Protein AF-A0A482XHZ5-F1 (afdb_monomer_lite)

Structure (mmCIF, N/CA/C/O backbone):
data_AF-A0A482XHZ5-F1
#
_entry.id   AF-A0A482XHZ5-F1
#
loop_
_atom_site.group_PDB
_atom_site.id
_atom_site.type_symbol
_atom_site.label_atom_id
_atom_site.label_alt_id
_atom_site.label_comp_id
_atom_site.label_asym_id
_atom_site.label_entity_id
_atom_site.label_seq_id
_atom_site.pdbx_PDB_ins_code
_atom_site.Cartn_x
_atom_site.Cartn_y
_atom_site.Cartn_z
_atom_site.occupancy
_atom_site.B_iso_or_equiv
_atom_site.auth_seq_id
_atom_site.auth_comp_id
_atom_site.auth_asym_id
_atom_site.auth_atom_id
_atom_site.pdbx_PDB_model_num
ATOM 1 N N . MET A 1 1 ? -17.026 -21.982 -21.590 1.00 35.25 1 MET A N 1
ATOM 2 C CA . MET A 1 1 ? -16.259 -20.941 -22.312 1.00 35.25 1 MET A CA 1
ATOM 3 C C . MET A 1 1 ? -15.531 -20.103 -21.277 1.00 35.25 1 MET A C 1
ATOM 5 O O . MET A 1 1 ? -16.192 -19.563 -20.399 1.00 35.25 1 MET A O 1
ATOM 9 N N . THR A 1 2 ? -14.203 -20.059 -21.317 1.00 45.09 2 THR A N 1
ATOM 10 C CA . THR A 1 2 ? -13.371 -19.321 -20.352 1.00 45.09 2 THR A CA 1
ATOM 11 C C . THR A 1 2 ? -13.431 -17.809 -20.597 1.00 45.09 2 THR A C 1
ATOM 13 O O . THR A 1 2 ? -13.562 -17.350 -21.732 1.00 45.09 2 THR A O 1
ATOM 16 N N . CYS A 1 3 ? -13.357 -17.006 -19.533 1.00 49.00 3 CYS A N 1
ATOM 17 C CA . CYS A 1 3 ? -13.529 -15.550 -19.618 1.00 49.00 3 CYS A CA 1
ATOM 18 C C . CYS A 1 3 ? -12.345 -14.821 -20.288 1.00 49.00 3 CYS A C 1
ATOM 20 O O . CYS A 1 3 ? -12.513 -13.706 -20.790 1.00 49.00 3 CYS A O 1
ATOM 22 N N . HIS A 1 4 ? -11.172 -15.458 -20.343 1.00 55.62 4 HIS A N 1
ATOM 23 C CA . HIS A 1 4 ? -9.916 -14.868 -20.820 1.00 55.62 4 HIS A CA 1
ATOM 24 C C . HIS A 1 4 ? -9.933 -14.486 -22.310 1.00 55.62 4 HIS A C 1
ATOM 26 O O . HIS A 1 4 ? -9.299 -13.501 -22.677 1.00 55.62 4 HIS A O 1
ATOM 32 N N . TYR A 1 5 ? -10.727 -15.159 -23.160 1.00 51.78 5 TYR A N 1
ATOM 33 C CA . TYR A 1 5 ? -10.821 -14.858 -24.603 1.00 51.78 5 TYR A CA 1
ATOM 34 C C . TYR A 1 5 ? -11.209 -13.403 -24.931 1.00 51.78 5 TYR A C 1
ATOM 36 O O . TYR A 1 5 ? -10.929 -12.921 -26.029 1.00 51.78 5 TYR A O 1
ATOM 44 N N . ARG A 1 6 ? -11.842 -12.679 -23.996 1.00 56.91 6 ARG A N 1
ATOM 45 C CA . ARG A 1 6 ? -12.177 -11.251 -24.156 1.00 56.91 6 ARG A CA 1
ATOM 46 C C . ARG A 1 6 ? -11.029 -10.293 -23.812 1.00 56.91 6 ARG A C 1
ATOM 48 O O . ARG A 1 6 ? -11.167 -9.098 -24.055 1.00 56.91 6 ARG A O 1
ATOM 55 N N . GLN A 1 7 ? -9.914 -10.773 -23.260 1.00 62.41 7 GLN A N 1
ATOM 56 C CA . GLN A 1 7 ? -8.795 -9.942 -22.813 1.00 62.41 7 GLN A CA 1
ATOM 57 C C . GLN A 1 7 ? -7.493 -10.330 -23.523 1.00 62.41 7 GLN A C 1
ATOM 59 O O . GLN A 1 7 ? -6.732 -11.178 -23.069 1.00 62.41 7 GLN A O 1
ATOM 64 N N . ARG A 1 8 ? -7.216 -9.658 -24.646 1.00 72.88 8 ARG A N 1
ATOM 65 C CA . ARG A 1 8 ? -5.903 -9.711 -25.305 1.00 72.88 8 ARG A CA 1
ATOM 66 C C . ARG A 1 8 ? -4.876 -8.920 -24.488 1.00 72.88 8 ARG A C 1
ATOM 68 O O . ARG A 1 8 ? -5.171 -7.814 -24.039 1.00 72.88 8 ARG A O 1
ATOM 75 N N . GLY A 1 9 ? -3.665 -9.455 -24.371 1.00 81.19 9 GLY A N 1
ATOM 76 C CA . GLY A 1 9 ? -2.550 -8.840 -23.646 1.00 81.19 9 GLY A CA 1
ATOM 77 C C . GLY A 1 9 ? -1.728 -9.901 -22.908 1.00 81.19 9 GLY A C 1
ATOM 78 O O . GLY A 1 9 ? -2.207 -11.024 -22.785 1.00 81.19 9 GLY A O 1
ATOM 79 N N . PRO A 1 10 ? -0.509 -9.571 -22.454 1.00 90.44 10 PRO A N 1
ATOM 80 C CA . PRO A 1 10 ? 0.285 -10.456 -21.604 1.00 90.44 10 PRO A CA 1
ATOM 81 C C . PRO A 1 10 ? -0.365 -10.706 -20.229 1.00 90.44 10 PRO A C 1
ATOM 83 O O . PRO A 1 10 ? -1.150 -9.894 -19.726 1.00 90.44 10 PRO A O 1
ATOM 86 N N . TRP A 1 11 ? 0.015 -11.815 -19.597 1.00 92.38 11 TRP A N 1
ATOM 87 C CA . TRP A 1 11 ? -0.462 -12.247 -18.279 1.00 92.38 11 TRP A CA 1
ATOM 88 C C . TRP A 1 11 ? 0.725 -12.528 -17.361 1.00 92.38 11 TRP A C 1
ATOM 90 O O . TRP A 1 11 ? 1.742 -13.050 -17.805 1.00 92.38 11 TRP A O 1
ATOM 100 N N . ILE A 1 12 ? 0.604 -12.165 -16.086 1.00 93.31 12 ILE A N 1
ATOM 101 C CA . ILE A 1 12 ? 1.629 -12.388 -15.064 1.00 93.31 12 ILE A CA 1
ATOM 102 C C . ILE A 1 12 ? 1.220 -13.565 -14.180 1.00 93.31 12 ILE A C 1
ATOM 104 O O . ILE A 1 12 ? 0.125 -13.581 -13.615 1.00 93.31 12 ILE A O 1
ATOM 108 N N . VAL A 1 13 ? 2.114 -14.543 -14.075 1.00 92.81 13 VAL A N 1
ATOM 109 C CA . VAL A 1 13 ? 1.927 -15.763 -13.287 1.00 92.81 13 VAL A CA 1
ATOM 110 C C . VAL A 1 13 ? 2.689 -15.611 -11.976 1.00 92.81 13 VAL A C 1
ATOM 112 O O . VAL A 1 13 ? 3.866 -15.247 -11.975 1.00 92.81 13 VAL A O 1
ATOM 115 N N . LYS A 1 14 ? 2.020 -15.862 -10.848 1.00 91.62 14 LYS A N 1
ATOM 116 C CA . LYS A 1 14 ? 2.608 -15.831 -9.502 1.00 91.62 14 LYS A CA 1
ATOM 117 C C . LYS A 1 14 ? 2.416 -17.189 -8.812 1.00 91.62 14 LYS A C 1
ATOM 119 O O . LYS A 1 14 ? 1.269 -17.618 -8.701 1.00 91.62 14 LYS A O 1
ATOM 124 N N . PRO A 1 15 ? 3.459 -17.840 -8.268 1.00 87.19 15 PRO A N 1
ATOM 125 C CA . PRO A 1 15 ? 3.271 -19.043 -7.458 1.00 87.19 15 PRO A CA 1
ATOM 126 C C . PRO A 1 15 ? 2.561 -18.718 -6.139 1.00 87.19 15 PRO A C 1
ATOM 128 O O . PRO A 1 15 ? 2.874 -17.710 -5.490 1.00 87.19 15 PRO A O 1
ATOM 131 N N . VAL A 1 16 ? 1.624 -19.576 -5.726 1.00 81.94 16 VAL A N 1
ATOM 132 C CA . VAL A 1 16 ? 0.896 -19.426 -4.455 1.00 81.94 16 VAL A CA 1
ATOM 133 C C . VAL A 1 16 ? 1.877 -19.439 -3.274 1.00 81.94 16 VAL A C 1
ATOM 135 O O . VAL A 1 16 ? 2.850 -20.190 -3.261 1.00 81.94 16 VAL A O 1
ATOM 138 N N . ALA A 1 17 ? 1.642 -18.565 -2.289 1.00 72.31 17 ALA A N 1
ATOM 139 C CA . ALA A 1 17 ? 2.481 -18.371 -1.096 1.00 72.31 17 ALA A CA 1
ATOM 140 C C . ALA A 1 17 ? 3.979 -18.051 -1.350 1.00 72.31 17 ALA A C 1
ATOM 142 O O . ALA A 1 17 ? 4.783 -18.056 -0.414 1.00 72.31 17 ALA A O 1
ATOM 143 N N . SER A 1 18 ? 4.375 -17.714 -2.586 1.00 73.50 18 SER A N 1
ATOM 144 C CA . SER A 1 18 ? 5.718 -17.195 -2.872 1.00 73.50 18 SER A CA 1
ATOM 145 C C . SER A 1 18 ? 5.877 -15.739 -2.414 1.00 73.50 18 SER A C 1
ATOM 147 O O . SER A 1 18 ? 4.918 -15.012 -2.161 1.00 73.50 18 SER A O 1
ATOM 149 N N . SER A 1 19 ? 7.128 -15.297 -2.312 1.00 72.62 19 SER A N 1
ATOM 150 C CA . SER A 1 19 ? 7.504 -13.936 -1.929 1.00 72.62 19 SER A CA 1
ATOM 151 C C . SER A 1 19 ? 8.843 -13.541 -2.556 1.00 72.62 19 SER A C 1
ATOM 153 O O . SER A 1 19 ? 9.596 -14.380 -3.071 1.00 72.62 19 SER A O 1
ATOM 155 N N . ARG A 1 20 ? 9.161 -12.238 -2.495 1.00 73.38 20 ARG A N 1
ATOM 156 C CA . ARG A 1 20 ? 10.397 -11.634 -3.041 1.00 73.38 20 ARG A CA 1
ATOM 157 C C . ARG A 1 20 ? 10.519 -11.725 -4.575 1.00 73.38 20 ARG A C 1
ATOM 159 O O . ARG A 1 20 ? 11.626 -11.610 -5.097 1.00 73.38 20 ARG A O 1
ATOM 166 N N . GLY A 1 21 ? 9.401 -11.927 -5.276 1.00 71.62 21 GLY A N 1
ATOM 167 C CA . GLY A 1 21 ? 9.331 -12.039 -6.738 1.00 71.62 21 GLY A CA 1
ATOM 168 C C . GLY A 1 21 ? 9.809 -13.378 -7.321 1.00 71.62 21 GLY A C 1
ATOM 169 O O . GLY A 1 21 ? 9.944 -13.504 -8.533 1.00 71.62 21 GLY A O 1
ATOM 170 N N . ARG A 1 22 ? 10.083 -14.388 -6.482 1.00 76.88 22 ARG A N 1
ATOM 171 C CA . ARG A 1 22 ? 10.612 -15.685 -6.934 1.00 76.88 22 ARG A CA 1
ATOM 172 C C . ARG A 1 22 ? 9.546 -16.502 -7.665 1.00 76.88 22 ARG A C 1
ATOM 174 O O . ARG A 1 22 ? 8.442 -16.668 -7.146 1.00 76.88 22 ARG A O 1
ATOM 181 N N . GLY A 1 23 ? 9.913 -17.039 -8.828 1.00 83.25 23 GLY A N 1
ATOM 182 C CA . GLY A 1 23 ? 9.028 -17.838 -9.682 1.00 83.25 23 GLY A CA 1
ATOM 183 C C . GLY A 1 23 ? 7.953 -17.028 -10.412 1.00 83.25 23 GLY A C 1
ATOM 184 O O . GLY A 1 23 ? 7.042 -17.626 -10.966 1.00 83.25 23 GLY A O 1
ATOM 185 N N . ILE A 1 24 ? 8.029 -15.691 -10.412 1.00 90.06 24 ILE A N 1
ATOM 186 C CA . ILE A 1 24 ? 7.119 -14.853 -11.203 1.00 90.06 24 ILE A CA 1
ATOM 187 C C . ILE A 1 24 ? 7.631 -14.769 -12.644 1.00 90.06 24 ILE A C 1
ATOM 189 O O . ILE A 1 24 ? 8.785 -14.402 -12.867 1.00 90.06 24 ILE A O 1
ATOM 193 N N . TYR A 1 25 ? 6.757 -15.055 -13.607 1.00 91.00 25 TYR A N 1
ATOM 194 C CA . TYR A 1 25 ? 7.024 -14.937 -15.043 1.00 91.00 25 TYR A CA 1
ATOM 195 C C . TYR A 1 25 ? 5.828 -14.320 -15.784 1.00 91.00 25 TYR A C 1
ATOM 197 O O . TYR A 1 25 ? 4.758 -14.116 -15.205 1.00 91.00 25 TYR A O 1
ATOM 205 N N . ILE A 1 26 ? 6.029 -13.950 -17.053 1.00 92.62 26 ILE A N 1
ATOM 206 C CA . ILE A 1 26 ? 5.017 -13.293 -17.890 1.00 92.62 26 ILE A CA 1
ATOM 207 C C . ILE A 1 26 ? 4.872 -14.065 -19.204 1.00 92.62 26 ILE A C 1
ATOM 209 O O . ILE A 1 26 ? 5.860 -14.305 -19.895 1.00 92.62 26 ILE A O 1
ATOM 213 N N . VAL A 1 27 ? 3.632 -14.422 -19.537 1.00 90.81 27 VAL A N 1
ATOM 214 C CA . VAL A 1 27 ? 3.227 -15.190 -20.728 1.00 90.81 27 VAL A CA 1
ATOM 215 C C . VAL A 1 27 ? 2.399 -14.328 -21.687 1.00 90.81 27 VAL A C 1
ATOM 217 O O . VAL A 1 27 ? 1.875 -13.281 -21.290 1.00 90.81 27 VAL A O 1
ATOM 220 N N . ASN A 1 28 ? 2.258 -14.737 -22.953 1.00 88.31 28 ASN A N 1
ATOM 221 C CA . ASN A 1 28 ? 1.434 -14.009 -23.931 1.00 88.31 28 ASN A CA 1
ATOM 222 C C . ASN A 1 28 ? -0.046 -14.427 -23.906 1.00 88.31 28 ASN A C 1
ATOM 224 O O . ASN A 1 28 ? -0.907 -13.580 -24.153 1.00 88.31 28 ASN A O 1
ATOM 228 N N . SER A 1 29 ? -0.338 -15.685 -23.574 1.00 86.56 29 SER A N 1
ATOM 229 C CA . SER A 1 29 ? -1.674 -16.243 -23.348 1.00 86.56 29 SER A CA 1
ATOM 230 C C . SER A 1 29 ? -1.711 -17.076 -22.057 1.00 86.56 29 SER A C 1
ATOM 232 O O . SER A 1 29 ? -0.702 -17.688 -21.712 1.00 86.56 29 SER A O 1
ATOM 234 N N . PRO A 1 30 ? -2.854 -17.180 -21.348 1.00 85.00 30 PRO A N 1
ATOM 235 C CA . PRO A 1 30 ? -2.990 -18.079 -20.197 1.00 85.00 30 PRO A CA 1
ATOM 236 C C . PRO A 1 30 ? -2.816 -19.561 -20.557 1.00 85.00 30 PRO A C 1
ATOM 238 O O . PRO A 1 30 ? -2.529 -20.365 -19.682 1.00 85.00 30 PRO A O 1
ATOM 241 N N . ASP A 1 31 ? -2.960 -19.916 -21.837 1.00 86.31 31 ASP A N 1
ATOM 242 C CA . ASP A 1 31 ? -2.762 -21.278 -22.349 1.00 86.31 31 ASP A CA 1
ATOM 243 C C . ASP A 1 31 ? -1.276 -21.717 -22.339 1.00 86.31 31 ASP A C 1
ATOM 245 O O . ASP A 1 31 ? -0.977 -22.884 -22.566 1.00 86.31 31 ASP A O 1
ATOM 249 N N . GLU A 1 32 ? -0.342 -20.791 -22.075 1.00 86.50 32 GLU A N 1
ATOM 250 C CA . GLU A 1 32 ? 1.093 -21.064 -21.861 1.00 86.50 32 GLU A CA 1
ATOM 251 C C . GLU A 1 32 ? 1.414 -21.483 -20.409 1.00 86.50 32 GLU A C 1
ATOM 253 O O . GLU A 1 32 ? 2.567 -21.780 -20.099 1.00 86.50 32 GLU A O 1
ATOM 258 N N . VAL A 1 33 ? 0.430 -21.468 -19.500 1.00 87.19 33 VAL A N 1
ATOM 259 C CA . VAL A 1 33 ? 0.627 -21.755 -18.069 1.00 87.19 33 VAL A CA 1
ATOM 260 C C . VAL A 1 33 ? 0.454 -23.259 -17.790 1.00 87.19 33 VAL A C 1
ATOM 262 O O . VAL A 1 33 ? -0.579 -23.814 -18.173 1.00 87.19 33 VAL A O 1
ATOM 265 N N . PRO A 1 34 ? 1.403 -23.932 -17.103 1.00 83.94 34 PRO A N 1
ATOM 266 C CA . PRO A 1 34 ? 1.258 -25.331 -16.697 1.00 83.94 34 PRO A CA 1
ATOM 267 C C . PRO A 1 34 ? 0.016 -25.555 -15.827 1.00 83.94 34 PRO A C 1
ATOM 269 O O . PRO A 1 34 ? -0.251 -24.793 -14.897 1.00 83.94 34 PRO A O 1
ATOM 272 N N . VAL A 1 35 ? -0.740 -26.618 -16.107 1.00 83.12 35 VAL A N 1
ATOM 273 C CA . VAL A 1 35 ? -2.023 -26.905 -15.435 1.00 83.12 35 VAL A CA 1
ATOM 274 C C . VAL A 1 35 ? -1.804 -27.603 -14.084 1.00 83.12 35 VAL A C 1
ATOM 276 O O . VAL A 1 35 ? -2.663 -27.578 -13.206 1.00 83.12 35 VAL A O 1
ATOM 279 N N . GLU A 1 36 ? -0.630 -28.203 -13.906 1.00 82.44 36 GLU A N 1
ATOM 280 C CA . GLU A 1 36 ? -0.190 -28.916 -12.711 1.00 82.44 36 GLU A CA 1
ATOM 281 C C . GLU A 1 36 ? 0.298 -27.979 -11.586 1.00 82.44 36 GLU A C 1
ATOM 283 O O . GLU A 1 36 ? 0.447 -28.418 -10.444 1.00 82.44 36 GLU A O 1
ATOM 288 N N . GLU A 1 37 ? 0.557 -26.697 -11.878 1.00 79.81 37 GLU A N 1
ATOM 289 C CA . GLU A 1 37 ? 1.090 -25.734 -10.907 1.00 79.81 37 GLU A CA 1
ATOM 290 C C . GLU A 1 37 ? -0.014 -24.957 -10.166 1.00 79.81 37 GLU A C 1
ATOM 292 O O . GLU A 1 37 ? -0.933 -24.393 -10.758 1.00 79.81 37 GLU A O 1
ATOM 297 N N . SER A 1 38 ? 0.117 -24.840 -8.840 1.00 87.38 38 SER A N 1
ATOM 298 C CA . SER A 1 38 ? -0.749 -23.974 -8.028 1.00 87.38 38 SER A CA 1
ATOM 299 C C . SER A 1 38 ? -0.284 -22.514 -8.126 1.00 87.38 38 SER A C 1
ATOM 301 O O . SER A 1 38 ? 0.584 -22.054 -7.372 1.00 87.38 38 SER A O 1
ATOM 303 N N . VAL A 1 39 ? -0.842 -21.790 -9.099 1.00 90.69 39 VAL A N 1
ATOM 304 C CA . VAL A 1 39 ? -0.473 -20.408 -9.450 1.00 90.69 39 VAL A CA 1
ATOM 305 C C . VAL A 1 39 ? -1.679 -19.469 -9.502 1.00 90.69 39 VAL A C 1
ATOM 307 O O . VAL A 1 39 ? -2.796 -19.857 -9.835 1.00 90.69 39 VAL A O 1
ATOM 310 N N . VAL A 1 40 ? -1.430 -18.188 -9.232 1.00 90.69 40 VAL A N 1
ATOM 311 C CA . VAL A 1 40 ? -2.350 -17.087 -9.530 1.00 90.69 40 VAL A CA 1
ATOM 312 C C . VAL A 1 40 ? -1.949 -16.470 -10.867 1.00 90.69 40 VAL A C 1
ATOM 314 O O . VAL A 1 40 ? -0.868 -15.890 -10.991 1.00 90.69 40 VAL A O 1
ATOM 317 N N . VAL A 1 41 ? -2.831 -16.572 -11.863 1.00 91.56 41 VAL A N 1
ATOM 318 C CA . VAL A 1 41 ? -2.676 -15.926 -13.175 1.00 91.56 41 VAL A CA 1
ATOM 319 C C . VAL A 1 41 ? -3.489 -14.634 -13.191 1.00 91.56 41 VAL A C 1
ATOM 321 O O . VAL A 1 41 ? -4.716 -14.660 -13.099 1.00 91.56 41 VAL A O 1
ATOM 324 N N . ALA A 1 42 ? -2.816 -13.492 -13.323 1.00 91.88 42 ALA A N 1
ATOM 325 C CA . ALA A 1 42 ? -3.446 -12.175 -13.391 1.00 91.88 42 ALA A CA 1
ATOM 326 C C . ALA A 1 42 ? -3.136 -11.484 -14.725 1.00 91.88 42 ALA A C 1
ATOM 328 O O . ALA A 1 42 ? -2.101 -11.736 -15.345 1.00 91.88 42 ALA A O 1
ATOM 329 N N . LYS A 1 43 ? -4.008 -10.573 -15.179 1.00 91.94 43 LYS A N 1
ATOM 330 C CA . LYS A 1 43 ? -3.698 -9.752 -16.358 1.00 91.94 43 LYS A CA 1
ATOM 331 C C . LYS A 1 43 ? -2.485 -8.870 -16.041 1.00 91.94 43 LYS A C 1
ATOM 333 O O . LYS A 1 43 ? -2.475 -8.188 -15.016 1.00 91.94 43 LYS A O 1
ATOM 338 N N . TYR A 1 44 ? -1.481 -8.849 -16.915 1.00 94.25 44 TYR A N 1
ATOM 339 C CA . TYR A 1 44 ? -0.364 -7.924 -16.753 1.00 94.25 44 TYR A CA 1
ATOM 340 C C . TYR A 1 44 ? -0.801 -6.491 -17.086 1.00 94.25 44 TYR A C 1
ATOM 342 O O . TYR A 1 44 ? -1.578 -6.253 -18.014 1.00 94.25 44 TYR A O 1
ATOM 350 N N . ILE A 1 45 ? -0.288 -5.531 -16.317 1.00 94.50 45 ILE A N 1
ATOM 351 C CA . ILE A 1 45 ? -0.438 -4.102 -16.595 1.00 94.50 45 ILE A CA 1
ATOM 352 C C . ILE A 1 45 ? 0.708 -3.729 -17.540 1.00 94.50 45 ILE A C 1
ATOM 354 O O . ILE A 1 45 ? 1.845 -3.504 -17.119 1.00 94.50 45 ILE A O 1
ATOM 358 N N . ASP A 1 46 ? 0.388 -3.744 -18.833 1.00 92.75 46 ASP A N 1
ATOM 359 C CA . ASP A 1 46 ? 1.282 -3.516 -19.975 1.00 92.75 46 ASP A CA 1
ATOM 360 C C . ASP A 1 46 ? 1.542 -2.027 -20.269 1.00 92.75 46 ASP A C 1
ATOM 362 O O . ASP A 1 46 ? 2.323 -1.687 -21.155 1.00 92.75 46 ASP A O 1
ATOM 366 N N . LYS A 1 47 ? 0.917 -1.139 -19.488 1.00 94.62 47 LYS A N 1
ATOM 367 C CA . LYS A 1 47 ? 1.082 0.317 -19.554 1.00 94.62 47 LYS A CA 1
ATOM 368 C C . LYS A 1 47 ? 1.281 0.966 -18.172 1.00 94.62 47 LYS A C 1
ATOM 370 O O . LYS A 1 47 ? 0.430 1.734 -17.717 1.00 94.62 47 LYS A O 1
ATOM 375 N N . PRO A 1 48 ? 2.359 0.626 -17.446 1.00 96.31 48 PRO A N 1
ATOM 376 C CA . PRO A 1 48 ? 2.666 1.250 -16.163 1.00 96.31 48 PRO A CA 1
ATOM 377 C C . PRO A 1 48 ? 3.035 2.732 -16.326 1.00 96.31 48 PRO A C 1
ATOM 379 O O . PRO A 1 48 ? 3.523 3.157 -17.373 1.00 96.31 48 PRO A O 1
ATOM 382 N N . LEU A 1 49 ? 2.892 3.508 -15.252 1.00 95.38 49 LEU A N 1
ATOM 383 C CA . LEU A 1 49 ? 3.521 4.818 -15.128 1.00 95.38 49 LEU A CA 1
ATOM 384 C C . LEU A 1 49 ? 5.046 4.657 -15.233 1.00 95.38 49 LEU A C 1
ATOM 386 O O . LEU A 1 49 ? 5.658 3.944 -14.435 1.00 95.38 49 LEU A O 1
ATOM 390 N N . LEU A 1 50 ? 5.658 5.339 -16.205 1.00 95.31 50 LEU A N 1
ATOM 391 C CA . LEU A 1 50 ? 7.108 5.344 -16.402 1.00 95.31 50 LEU A CA 1
ATOM 392 C C . LEU A 1 50 ? 7.741 6.658 -15.935 1.00 95.31 50 LEU A C 1
ATOM 394 O O . LEU A 1 50 ? 7.296 7.756 -16.292 1.00 95.31 50 LEU A O 1
ATOM 398 N N . ILE A 1 51 ? 8.839 6.517 -15.195 1.00 93.12 51 ILE A N 1
ATOM 399 C CA . ILE A 1 51 ? 9.682 7.598 -14.675 1.00 93.12 51 ILE A CA 1
ATOM 400 C C . ILE A 1 51 ? 11.087 7.392 -15.255 1.00 93.12 51 ILE A C 1
ATOM 402 O O . ILE A 1 51 ? 11.670 6.325 -15.089 1.00 93.12 51 ILE A O 1
ATOM 406 N N . ALA A 1 52 ? 11.601 8.360 -16.023 1.00 91.12 52 ALA A N 1
ATOM 407 C CA . ALA A 1 52 ? 12.844 8.233 -16.811 1.00 91.12 52 ALA A CA 1
ATOM 408 C C . ALA A 1 52 ? 12.918 6.996 -17.755 1.00 91.12 52 ALA A C 1
ATOM 410 O O . ALA A 1 52 ? 13.998 6.603 -18.201 1.00 91.12 52 ALA A O 1
ATOM 411 N N . GLY A 1 53 ? 11.769 6.383 -18.074 1.00 93.50 53 GLY A N 1
ATOM 412 C CA . GLY A 1 53 ? 11.662 5.134 -18.842 1.00 93.50 53 GLY A CA 1
ATOM 413 C C . GLY A 1 53 ? 11.696 3.851 -18.000 1.00 93.50 53 GLY A C 1
ATOM 414 O O . GLY A 1 53 ? 11.605 2.765 -18.560 1.00 93.50 53 GLY A O 1
ATOM 415 N N . HIS A 1 54 ? 11.800 3.944 -16.675 1.00 95.44 54 HIS A N 1
ATOM 416 C CA . HIS A 1 54 ? 11.775 2.802 -15.761 1.00 95.44 54 HIS A CA 1
ATOM 417 C C . HIS A 1 54 ? 10.366 2.588 -15.198 1.00 95.44 54 HIS A C 1
ATOM 419 O O . HIS A 1 54 ? 9.658 3.549 -14.880 1.00 95.44 54 HIS A O 1
ATOM 425 N N . LYS A 1 55 ? 9.972 1.319 -15.056 1.00 97.06 55 LYS A N 1
ATOM 426 C CA . LYS A 1 55 ? 8.763 0.912 -14.332 1.00 97.06 55 LYS A CA 1
ATOM 427 C C . LYS A 1 55 ? 9.023 1.017 -12.830 1.00 97.06 55 LYS A C 1
ATOM 429 O O . LYS A 1 55 ? 10.075 0.576 -12.369 1.00 97.06 55 LYS A O 1
ATOM 434 N N . CYS A 1 56 ? 8.066 1.536 -12.068 1.00 97.25 56 CYS A N 1
ATOM 435 C CA . CYS A 1 56 ? 8.129 1.539 -10.610 1.00 97.25 56 CYS A CA 1
ATOM 436 C C . CYS A 1 56 ? 6.840 1.018 -9.963 1.00 97.25 56 CYS A C 1
ATOM 438 O O . CYS A 1 56 ? 5.777 1.018 -10.581 1.00 97.25 56 CYS A O 1
ATOM 440 N N . ASP A 1 57 ? 6.944 0.550 -8.721 1.00 97.50 57 ASP A N 1
ATOM 441 C CA . ASP A 1 57 ? 5.799 0.298 -7.843 1.00 97.50 57 ASP A CA 1
ATOM 442 C C . ASP A 1 57 ? 5.985 0.978 -6.478 1.00 97.50 57 ASP A C 1
ATOM 444 O O . ASP A 1 57 ? 7.073 1.447 -6.131 1.00 97.50 57 ASP A O 1
ATOM 448 N N . LEU A 1 58 ? 4.892 1.082 -5.724 1.00 98.25 58 LEU A N 1
ATOM 449 C CA . LEU A 1 58 ? 4.847 1.670 -4.391 1.00 98.25 58 LEU A CA 1
ATOM 450 C C . LEU A 1 58 ? 4.767 0.560 -3.346 1.00 98.25 58 LEU A C 1
ATOM 452 O O . LEU A 1 58 ? 3.861 -0.268 -3.403 1.00 98.25 58 LEU A O 1
ATOM 456 N N . ARG A 1 59 ? 5.643 0.600 -2.341 1.00 98.00 59 ARG A N 1
ATOM 457 C CA . ARG A 1 59 ? 5.447 -0.060 -1.047 1.00 98.00 59 ARG A CA 1
ATOM 458 C C . ARG A 1 59 ? 4.939 0.978 -0.050 1.00 98.00 59 ARG A C 1
ATOM 460 O O . ARG A 1 59 ? 5.708 1.823 0.403 1.00 98.00 59 ARG A O 1
ATOM 467 N N . LEU A 1 60 ? 3.663 0.877 0.302 1.00 98.56 60 LEU A N 1
ATOM 468 C CA . LEU A 1 60 ? 3.020 1.686 1.336 1.00 98.56 60 LEU A CA 1
ATOM 469 C C . LEU A 1 60 ? 2.890 0.883 2.633 1.00 98.56 60 LEU A C 1
ATOM 471 O O . LEU A 1 60 ? 2.809 -0.349 2.604 1.00 98.56 60 LEU A O 1
ATOM 475 N N . TYR A 1 61 ? 2.856 1.583 3.763 1.00 98.62 61 TYR A N 1
ATOM 476 C CA . TYR A 1 61 ? 2.747 0.990 5.093 1.00 98.62 61 TYR A CA 1
ATOM 477 C C . TYR A 1 61 ? 1.401 1.359 5.712 1.00 98.62 61 TYR A C 1
ATOM 479 O O . TYR A 1 61 ? 1.052 2.536 5.793 1.00 98.62 61 TYR A O 1
ATOM 487 N N . VAL A 1 62 ? 0.623 0.354 6.116 1.00 98.75 62 VAL A N 1
ATOM 488 C CA . VAL A 1 62 ? -0.763 0.531 6.569 1.00 98.75 62 VAL A CA 1
ATOM 489 C C . VAL A 1 62 ? -0.951 -0.174 7.904 1.00 98.75 62 VAL A C 1
ATOM 491 O O . VAL A 1 62 ? -0.780 -1.387 7.991 1.00 98.75 62 VAL A O 1
ATOM 494 N N . ALA A 1 63 ? -1.307 0.583 8.937 1.00 98.38 63 ALA A N 1
ATOM 495 C CA . ALA A 1 63 ? -1.568 0.074 10.274 1.00 98.38 63 ALA A CA 1
ATOM 496 C C . ALA A 1 63 ? -3.079 -0.025 10.522 1.00 98.38 63 ALA A C 1
ATOM 498 O O . ALA A 1 63 ? -3.797 0.974 10.424 1.00 98.38 63 ALA A O 1
ATOM 499 N N . VAL A 1 64 ? -3.564 -1.212 10.884 1.00 98.06 64 VAL A N 1
ATOM 500 C CA . VAL A 1 64 ? -4.934 -1.396 11.390 1.00 98.06 64 VAL A CA 1
ATOM 501 C C . VAL A 1 64 ? -4.850 -1.553 12.902 1.00 98.06 64 VAL A C 1
ATOM 503 O O . VAL A 1 64 ? -4.215 -2.485 13.388 1.00 98.06 64 VAL A O 1
ATOM 506 N N . THR A 1 65 ? -5.452 -0.623 13.648 1.00 96.56 65 THR A N 1
ATOM 507 C CA . THR A 1 65 ? -5.402 -0.596 15.126 1.00 96.56 65 THR A CA 1
ATOM 508 C C . THR A 1 65 ? -6.659 -1.165 15.783 1.00 96.56 65 THR A C 1
ATOM 510 O O . THR A 1 65 ? -6.714 -1.272 17.006 1.00 96.56 65 THR A O 1
ATOM 513 N N . SER A 1 66 ? -7.680 -1.484 14.983 1.00 95.38 66 SER A N 1
ATOM 514 C CA . SER A 1 66 ? -8.896 -2.190 15.382 1.00 95.38 66 SER A CA 1
ATOM 515 C C . SER A 1 66 ? -9.668 -2.620 14.129 1.00 95.38 66 SER A C 1
ATOM 517 O O . SER A 1 66 ? -9.688 -1.887 13.138 1.00 95.38 66 SER A O 1
ATOM 519 N N . TYR A 1 67 ? -10.311 -3.789 14.176 1.00 94.19 67 TYR A N 1
ATOM 520 C CA . TYR A 1 67 ? -11.209 -4.281 13.121 1.00 94.19 67 TYR A CA 1
ATOM 521 C C . TYR A 1 67 ? -12.698 -4.062 13.444 1.00 94.19 67 TYR A C 1
ATOM 523 O O . TYR A 1 67 ? -13.488 -3.875 12.521 1.00 94.19 67 TYR A O 1
ATOM 531 N N . ASP A 1 68 ? -13.068 -4.022 14.728 1.00 91.44 68 ASP A N 1
ATOM 532 C CA . ASP A 1 68 ? -14.404 -3.637 15.198 1.00 91.44 68 ASP A CA 1
ATOM 533 C C . ASP A 1 68 ? -14.301 -2.743 16.461 1.00 91.44 68 ASP A C 1
ATOM 535 O O . ASP A 1 68 ? -13.882 -3.227 17.519 1.00 91.44 68 ASP A O 1
ATOM 539 N N . PRO A 1 69 ? -14.590 -1.427 16.364 1.00 93.88 69 PRO A N 1
ATOM 540 C CA . PRO A 1 69 ? -14.814 -0.682 15.123 1.00 93.88 69 PRO A CA 1
ATOM 541 C C . PRO A 1 69 ? -13.561 -0.712 14.239 1.00 93.88 69 PRO A C 1
ATOM 543 O O . PRO A 1 69 ? -12.443 -0.860 14.734 1.00 93.88 69 PRO A O 1
ATOM 546 N N . LEU A 1 70 ? -13.731 -0.545 12.933 1.00 96.19 70 LEU A N 1
ATOM 547 C CA . LEU A 1 70 ? -12.635 -0.555 11.973 1.00 96.19 70 LEU A CA 1
ATOM 548 C C . LEU A 1 70 ? -11.869 0.773 12.046 1.00 96.19 70 LEU A C 1
ATOM 550 O O . LEU A 1 70 ? -12.459 1.844 11.904 1.00 96.19 70 LEU A O 1
ATOM 554 N N . ILE A 1 71 ? -10.552 0.717 12.257 1.00 97.50 71 ILE A N 1
ATOM 555 C CA . ILE A 1 71 ? -9.675 1.894 12.288 1.00 97.50 71 ILE A CA 1
ATOM 556 C C . ILE A 1 71 ? -8.410 1.602 11.474 1.00 97.50 71 ILE A C 1
ATOM 558 O O . ILE A 1 71 ? -7.613 0.733 11.827 1.00 97.50 71 ILE A O 1
ATOM 562 N N . ILE A 1 72 ? -8.233 2.351 10.383 1.00 98.62 72 ILE A N 1
ATOM 563 C CA . ILE A 1 72 ? -7.161 2.181 9.397 1.00 98.62 72 ILE A CA 1
ATOM 564 C C . ILE A 1 72 ? -6.350 3.473 9.298 1.00 98.62 72 ILE A C 1
ATOM 566 O O . ILE A 1 72 ? -6.890 4.552 9.021 1.00 98.62 72 ILE A O 1
ATOM 570 N N . TYR A 1 73 ? -5.037 3.337 9.443 1.00 98.75 73 TYR A N 1
ATOM 571 C CA . TYR A 1 73 ? -4.057 4.380 9.199 1.00 98.75 73 TYR A CA 1
ATOM 572 C C . TYR A 1 73 ? -3.110 3.984 8.061 1.00 98.75 73 TYR A C 1
ATOM 574 O O . TYR A 1 73 ? -2.691 2.835 7.974 1.00 98.75 73 TYR A O 1
ATOM 582 N N . MET A 1 74 ? -2.712 4.941 7.230 1.00 98.69 74 MET A N 1
ATOM 583 C CA . MET A 1 74 ? -1.627 4.798 6.253 1.00 98.69 74 MET A CA 1
ATOM 584 C C . MET A 1 74 ? -0.481 5.718 6.668 1.00 98.69 74 MET A C 1
ATOM 586 O O . MET A 1 74 ? -0.740 6.845 7.083 1.00 98.69 74 MET A O 1
ATOM 590 N N . TYR A 1 75 ? 0.766 5.257 6.602 1.00 98.62 75 TYR A N 1
ATOM 591 C CA . TYR A 1 75 ? 1.914 6.128 6.859 1.00 98.62 75 TYR A CA 1
ATOM 592 C C . TYR A 1 75 ? 2.033 7.177 5.748 1.00 98.62 75 TYR A C 1
ATOM 594 O O . TYR A 1 75 ? 1.772 6.871 4.584 1.00 98.62 75 TYR A O 1
ATOM 602 N N . GLU A 1 76 ? 2.401 8.411 6.095 1.00 97.00 76 GLU A N 1
ATOM 603 C CA . GLU A 1 76 ? 2.539 9.503 5.120 1.00 97.00 76 GLU A CA 1
ATOM 604 C C . GLU A 1 76 ? 3.673 9.265 4.111 1.00 97.00 76 GLU A C 1
ATOM 606 O O . GLU A 1 76 ? 3.652 9.826 3.016 1.00 97.00 76 GLU A O 1
ATOM 611 N N . GLU A 1 77 ? 4.609 8.371 4.447 1.00 96.56 77 GLU A N 1
ATOM 612 C CA . GLU A 1 77 ? 5.705 7.953 3.582 1.00 96.56 77 GLU A CA 1
ATOM 613 C C . GLU A 1 77 ? 5.684 6.476 3.167 1.00 96.56 77 GLU A C 1
ATOM 615 O O . GLU A 1 77 ? 5.132 5.592 3.827 1.00 96.56 77 GLU A O 1
ATOM 620 N N . GLY A 1 78 ? 6.350 6.208 2.044 1.00 96.88 78 GLY A N 1
ATOM 621 C CA . GLY A 1 78 ? 6.479 4.886 1.442 1.00 96.88 78 GLY A CA 1
ATOM 622 C C . GLY A 1 78 ? 7.738 4.766 0.589 1.00 96.88 78 GLY A C 1
ATOM 623 O O . GLY A 1 78 ? 8.448 5.739 0.351 1.00 96.88 78 GLY A O 1
ATOM 624 N N . LEU A 1 79 ? 8.025 3.554 0.115 1.00 96.38 79 LEU A N 1
ATOM 625 C CA . LEU A 1 79 ? 9.172 3.291 -0.755 1.00 96.38 79 LEU A CA 1
ATOM 626 C C . LEU A 1 79 ? 8.712 3.065 -2.192 1.00 96.38 79 LEU A C 1
ATOM 628 O O . LEU A 1 79 ? 8.002 2.102 -2.475 1.00 96.38 79 LEU A O 1
ATOM 632 N N . VAL A 1 80 ? 9.173 3.912 -3.105 1.00 97.12 80 VAL A N 1
ATOM 633 C CA . VAL A 1 80 ? 9.006 3.730 -4.549 1.00 97.12 80 VAL A CA 1
ATOM 634 C C . VAL A 1 80 ? 10.180 2.901 -5.048 1.00 97.12 80 VAL A C 1
ATOM 636 O O . VAL A 1 80 ? 11.333 3.286 -4.857 1.00 97.12 80 VAL A O 1
ATOM 639 N N . ARG A 1 81 ? 9.910 1.745 -5.654 1.00 96.06 81 ARG A N 1
ATOM 640 C CA . ARG A 1 81 ? 10.937 0.783 -6.083 1.00 96.06 81 ARG A CA 1
ATOM 641 C C . ARG A 1 81 ? 10.948 0.717 -7.600 1.00 96.06 81 ARG A C 1
ATOM 643 O O . ARG A 1 81 ? 9.882 0.631 -8.206 1.00 96.06 81 ARG A O 1
ATOM 650 N N . PHE A 1 82 ? 12.126 0.746 -8.210 1.00 96.56 82 PHE A N 1
ATOM 651 C CA . PHE A 1 82 ? 12.270 0.818 -9.663 1.00 96.56 82 PHE A CA 1
ATOM 652 C C . PHE A 1 82 ? 12.833 -0.489 -10.231 1.00 96.56 82 PHE A C 1
ATOM 654 O O . PHE A 1 82 ? 13.727 -1.102 -9.646 1.00 96.56 82 PHE A O 1
ATOM 661 N N . ALA A 1 83 ? 12.324 -0.890 -11.393 1.00 96.56 83 ALA A N 1
ATOM 662 C CA . ALA A 1 83 ? 12.956 -1.881 -12.255 1.00 96.56 83 ALA A CA 1
ATOM 663 C C . ALA A 1 83 ? 14.242 -1.283 -12.860 1.00 96.56 83 ALA A C 1
ATOM 665 O O . ALA A 1 83 ? 14.238 -0.140 -13.327 1.00 96.56 83 ALA A O 1
ATOM 666 N N . THR A 1 84 ? 15.351 -2.024 -12.838 1.00 95.44 84 THR A N 1
ATOM 667 C CA . THR A 1 84 ? 16.656 -1.502 -13.284 1.00 95.44 84 THR A CA 1
ATOM 668 C C . THR A 1 84 ? 16.775 -1.382 -14.798 1.00 95.44 84 THR A C 1
ATOM 670 O O . THR A 1 84 ? 17.421 -0.464 -15.294 1.00 95.44 84 THR A O 1
ATOM 673 N N . VAL A 1 85 ? 16.121 -2.261 -15.552 1.00 95.94 85 VAL A N 1
ATOM 674 C CA . VAL A 1 85 ? 16.100 -2.188 -17.015 1.00 95.94 85 VAL A CA 1
ATOM 675 C C . VAL A 1 85 ? 14.932 -1.304 -17.453 1.00 95.94 85 VAL A C 1
ATOM 677 O O . VAL A 1 85 ? 13.810 -1.450 -16.963 1.00 95.94 85 VAL A O 1
ATOM 680 N N . LYS A 1 86 ? 15.189 -0.383 -18.390 1.00 95.38 86 LYS A N 1
ATOM 681 C CA . LYS A 1 86 ? 14.150 0.477 -18.978 1.00 95.38 86 LYS A CA 1
ATOM 682 C C . LYS A 1 86 ? 13.050 -0.359 -19.624 1.00 95.38 86 LYS A C 1
ATOM 684 O O . LYS A 1 86 ? 13.324 -1.360 -20.278 1.00 95.38 86 LYS A O 1
ATOM 689 N N . TYR A 1 87 ? 11.812 0.074 -19.433 1.00 95.25 87 TYR A N 1
ATOM 690 C CA . TYR A 1 87 ? 10.624 -0.651 -19.850 1.00 95.25 87 TYR A CA 1
ATOM 691 C C . TYR A 1 87 ? 10.422 -0.570 -21.366 1.00 95.25 87 TYR A C 1
ATOM 693 O O . TYR A 1 87 ? 10.185 0.512 -21.903 1.00 95.25 87 TYR A O 1
ATOM 701 N N . ASP A 1 88 ? 10.460 -1.720 -22.037 1.00 92.62 88 ASP A N 1
ATOM 702 C CA . ASP A 1 88 ? 9.931 -1.877 -23.390 1.00 92.62 88 ASP A CA 1
ATOM 703 C C . ASP A 1 88 ? 8.469 -2.354 -23.322 1.00 92.62 88 ASP A C 1
ATOM 705 O O . ASP A 1 88 ? 8.133 -3.269 -22.567 1.00 92.62 88 ASP A O 1
ATOM 709 N N . ALA A 1 89 ? 7.599 -1.740 -24.127 1.00 84.81 89 ALA A N 1
ATOM 710 C CA . ALA A 1 89 ? 6.229 -2.209 -24.355 1.00 84.81 89 ALA A CA 1
ATOM 711 C C . ALA A 1 89 ? 6.174 -3.349 -25.400 1.00 84.81 89 ALA A C 1
ATOM 713 O O . ALA A 1 89 ? 5.149 -4.017 -25.569 1.00 84.81 89 ALA A O 1
ATOM 714 N N . GLY A 1 90 ? 7.276 -3.582 -26.116 1.00 85.50 90 GLY A N 1
ATOM 715 C CA . GLY A 1 90 ? 7.483 -4.701 -27.017 1.00 85.50 90 GLY A CA 1
ATOM 716 C C . GLY A 1 90 ? 7.511 -6.048 -26.290 1.00 85.50 90 GLY A C 1
ATOM 717 O O . GLY A 1 90 ? 8.280 -6.294 -25.365 1.00 85.50 90 GLY A O 1
ATOM 718 N N . ARG A 1 91 ? 6.719 -7.002 -26.789 1.00 82.81 91 ARG A N 1
ATOM 719 C CA . ARG A 1 91 ? 6.573 -8.354 -26.211 1.00 82.81 91 ARG A CA 1
ATOM 720 C C . ARG A 1 91 ? 7.816 -9.255 -26.342 1.00 82.81 91 ARG A C 1
ATOM 722 O O . ARG A 1 91 ? 7.756 -10.432 -26.008 1.00 82.81 91 ARG A O 1
ATOM 729 N N . LYS A 1 92 ? 8.943 -8.725 -26.833 1.00 86.19 92 LYS A N 1
ATOM 730 C CA . LYS A 1 92 ? 10.204 -9.462 -27.036 1.00 86.19 92 LYS A CA 1
ATOM 731 C C . LYS A 1 92 ? 10.976 -9.710 -25.737 1.00 86.19 92 LYS A C 1
ATOM 733 O O . LYS A 1 92 ? 11.791 -10.628 -25.685 1.00 86.19 92 LYS A O 1
ATOM 738 N N . HIS A 1 93 ? 10.727 -8.903 -24.704 1.00 89.50 93 HIS A N 1
ATOM 739 C CA . HIS A 1 93 ? 11.523 -8.885 -23.472 1.00 89.50 93 HIS A CA 1
ATOM 740 C C . HIS A 1 93 ? 10.747 -9.300 -22.212 1.00 89.50 93 HIS A C 1
ATOM 742 O O . HIS A 1 93 ? 11.262 -9.145 -21.109 1.00 89.50 93 HIS A O 1
ATOM 748 N N . LEU A 1 94 ? 9.569 -9.926 -22.372 1.00 89.25 94 LEU A N 1
ATOM 749 C CA . LEU A 1 94 ? 8.722 -10.415 -21.267 1.00 89.25 94 LEU A CA 1
ATOM 750 C C . LEU A 1 94 ? 9.439 -11.394 -20.314 1.00 89.25 94 LEU A C 1
ATOM 752 O O . LEU A 1 94 ? 9.058 -11.517 -19.152 1.00 89.25 94 LEU A O 1
ATOM 756 N N . TRP A 1 95 ? 10.505 -12.045 -20.790 1.00 89.88 95 TRP A N 1
ATOM 757 C CA . TRP A 1 95 ? 11.379 -12.927 -20.014 1.00 89.88 95 TRP A CA 1
ATOM 758 C C . TRP A 1 95 ? 12.318 -12.194 -19.038 1.00 89.88 95 TRP A C 1
ATOM 760 O O . TRP A 1 95 ? 12.912 -12.848 -18.186 1.00 89.88 95 TRP A O 1
ATOM 770 N N . ASN A 1 96 ? 12.500 -10.872 -19.153 1.00 92.81 96 ASN A N 1
ATOM 771 C CA . ASN A 1 96 ? 13.461 -10.116 -18.345 1.00 92.81 96 ASN A CA 1
ATOM 772 C C . ASN A 1 96 ? 12.819 -9.614 -17.030 1.00 92.81 96 ASN A C 1
ATOM 774 O O . ASN A 1 96 ? 12.078 -8.622 -17.043 1.00 92.81 96 ASN A O 1
ATOM 778 N N . PRO A 1 97 ? 13.126 -10.222 -15.865 1.00 91.62 97 PRO A N 1
ATOM 779 C CA . PRO A 1 97 ? 12.508 -9.827 -14.602 1.00 91.62 97 PRO A CA 1
ATOM 780 C C . PRO A 1 97 ? 12.938 -8.421 -14.161 1.00 91.62 97 PRO A C 1
ATOM 782 O O . PRO A 1 97 ? 12.129 -7.696 -13.588 1.00 91.62 97 PRO A O 1
ATOM 785 N N . CYS A 1 98 ? 14.161 -7.990 -14.486 1.00 93.44 98 CYS A N 1
ATOM 786 C CA . CYS A 1 98 ? 14.701 -6.676 -14.119 1.00 93.44 98 CYS A CA 1
ATOM 787 C C . CYS A 1 98 ? 14.102 -5.516 -14.936 1.00 93.44 98 CYS A C 1
ATOM 789 O O . CYS A 1 98 ? 14.377 -4.360 -14.628 1.00 93.44 98 CYS A O 1
ATOM 791 N N . MET A 1 99 ? 13.282 -5.804 -15.956 1.00 94.56 9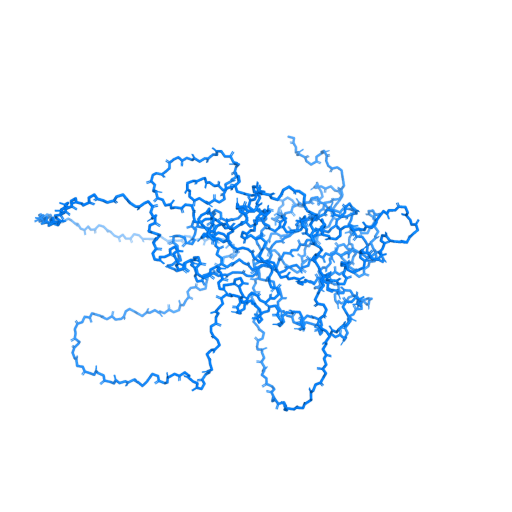9 MET A N 1
ATOM 792 C CA . MET A 1 99 ? 12.474 -4.819 -16.695 1.00 94.56 99 MET A CA 1
ATOM 793 C C . MET A 1 99 ? 11.036 -4.715 -16.156 1.00 94.56 99 MET A C 1
ATOM 795 O O . MET A 1 99 ? 10.363 -3.691 -16.297 1.00 94.56 99 MET A O 1
ATOM 799 N N . HIS A 1 100 ? 10.520 -5.800 -15.577 1.00 94.25 100 HIS A N 1
ATOM 800 C CA . HIS A 1 100 ? 9.084 -5.978 -15.355 1.00 94.25 100 HIS A CA 1
ATOM 801 C C . HIS A 1 100 ? 8.679 -6.150 -13.887 1.00 94.25 100 HIS A C 1
ATOM 803 O O . HIS A 1 100 ? 7.511 -5.918 -13.556 1.00 94.25 100 HIS A O 1
ATOM 809 N N . LEU A 1 101 ? 9.616 -6.499 -13.004 1.00 93.81 101 LEU A N 1
ATOM 810 C CA . LEU A 1 101 ? 9.397 -6.713 -11.577 1.00 93.81 101 LEU A CA 1
ATOM 811 C C . LEU A 1 101 ? 10.243 -5.713 -10.783 1.00 93.81 101 LEU A C 1
ATOM 813 O O . LEU A 1 101 ? 11.464 -5.708 -10.881 1.00 93.81 101 LEU A O 1
ATOM 817 N N . CYS A 1 102 ? 9.605 -4.881 -9.961 1.00 94.12 102 CYS A N 1
ATOM 818 C CA . CYS A 1 102 ? 10.270 -3.807 -9.212 1.00 94.12 102 CYS A CA 1
ATOM 819 C C . CYS A 1 102 ? 10.822 -4.267 -7.847 1.00 94.12 102 CYS A C 1
ATOM 821 O O . CYS A 1 102 ? 11.265 -3.459 -7.030 1.00 94.12 102 CYS A O 1
ATOM 823 N N . ASN A 1 103 ? 10.776 -5.571 -7.543 1.00 90.31 103 ASN A N 1
ATOM 824 C CA . ASN A 1 103 ? 11.202 -6.086 -6.244 1.00 90.31 103 ASN A CA 1
ATOM 825 C C . ASN A 1 103 ? 12.716 -5.884 -6.048 1.00 90.31 103 ASN A C 1
ATOM 827 O O . ASN A 1 103 ? 13.528 -6.340 -6.857 1.00 90.31 103 ASN A O 1
ATOM 831 N N . TYR A 1 104 ? 13.106 -5.273 -4.924 1.00 86.81 104 TYR A N 1
ATOM 832 C CA . TYR A 1 104 ? 14.515 -5.047 -4.567 1.00 86.81 104 TYR A CA 1
ATOM 833 C C . TYR A 1 104 ? 15.350 -6.339 -4.587 1.00 86.81 104 TYR A C 1
ATOM 835 O O . TYR A 1 104 ? 16.485 -6.339 -5.042 1.00 86.81 104 TYR A O 1
ATOM 843 N N . SER A 1 105 ? 14.771 -7.467 -4.167 1.00 85.75 105 SER A N 1
ATOM 844 C CA . SER A 1 105 ? 15.399 -8.796 -4.185 1.00 85.75 105 SER A CA 1
ATOM 845 C C . SER A 1 105 ? 15.869 -9.273 -5.563 1.00 85.75 105 SER A C 1
ATOM 847 O O . SER A 1 105 ? 16.811 -10.057 -5.615 1.00 85.75 105 SER A O 1
ATOM 849 N N . ILE A 1 106 ? 15.223 -8.819 -6.639 1.00 87.31 106 ILE A N 1
ATOM 850 C CA . ILE A 1 106 ? 15.585 -9.127 -8.029 1.00 87.31 106 ILE A CA 1
ATOM 851 C C . ILE A 1 106 ? 16.626 -8.116 -8.517 1.00 87.31 106 ILE A C 1
ATOM 853 O O . ILE A 1 106 ? 17.695 -8.483 -8.992 1.00 87.31 106 ILE A O 1
ATOM 857 N N . ASN A 1 107 ? 16.323 -6.829 -8.349 1.00 92.06 107 ASN A N 1
ATOM 858 C CA . ASN A 1 107 ? 17.062 -5.751 -8.997 1.00 92.06 107 ASN A CA 1
ATOM 859 C C . ASN A 1 107 ? 18.416 -5.443 -8.321 1.00 92.06 107 ASN A C 1
ATOM 861 O O . ASN A 1 107 ? 19.360 -5.075 -9.009 1.00 92.06 107 ASN A O 1
ATOM 865 N N . LYS A 1 108 ? 18.567 -5.654 -7.001 1.00 87.94 108 LYS A N 1
ATOM 866 C CA . LYS A 1 108 ? 19.742 -5.218 -6.203 1.00 87.94 108 LYS A CA 1
ATOM 867 C C . LYS A 1 108 ? 21.110 -5.812 -6.579 1.00 87.94 108 LYS A C 1
ATOM 869 O O . LYS A 1 108 ? 22.110 -5.428 -5.974 1.00 87.94 108 LYS A O 1
ATOM 874 N N . HIS A 1 109 ? 21.132 -6.796 -7.477 1.00 87.44 109 HIS A N 1
ATOM 875 C CA . HIS A 1 109 ? 22.335 -7.471 -7.975 1.00 87.44 109 HIS A CA 1
ATOM 876 C C . HIS A 1 109 ? 22.598 -7.203 -9.468 1.00 87.44 109 HIS A C 1
ATOM 878 O O . HIS A 1 109 ? 23.580 -7.706 -10.005 1.00 87.44 109 HIS A O 1
ATOM 884 N N . HIS A 1 110 ? 21.743 -6.425 -10.141 1.00 92.00 110 HIS A N 1
ATOM 885 C CA . HIS A 1 110 ? 21.989 -5.962 -11.505 1.00 92.00 110 HIS A CA 1
ATOM 886 C C . HIS A 1 110 ? 23.126 -4.927 -11.504 1.00 92.00 110 HIS A C 1
ATOM 888 O O . HIS A 1 110 ? 23.191 -4.104 -10.589 1.00 92.00 110 HIS A O 1
ATOM 894 N N . SER A 1 111 ? 23.994 -4.939 -12.523 1.00 91.75 111 SER A N 1
ATOM 895 C CA . SER A 1 111 ? 25.139 -4.012 -12.646 1.00 91.75 111 SER A CA 1
ATOM 896 C C . SER A 1 111 ? 24.719 -2.552 -12.493 1.00 91.75 111 SER A C 1
ATOM 898 O O . SER A 1 111 ? 25.330 -1.786 -11.756 1.00 91.75 111 SER A O 1
ATOM 900 N N . ASP A 1 112 ? 23.618 -2.205 -13.152 1.00 91.44 112 ASP A N 1
ATOM 901 C CA . ASP A 1 112 ? 23.145 -0.828 -13.273 1.00 91.44 112 ASP A CA 1
ATOM 902 C C . ASP A 1 112 ? 22.270 -0.403 -12.071 1.00 91.44 112 ASP A C 1
ATOM 904 O O . ASP A 1 112 ? 21.654 0.665 -12.092 1.00 91.44 112 ASP A O 1
ATOM 908 N N . TYR A 1 113 ? 22.175 -1.224 -11.010 1.00 89.94 113 TYR A N 1
ATOM 909 C CA . TYR A 1 113 ? 21.398 -0.887 -9.813 1.00 89.94 113 TYR A CA 1
ATOM 910 C C . TYR A 1 113 ? 22.102 0.203 -8.994 1.00 89.94 113 TYR A C 1
ATOM 912 O O . TYR A 1 113 ? 22.867 -0.058 -8.064 1.00 89.94 113 TYR A O 1
ATOM 920 N N . ILE A 1 114 ? 21.787 1.457 -9.309 1.00 88.00 114 ILE A N 1
ATOM 921 C CA . ILE A 1 114 ? 22.172 2.614 -8.493 1.00 88.00 114 ILE A CA 1
ATOM 922 C C . ILE A 1 114 ? 21.434 2.559 -7.143 1.00 88.00 114 ILE A C 1
ATOM 924 O O . ILE A 1 114 ? 20.203 2.677 -7.094 1.00 88.00 114 ILE A O 1
ATOM 928 N N . LYS A 1 115 ? 22.195 2.412 -6.052 1.00 84.75 115 LYS A N 1
ATOM 929 C CA . LYS A 1 115 ? 21.773 2.708 -4.671 1.00 84.75 115 LYS A CA 1
ATOM 930 C C . LYS A 1 115 ? 22.023 4.188 -4.368 1.00 84.75 115 LYS A C 1
ATOM 932 O O . LYS A 1 115 ? 22.912 4.783 -4.967 1.00 84.75 115 LYS A O 1
ATOM 937 N N . SER A 1 116 ? 21.268 4.750 -3.426 1.00 81.38 116 SER A N 1
ATOM 938 C CA . SER A 1 116 ? 21.688 5.967 -2.726 1.00 81.38 116 SER A CA 1
ATOM 939 C C . SER A 1 116 ? 22.352 5.577 -1.408 1.00 81.38 116 SER A C 1
ATOM 941 O O . SER A 1 116 ? 21.769 4.809 -0.635 1.00 81.38 116 SER A O 1
ATOM 943 N N . ASP A 1 117 ? 23.535 6.135 -1.165 1.00 81.62 117 ASP A N 1
ATOM 944 C CA . ASP A 1 117 ? 24.265 6.043 0.104 1.00 81.62 117 ASP A CA 1
ATOM 945 C C . ASP A 1 117 ? 24.045 7.291 0.991 1.00 81.62 117 ASP A C 1
ATOM 947 O O . ASP A 1 117 ? 24.521 7.345 2.123 1.00 81.62 117 ASP A O 1
ATOM 951 N N . ASP A 1 118 ? 23.274 8.273 0.509 1.00 80.19 118 ASP A N 1
ATOM 952 C CA . ASP A 1 118 ? 22.808 9.438 1.268 1.00 80.19 118 ASP A CA 1
ATOM 953 C C . ASP A 1 118 ? 21.355 9.197 1.752 1.00 80.19 118 ASP A C 1
ATOM 955 O O . ASP A 1 118 ? 20.483 8.901 0.922 1.00 80.19 118 ASP A O 1
ATOM 959 N N . PRO A 1 119 ? 21.065 9.283 3.071 1.00 73.12 119 PRO A N 1
ATOM 960 C CA . PRO A 1 119 ? 19.716 9.119 3.619 1.00 73.12 119 PRO A CA 1
ATOM 961 C C . PRO A 1 119 ? 18.741 10.256 3.266 1.00 73.12 119 PRO A C 1
ATOM 963 O O . PRO A 1 119 ? 17.533 10.018 3.282 1.00 73.12 119 PRO A O 1
ATOM 966 N N . GLU A 1 120 ? 19.229 11.458 2.945 1.00 78.69 120 GLU A N 1
ATOM 967 C CA . GLU A 1 120 ? 18.410 12.629 2.593 1.00 78.69 120 GLU A CA 1
ATOM 968 C C . GLU A 1 120 ? 18.192 12.764 1.071 1.00 78.69 120 GLU A C 1
ATOM 970 O O . GLU A 1 120 ? 17.343 13.537 0.621 1.00 78.69 120 GLU A O 1
ATOM 975 N N . ALA A 1 121 ? 18.900 11.971 0.260 1.00 79.75 121 ALA A N 1
ATOM 976 C CA . ALA A 1 121 ? 18.757 11.916 -1.196 1.00 79.75 121 ALA A CA 1
ATOM 977 C C . ALA A 1 121 ? 17.514 11.107 -1.630 1.00 79.75 121 ALA A C 1
ATOM 979 O O . ALA A 1 121 ? 17.592 9.997 -2.161 1.00 79.75 121 ALA A O 1
ATOM 980 N N . GLU A 1 122 ? 16.338 11.685 -1.390 1.00 77.75 122 GLU A N 1
ATOM 981 C CA . GLU A 1 122 ? 15.031 11.037 -1.554 1.00 77.75 122 GLU A CA 1
ATOM 982 C C . GLU A 1 122 ? 14.638 10.662 -2.999 1.00 77.75 122 GLU A C 1
ATOM 984 O O . GLU A 1 122 ? 13.754 9.823 -3.170 1.00 77.75 122 GLU A O 1
ATOM 989 N N . ASP A 1 123 ? 15.235 11.284 -4.024 1.00 79.12 123 ASP A N 1
ATOM 990 C CA . ASP A 1 123 ? 14.964 11.077 -5.461 1.00 79.12 123 ASP A CA 1
ATOM 991 C C . ASP A 1 123 ? 16.174 10.528 -6.258 1.00 79.12 123 ASP A C 1
ATOM 993 O O . ASP A 1 123 ? 16.274 10.713 -7.474 1.00 79.12 123 ASP A O 1
ATOM 997 N N . VAL A 1 124 ? 17.092 9.808 -5.596 1.00 80.06 124 VAL A N 1
ATOM 998 C CA . VAL A 1 124 ? 18.317 9.262 -6.216 1.00 80.06 124 VAL A CA 1
ATOM 999 C C . VAL A 1 124 ? 18.277 7.736 -6.389 1.00 80.06 124 VAL A C 1
ATOM 1001 O O . VAL A 1 124 ? 17.908 6.978 -5.495 1.00 80.06 124 VAL A O 1
ATOM 1004 N N . GLY A 1 125 ? 18.717 7.265 -7.561 1.00 86.12 125 GLY A N 1
ATOM 1005 C CA . GLY A 1 125 ? 18.858 5.839 -7.870 1.00 86.12 125 GLY A CA 1
ATOM 1006 C C . GLY A 1 125 ? 17.527 5.092 -8.023 1.00 86.12 125 GLY A C 1
ATOM 1007 O O . GLY A 1 125 ? 16.506 5.677 -8.372 1.00 86.12 125 GLY A O 1
ATOM 1008 N N . HIS A 1 126 ? 17.546 3.778 -7.777 1.00 90.94 126 HIS A N 1
ATOM 1009 C CA . HIS A 1 126 ? 16.414 2.867 -8.021 1.00 90.94 126 HIS A CA 1
ATOM 1010 C C . HIS A 1 126 ? 15.471 2.675 -6.812 1.00 90.94 126 HIS A C 1
ATOM 1012 O O . HIS A 1 126 ? 14.700 1.709 -6.760 1.00 90.94 126 HIS A O 1
ATOM 1018 N N . LYS A 1 127 ? 15.515 3.582 -5.826 1.00 92.69 127 LYS A N 1
ATOM 1019 C CA . LYS A 1 127 ? 14.611 3.598 -4.665 1.00 92.69 127 LYS A CA 1
ATOM 1020 C C . LYS A 1 127 ? 14.383 5.037 -4.192 1.00 92.69 127 LYS A C 1
ATOM 1022 O O . LYS A 1 127 ? 15.337 5.664 -3.756 1.00 92.69 127 LYS A O 1
ATOM 1027 N N . TRP A 1 128 ? 13.146 5.530 -4.248 1.00 94.75 128 TRP A N 1
ATOM 1028 C CA . TRP A 1 128 ? 12.776 6.892 -3.817 1.00 94.75 128 TRP A CA 1
ATOM 1029 C C . TRP A 1 128 ? 11.772 6.870 -2.651 1.00 94.75 128 TRP A C 1
ATOM 1031 O O . TRP A 1 128 ? 11.166 5.831 -2.371 1.00 94.75 128 TRP A O 1
ATOM 1041 N N . THR A 1 129 ? 11.544 8.022 -2.011 1.00 96.00 129 THR A N 1
ATOM 1042 C CA . THR A 1 129 ? 10.384 8.236 -1.119 1.00 96.00 129 THR A CA 1
ATOM 1043 C C . THR A 1 129 ? 9.082 8.415 -1.908 1.00 96.00 129 THR A C 1
ATOM 1045 O O . THR A 1 129 ? 9.090 8.696 -3.114 1.00 96.00 129 THR A O 1
ATOM 1048 N N . LEU A 1 130 ? 7.936 8.295 -1.234 1.00 97.06 130 LEU A N 1
ATOM 1049 C CA . LEU A 1 130 ? 6.645 8.635 -1.823 1.00 97.06 130 LEU A CA 1
ATOM 1050 C C . LEU A 1 130 ? 6.577 10.140 -2.113 1.00 97.06 130 LEU A C 1
ATOM 1052 O O . LEU A 1 130 ? 6.206 10.525 -3.225 1.00 97.06 130 LEU A O 1
ATOM 1056 N N . SER A 1 131 ? 7.012 11.001 -1.183 1.00 95.62 131 SER A N 1
ATOM 1057 C CA . SER A 1 131 ? 7.056 12.449 -1.423 1.00 95.62 131 SER A CA 1
ATOM 1058 C C . SER A 1 131 ? 7.943 12.826 -2.602 1.00 95.62 131 SER A C 1
ATOM 1060 O O . SER A 1 131 ? 7.571 13.732 -3.343 1.00 95.62 131 SER A O 1
ATOM 1062 N N . ALA A 1 132 ? 9.064 12.140 -2.839 1.00 95.06 132 ALA A N 1
ATOM 1063 C CA . ALA A 1 132 ? 9.904 12.350 -4.017 1.00 95.06 132 ALA A CA 1
ATOM 1064 C C . ALA A 1 132 ? 9.146 12.100 -5.329 1.00 95.06 132 ALA A C 1
ATOM 1066 O O . ALA A 1 132 ? 9.134 12.965 -6.208 1.00 95.06 132 ALA A O 1
ATOM 1067 N N . LEU A 1 133 ? 8.431 10.975 -5.446 1.00 95.25 133 LEU A N 1
ATOM 1068 C CA . LEU A 1 133 ? 7.594 10.699 -6.618 1.00 95.25 133 LEU A CA 1
ATOM 1069 C C . LEU A 1 133 ? 6.464 11.728 -6.771 1.00 95.25 133 LEU A C 1
ATOM 1071 O O . LEU A 1 133 ? 6.230 12.219 -7.875 1.00 95.25 133 LEU A O 1
ATOM 1075 N N . LEU A 1 134 ? 5.790 12.113 -5.684 1.00 94.69 134 LEU A N 1
ATOM 1076 C CA . LEU A 1 134 ? 4.730 13.125 -5.744 1.00 94.69 134 LEU A CA 1
ATOM 1077 C C . LEU A 1 134 ? 5.289 14.525 -6.088 1.00 94.69 134 LEU A C 1
ATOM 1079 O O . LEU A 1 134 ? 4.664 15.264 -6.851 1.00 94.69 134 LEU A O 1
ATOM 1083 N N . ARG A 1 135 ? 6.490 14.885 -5.606 1.00 93.31 135 ARG A N 1
ATOM 1084 C CA . ARG A 1 135 ? 7.240 16.088 -6.022 1.00 93.31 135 ARG A CA 1
ATOM 1085 C C . ARG A 1 135 ? 7.572 16.036 -7.518 1.00 93.31 135 ARG A C 1
ATOM 1087 O O . ARG A 1 135 ? 7.375 17.033 -8.211 1.00 93.31 135 ARG A O 1
ATOM 1094 N N . HIS A 1 136 ? 8.030 14.891 -8.024 1.00 91.62 136 HIS A N 1
ATOM 1095 C CA . HIS A 1 136 ? 8.354 14.686 -9.438 1.00 91.62 136 HIS A CA 1
ATOM 1096 C C . HIS A 1 136 ? 7.113 14.809 -10.340 1.00 91.62 136 HIS A C 1
ATOM 1098 O O . HIS A 1 136 ? 7.140 15.543 -11.327 1.00 91.62 136 HIS A O 1
ATOM 1104 N N . LEU A 1 137 ? 6.004 14.151 -9.986 1.00 91.12 137 LEU A N 1
ATOM 1105 C CA . LEU A 1 137 ? 4.761 14.193 -10.763 1.00 91.12 137 LEU A CA 1
ATOM 1106 C C . LEU A 1 137 ? 4.174 15.609 -10.851 1.00 91.12 137 LEU A C 1
ATOM 1108 O O . LEU A 1 137 ? 3.805 16.038 -11.945 1.00 91.12 137 LEU A O 1
ATOM 1112 N N . ARG A 1 138 ? 4.173 16.370 -9.745 1.00 89.56 138 ARG A N 1
ATOM 1113 C CA . ARG A 1 138 ? 3.753 17.785 -9.755 1.00 89.56 138 ARG A CA 1
ATOM 1114 C C . ARG A 1 138 ? 4.621 18.653 -10.672 1.00 89.56 138 ARG A C 1
ATOM 1116 O O . ARG A 1 138 ? 4.080 19.501 -11.370 1.00 89.56 138 ARG A O 1
ATOM 1123 N N . LYS A 1 139 ? 5.943 18.428 -10.712 1.00 86.06 139 LYS A N 1
ATOM 1124 C CA . LYS A 1 139 ? 6.863 19.147 -11.618 1.00 86.06 139 LYS A CA 1
ATOM 1125 C C . LYS A 1 139 ? 6.635 18.798 -13.097 1.00 86.06 139 LYS A C 1
ATOM 1127 O O . LYS A 1 139 ? 6.736 19.678 -13.945 1.00 86.06 139 LYS A O 1
ATOM 1132 N N . ARG A 1 140 ? 6.339 17.530 -13.416 1.00 76.31 140 ARG A N 1
ATOM 1133 C CA . ARG A 1 140 ? 6.227 17.036 -14.804 1.00 76.31 140 ARG A CA 1
ATOM 1134 C C . ARG A 1 140 ? 5.111 17.723 -15.600 1.00 76.31 140 ARG A C 1
ATOM 1136 O O . ARG A 1 140 ? 5.325 18.064 -16.757 1.00 76.31 140 ARG A O 1
ATOM 1143 N N . GLY A 1 141 ? 3.956 17.975 -14.983 1.00 58.50 141 GLY A N 1
ATOM 1144 C CA . GLY A 1 141 ? 2.793 18.603 -15.633 1.00 58.50 141 GLY A CA 1
ATOM 1145 C C . GLY A 1 141 ? 2.879 20.127 -15.833 1.00 58.50 141 GLY A C 1
ATOM 1146 O O . GLY A 1 141 ? 1.846 20.785 -15.889 1.00 58.50 141 GLY A O 1
ATOM 1147 N N . GLY A 1 142 ? 4.090 20.694 -15.882 1.00 45.62 142 GLY A N 1
ATOM 1148 C CA . GLY A 1 142 ? 4.344 22.100 -16.230 1.00 45.62 142 GLY A CA 1
ATOM 1149 C C . GLY A 1 142 ? 5.241 22.292 -17.462 1.00 45.62 142 GLY A C 1
ATOM 1150 O O . GLY A 1 142 ? 5.596 23.425 -17.773 1.00 45.62 142 GLY A O 1
ATOM 1151 N N . GLY A 1 143 ? 5.648 21.211 -18.141 1.00 39.62 143 GLY A N 1
ATOM 1152 C CA . GLY A 1 143 ? 6.677 21.239 -19.187 1.00 39.62 143 GLY A CA 1
ATOM 1153 C C . GLY A 1 143 ? 6.203 20.800 -20.574 1.00 39.62 143 GLY A C 1
ATOM 1154 O O . GLY A 1 143 ? 6.422 19.654 -20.952 1.00 39.62 143 GLY A O 1
ATOM 1155 N N . GLY A 1 144 ? 5.635 21.728 -21.350 1.00 42.53 144 GLY A N 1
ATOM 1156 C CA . GLY A 1 144 ? 5.541 21.680 -22.822 1.00 42.53 144 GLY A CA 1
ATOM 1157 C C . GLY A 1 144 ? 4.554 20.691 -23.469 1.00 42.53 144 GLY A C 1
ATOM 1158 O O . GLY A 1 144 ? 3.844 21.077 -24.392 1.00 42.53 144 GLY A O 1
ATOM 1159 N N . ASP A 1 145 ? 4.487 19.443 -23.009 1.00 47.03 145 ASP A N 1
ATOM 1160 C CA . ASP A 1 145 ? 3.848 18.326 -23.730 1.00 47.03 145 ASP A CA 1
ATOM 1161 C C . ASP A 1 145 ? 2.345 18.151 -23.426 1.00 47.03 145 ASP A C 1
ATOM 1163 O O . ASP A 1 145 ? 1.901 17.089 -22.997 1.00 47.03 145 ASP A O 1
ATOM 1167 N N . GLY A 1 146 ? 1.560 19.224 -23.595 1.00 45.91 146 GLY A N 1
ATOM 1168 C CA . GLY A 1 146 ? 0.083 19.236 -23.685 1.00 45.91 146 GLY A CA 1
ATOM 1169 C C . GLY A 1 146 ? -0.753 18.797 -22.463 1.00 45.91 146 GLY A C 1
ATOM 1170 O O . GLY A 1 146 ? -1.897 19.228 -22.322 1.00 45.91 146 GLY A O 1
ATOM 1171 N N . GLY A 1 147 ? -0.222 17.956 -21.577 1.00 56.31 147 GLY A N 1
ATOM 1172 C CA . GLY A 1 147 ? -0.889 17.438 -20.388 1.00 56.31 147 GLY A CA 1
ATOM 1173 C C . GLY A 1 147 ? -0.823 18.414 -19.216 1.00 56.31 147 GLY A C 1
ATOM 1174 O O . GLY A 1 147 ? 0.248 18.905 -18.861 1.00 56.31 147 GLY A O 1
ATOM 1175 N N . GLY A 1 148 ? -1.974 18.672 -18.592 1.00 63.62 148 GLY A N 1
ATOM 1176 C CA . GLY A 1 148 ? -2.072 19.544 -17.421 1.00 63.62 148 GLY A CA 1
ATOM 1177 C C . GLY A 1 148 ? -1.360 19.002 -16.173 1.00 63.62 148 GLY A C 1
ATOM 1178 O O . GLY A 1 148 ? -0.945 17.842 -16.107 1.00 63.62 148 GLY A O 1
ATOM 1179 N N . ALA A 1 149 ? -1.259 19.856 -15.152 1.00 71.50 149 ALA A N 1
ATOM 1180 C CA . ALA A 1 149 ? -0.637 19.530 -13.872 1.00 71.50 149 ALA A CA 1
ATOM 1181 C C . ALA A 1 149 ? -1.223 18.248 -13.251 1.00 71.50 149 ALA A C 1
ATOM 1183 O O . ALA A 1 149 ? -2.438 18.111 -13.100 1.00 71.50 149 ALA A O 1
ATOM 1184 N N . VAL A 1 150 ? -0.352 17.313 -12.855 1.00 84.31 150 VAL A N 1
ATOM 1185 C CA . VAL A 1 150 ? -0.775 16.048 -12.241 1.00 84.31 150 VAL A CA 1
ATOM 1186 C C . VAL A 1 150 ? -1.340 16.306 -10.845 1.00 84.31 150 VAL A C 1
ATOM 1188 O O . VAL A 1 150 ? -0.597 16.643 -9.919 1.00 84.31 150 VAL A O 1
ATOM 1191 N N . ASP A 1 151 ? -2.644 16.077 -10.674 1.00 89.50 151 ASP A N 1
ATOM 1192 C CA . ASP A 1 151 ? -3.294 16.108 -9.364 1.00 89.50 151 ASP A CA 1
ATOM 1193 C C . ASP A 1 151 ? -2.854 14.908 -8.506 1.00 89.50 151 ASP A C 1
ATOM 1195 O O . ASP A 1 151 ? -3.460 13.831 -8.477 1.00 89.50 151 ASP A O 1
ATOM 1199 N N . THR A 1 152 ? -1.768 15.121 -7.764 1.00 93.19 152 THR A N 1
ATOM 1200 C CA . THR A 1 152 ? -1.273 14.164 -6.771 1.00 93.19 152 THR A CA 1
ATOM 1201 C C . THR A 1 152 ? -2.232 13.950 -5.596 1.00 93.19 152 THR A C 1
ATOM 1203 O O . THR A 1 152 ? -2.136 12.918 -4.941 1.00 93.19 152 THR A O 1
ATOM 1206 N N . GLY A 1 153 ? -3.161 14.875 -5.329 1.00 94.06 153 GLY A N 1
ATOM 1207 C CA . GLY A 1 153 ? -4.188 14.714 -4.300 1.00 94.06 153 GLY A CA 1
ATOM 1208 C C . GLY A 1 153 ? -5.235 13.683 -4.717 1.00 94.06 153 GLY A C 1
ATOM 1209 O O . GLY A 1 153 ? -5.506 12.743 -3.973 1.00 94.06 153 GLY A O 1
ATOM 1210 N N . GLN A 1 154 ? -5.750 13.779 -5.945 1.00 94.56 154 GLN A N 1
ATOM 1211 C CA . GLN A 1 154 ? -6.657 12.773 -6.512 1.00 94.56 154 GLN A CA 1
ATOM 1212 C C . GLN A 1 154 ? -5.966 11.414 -6.737 1.00 94.56 154 GLN A C 1
ATOM 1214 O O . GLN A 1 154 ? -6.608 10.368 -6.614 1.00 94.56 154 GLN A O 1
ATOM 1219 N N . LEU A 1 155 ? -4.663 11.389 -7.043 1.00 95.81 155 LEU A N 1
ATOM 1220 C CA . LEU A 1 155 ? -3.881 10.145 -7.053 1.00 95.81 155 LEU A CA 1
ATOM 1221 C C . LEU A 1 155 ? -3.840 9.496 -5.660 1.00 95.81 155 LEU A C 1
ATOM 1223 O O . LEU A 1 155 ? -4.204 8.328 -5.529 1.00 95.81 155 LEU A O 1
ATOM 1227 N N . MET A 1 156 ? -3.459 10.250 -4.622 1.00 97.38 156 MET A N 1
ATOM 1228 C CA . MET A 1 156 ? -3.407 9.732 -3.250 1.00 97.38 156 MET A CA 1
ATOM 1229 C C . MET A 1 156 ? -4.786 9.308 -2.741 1.00 97.38 156 MET A C 1
ATOM 1231 O O . MET A 1 156 ? -4.909 8.231 -2.171 1.00 97.38 156 MET A O 1
ATOM 1235 N N . GLN A 1 157 ? -5.849 10.055 -3.047 1.00 96.38 157 GLN A N 1
ATOM 1236 C CA . GLN A 1 157 ? -7.211 9.647 -2.704 1.00 96.38 157 GLN A CA 1
ATOM 1237 C C . GLN A 1 157 ? -7.592 8.299 -3.344 1.00 96.38 157 GLN A C 1
ATOM 1239 O O . GLN A 1 157 ? -8.132 7.430 -2.662 1.00 96.38 157 GLN A O 1
ATOM 1244 N N . ARG A 1 158 ? -7.264 8.070 -4.627 1.00 97.50 158 ARG A N 1
ATOM 1245 C CA . ARG A 1 158 ? -7.497 6.770 -5.289 1.00 97.50 158 ARG A CA 1
ATOM 1246 C C . ARG A 1 158 ? -6.663 5.633 -4.674 1.00 97.50 158 ARG A C 1
ATOM 1248 O O . ARG A 1 158 ? -7.101 4.483 -4.707 1.00 97.50 158 ARG A O 1
ATOM 1255 N N . ILE A 1 159 ? -5.490 5.939 -4.115 1.00 98.44 159 ILE A N 1
ATOM 1256 C CA . ILE A 1 159 ? -4.635 4.995 -3.375 1.00 98.44 159 ILE A CA 1
ATOM 1257 C C . ILE A 1 159 ? -5.267 4.639 -2.020 1.00 98.44 159 ILE A C 1
ATOM 1259 O O . ILE A 1 159 ? -5.459 3.457 -1.735 1.00 98.44 159 ILE A O 1
ATOM 1263 N N . GLU A 1 160 ? -5.659 5.635 -1.222 1.00 98.19 160 GLU A N 1
ATOM 1264 C CA . GLU A 1 160 ? -6.336 5.448 0.072 1.00 98.19 160 GLU A CA 1
ATOM 1265 C C . GLU A 1 160 ? -7.621 4.626 -0.080 1.00 98.19 160 GLU A C 1
ATOM 1267 O O . GLU A 1 160 ? -7.868 3.690 0.680 1.00 98.19 160 GLU A O 1
ATOM 1272 N N . GLU A 1 161 ? -8.412 4.918 -1.115 1.00 96.56 161 GLU A N 1
ATOM 1273 C CA . GLU A 1 161 ? -9.579 4.122 -1.477 1.00 96.56 161 GLU A CA 1
ATOM 1274 C C . GLU A 1 161 ? -9.239 2.639 -1.701 1.00 96.56 161 GLU A C 1
ATOM 1276 O O . GLU A 1 161 ? -9.976 1.765 -1.242 1.00 96.56 161 GLU A O 1
ATOM 1281 N N . ALA A 1 162 ? -8.170 2.334 -2.445 1.00 97.88 162 ALA A N 1
ATOM 1282 C CA . ALA A 1 162 ? -7.777 0.956 -2.739 1.00 97.88 162 ALA A CA 1
ATOM 1283 C C . ALA A 1 162 ? -7.391 0.198 -1.458 1.00 97.88 162 ALA A C 1
ATOM 1285 O O . ALA A 1 162 ? -7.799 -0.950 -1.283 1.00 97.88 162 ALA A O 1
ATOM 1286 N N . VAL A 1 163 ? -6.688 0.868 -0.538 1.00 98.56 163 VAL A N 1
ATOM 1287 C CA . VAL A 1 163 ? -6.343 0.336 0.789 1.00 98.56 163 VAL A CA 1
ATOM 1288 C C . VAL A 1 163 ? -7.601 0.050 1.620 1.00 98.56 163 VAL A C 1
ATOM 1290 O O . VAL A 1 163 ? -7.766 -1.067 2.111 1.00 98.56 163 VAL A O 1
ATOM 1293 N N . VAL A 1 164 ? -8.524 1.015 1.742 1.00 97.94 164 VAL A N 1
ATOM 1294 C CA . VAL A 1 164 ? -9.763 0.837 2.526 1.00 97.94 164 VAL A CA 1
ATOM 1295 C C . VAL A 1 164 ? -10.630 -0.283 1.946 1.00 97.94 164 VAL A C 1
ATOM 1297 O O . VAL A 1 164 ? -11.067 -1.156 2.695 1.00 97.94 164 VAL A O 1
ATOM 1300 N N . LYS A 1 165 ? -10.827 -0.324 0.619 1.00 96.81 165 LYS A N 1
ATOM 1301 C CA . LYS A 1 165 ? -11.612 -1.379 -0.051 1.00 96.81 165 LYS A CA 1
ATOM 1302 C C . LYS A 1 165 ? -11.022 -2.779 0.185 1.00 96.81 165 LYS A C 1
ATOM 1304 O O . LYS A 1 165 ? -11.780 -3.708 0.452 1.00 96.81 165 LYS A O 1
ATOM 1309 N N . ALA A 1 166 ? -9.695 -2.932 0.156 1.00 97.19 166 ALA A N 1
ATOM 1310 C CA . ALA A 1 166 ? -9.032 -4.218 0.400 1.00 97.19 166 ALA A CA 1
ATOM 1311 C C . ALA A 1 166 ? -9.169 -4.703 1.859 1.00 97.19 166 ALA A C 1
ATOM 1313 O O . ALA A 1 166 ? -9.400 -5.888 2.111 1.00 97.19 166 ALA A O 1
ATOM 1314 N N . ILE A 1 167 ? -9.075 -3.790 2.830 1.00 97.50 167 ILE A N 1
ATOM 1315 C CA . ILE A 1 167 ? -9.227 -4.129 4.254 1.00 97.50 167 ILE A CA 1
ATOM 1316 C C . ILE A 1 167 ? -10.694 -4.423 4.587 1.00 97.50 167 ILE A C 1
ATOM 1318 O O . ILE A 1 167 ? -10.975 -5.400 5.274 1.00 97.50 167 ILE A O 1
ATOM 1322 N N . MET A 1 168 ? -11.646 -3.657 4.046 1.00 95.38 168 MET A N 1
ATOM 1323 C CA . MET A 1 168 ? -13.075 -3.942 4.226 1.00 95.38 168 MET A CA 1
ATOM 1324 C C . MET A 1 168 ? -13.491 -5.290 3.622 1.00 95.38 168 MET A C 1
ATOM 1326 O O . MET A 1 168 ? -14.316 -5.976 4.216 1.00 95.38 168 MET A O 1
ATOM 1330 N N . ALA A 1 169 ? -12.895 -5.709 2.500 1.00 94.62 169 ALA A N 1
ATOM 1331 C CA . ALA A 1 169 ? -13.157 -7.022 1.905 1.00 94.62 169 ALA A CA 1
ATOM 1332 C C . ALA A 1 169 ? -12.655 -8.199 2.768 1.00 94.62 169 ALA A C 1
ATOM 1334 O O . ALA A 1 169 ? -13.261 -9.268 2.755 1.00 94.62 169 ALA A O 1
ATOM 1335 N N . THR A 1 170 ? -11.575 -8.012 3.536 1.00 93.62 170 THR A N 1
ATOM 1336 C CA . THR A 1 170 ? -11.004 -9.052 4.419 1.00 93.62 170 THR A CA 1
ATOM 1337 C C . THR A 1 170 ? -11.511 -8.987 5.863 1.00 93.62 170 THR A C 1
ATOM 1339 O O . THR A 1 170 ? -11.387 -9.966 6.597 1.00 93.62 170 THR A O 1
ATOM 1342 N N . ALA A 1 171 ? -12.117 -7.873 6.282 1.00 93.94 171 ALA A N 1
ATOM 1343 C CA . ALA A 1 171 ? -12.561 -7.653 7.656 1.00 93.94 171 ALA A CA 1
ATOM 1344 C C . ALA A 1 171 ? -13.551 -8.702 8.214 1.00 93.94 171 ALA A C 1
ATOM 1346 O O . ALA A 1 171 ? -13.351 -9.100 9.359 1.00 93.94 171 ALA A O 1
ATOM 1347 N N . PRO A 1 172 ? -14.577 -9.204 7.492 1.00 93.06 172 PRO A N 1
ATOM 1348 C CA . PRO A 1 172 ? -15.585 -10.087 8.097 1.00 93.06 172 PRO A CA 1
ATOM 1349 C C . PRO A 1 172 ? -15.046 -11.406 8.688 1.00 93.06 172 PRO A C 1
ATOM 1351 O O . PRO A 1 172 ? -15.336 -11.673 9.858 1.00 93.06 172 PRO A O 1
ATOM 1354 N N . PRO A 1 173 ? -14.227 -12.221 7.982 1.00 93.44 173 PRO A N 1
ATOM 1355 C CA . PRO A 1 173 ? -13.618 -13.406 8.590 1.00 93.44 173 PRO A CA 1
ATOM 1356 C C . PRO A 1 173 ? -12.601 -13.058 9.689 1.00 93.44 173 PRO A C 1
ATOM 1358 O O . PRO A 1 173 ? -12.454 -13.833 10.632 1.00 93.44 173 PRO A O 1
ATOM 1361 N N . ILE A 1 174 ? -11.937 -11.896 9.616 1.00 93.12 174 ILE A N 1
ATOM 1362 C CA . ILE A 1 174 ? -11.012 -11.433 10.664 1.00 93.12 174 ILE A CA 1
ATOM 1363 C C . ILE A 1 174 ? -11.784 -11.087 11.945 1.00 93.12 174 ILE A C 1
ATOM 1365 O O . ILE A 1 174 ? -11.428 -11.577 13.011 1.00 93.12 174 ILE A O 1
ATOM 1369 N N . ILE A 1 175 ? -12.881 -10.329 11.850 1.00 92.75 175 ILE A N 1
ATOM 1370 C CA . ILE A 1 175 ? -13.760 -9.989 12.982 1.00 92.75 175 ILE A CA 1
ATOM 1371 C C . ILE A 1 175 ? -14.335 -11.265 13.613 1.00 92.75 175 ILE A C 1
ATOM 1373 O O . ILE A 1 175 ? -14.288 -11.423 14.833 1.00 92.75 175 ILE A O 1
ATOM 1377 N N . ALA A 1 176 ? -14.803 -12.216 12.797 1.00 91.81 176 ALA A N 1
ATOM 1378 C CA . ALA A 1 176 ? -15.279 -13.510 13.284 1.00 91.81 176 ALA A CA 1
ATOM 1379 C C . ALA A 1 176 ? -14.181 -14.293 14.034 1.00 91.81 176 ALA A C 1
ATOM 1381 O O . ALA A 1 176 ? -14.429 -14.805 15.126 1.00 91.81 176 ALA A O 1
ATOM 1382 N N . ALA A 1 177 ? -12.956 -14.345 13.499 1.00 91.38 177 ALA A N 1
ATOM 1383 C CA . ALA A 1 177 ? -11.825 -14.998 14.157 1.00 91.38 177 ALA A CA 1
ATOM 1384 C C . ALA A 1 177 ? -11.403 -14.284 15.456 1.00 91.38 177 ALA A C 1
ATOM 1386 O O . ALA A 1 177 ? -11.150 -14.947 16.461 1.00 91.38 177 ALA A O 1
ATOM 1387 N N . CYS A 1 178 ? -11.380 -12.947 15.479 1.00 91.06 178 CYS A N 1
ATOM 1388 C CA . CYS A 1 178 ? -11.117 -12.168 16.689 1.00 91.06 178 CYS A CA 1
ATOM 1389 C C . CYS A 1 178 ? -12.144 -12.475 17.786 1.00 91.06 178 CYS A C 1
ATOM 1391 O O . CYS A 1 178 ? -11.755 -12.786 18.910 1.00 91.06 178 CYS A O 1
ATOM 1393 N N . ASN A 1 179 ? -13.435 -12.471 17.448 1.00 89.31 179 ASN A N 1
ATOM 1394 C CA . ASN A 1 179 ? -14.520 -12.710 18.402 1.00 89.31 179 ASN A CA 1
ATOM 1395 C C . ASN A 1 179 ? -14.557 -14.155 18.938 1.00 89.31 179 ASN A C 1
ATOM 1397 O O . ASN A 1 179 ? -15.065 -14.382 20.034 1.00 89.31 179 ASN A O 1
ATOM 1401 N N . LEU A 1 180 ? -14.009 -15.128 18.198 1.00 91.81 180 LEU A N 1
ATOM 1402 C CA . LEU A 1 180 ? -13.913 -16.530 18.624 1.00 91.81 180 LEU A CA 1
ATOM 1403 C C . LEU A 1 180 ? -12.626 -16.861 19.397 1.00 91.81 180 LEU A C 1
ATOM 1405 O O . LEU A 1 180 ? -12.654 -17.725 20.274 1.00 91.81 180 LEU A O 1
ATOM 1409 N N . PHE A 1 181 ? -11.497 -16.222 19.067 1.00 92.19 181 PHE A N 1
ATOM 1410 C CA . PHE A 1 181 ? -10.167 -16.683 19.495 1.00 92.19 181 PHE A CA 1
ATOM 1411 C C . PHE A 1 181 ? -9.312 -15.641 20.231 1.00 92.19 181 PHE A C 1
ATOM 1413 O O . PHE A 1 181 ? -8.258 -16.004 20.757 1.00 92.19 181 PHE A O 1
ATOM 1420 N N . VAL A 1 182 ? -9.722 -14.369 20.298 1.00 90.06 182 VAL A N 1
ATOM 1421 C CA . VAL A 1 182 ? -8.913 -13.282 20.877 1.00 90.06 182 VAL A CA 1
ATOM 1422 C C . VAL A 1 182 ? -9.631 -12.645 22.078 1.00 90.06 182 VAL A C 1
ATOM 1424 O O . VAL A 1 182 ? -10.462 -11.758 21.893 1.00 90.06 182 VAL A O 1
ATOM 1427 N N . PRO A 1 183 ? -9.279 -13.010 23.332 1.00 87.31 183 PRO A N 1
ATOM 1428 C CA . PRO A 1 183 ? -9.952 -12.504 24.539 1.00 87.31 183 PRO A CA 1
ATOM 1429 C C . PRO A 1 183 ? -9.893 -10.981 24.743 1.00 87.31 183 PRO A C 1
ATOM 1431 O O . PRO A 1 183 ? -10.656 -10.434 25.531 1.00 87.31 183 PRO A O 1
ATOM 1434 N N . HIS A 1 184 ? -8.968 -10.300 24.062 1.00 84.69 184 HIS A N 1
ATOM 1435 C CA . HIS A 1 184 ? -8.778 -8.852 24.123 1.00 84.69 184 HIS A CA 1
ATOM 1436 C C . HIS A 1 184 ? -8.512 -8.306 22.711 1.00 84.69 184 HIS A C 1
ATOM 1438 O O . HIS A 1 184 ? -7.405 -7.862 22.414 1.00 84.69 184 HIS A O 1
ATOM 1444 N N . SER A 1 185 ? -9.507 -8.373 21.822 1.00 79.19 185 SER A N 1
ATOM 1445 C CA . SER A 1 185 ? -9.396 -7.953 20.410 1.00 79.19 185 SER A CA 1
ATOM 1446 C C . SER A 1 185 ? -8.840 -6.532 20.228 1.00 79.19 185 SER A C 1
ATOM 1448 O O . SER A 1 185 ? -8.028 -6.302 19.339 1.00 79.19 185 SER A O 1
ATOM 1450 N N . HIS A 1 186 ? -9.178 -5.601 21.125 1.00 78.00 186 HIS A N 1
ATOM 1451 C CA . HIS A 1 186 ? -8.656 -4.225 21.135 1.00 78.00 186 HIS A CA 1
ATOM 1452 C C . HIS A 1 186 ? -7.150 -4.092 21.457 1.00 78.00 186 HIS A C 1
ATOM 1454 O O . HIS A 1 186 ? -6.621 -2.983 21.403 1.00 78.00 186 HIS A O 1
ATOM 1460 N N . ASN A 1 187 ? -6.460 -5.186 21.805 1.00 83.56 187 ASN A N 1
ATOM 1461 C CA . ASN A 1 187 ? -5.003 -5.224 21.970 1.00 83.56 187 ASN A CA 1
ATOM 1462 C C . ASN A 1 187 ? -4.280 -5.728 20.704 1.00 83.56 187 ASN A C 1
ATOM 1464 O O . ASN A 1 187 ? -3.051 -5.790 20.694 1.00 83.56 187 ASN A O 1
ATOM 1468 N N . CYS A 1 188 ? -5.013 -6.108 19.652 1.00 90.69 188 CYS A N 1
ATOM 1469 C CA . CYS A 1 188 ? -4.441 -6.498 18.368 1.00 90.69 188 CYS A CA 1
ATOM 1470 C C . CYS A 1 188 ? -4.298 -5.289 17.439 1.00 90.69 188 CYS A C 1
ATOM 1472 O O . CYS A 1 188 ? -5.227 -4.504 17.262 1.00 90.69 188 CYS A O 1
ATOM 1474 N N . PHE A 1 189 ? -3.140 -5.194 16.797 1.00 95.00 189 PHE A N 1
ATOM 1475 C CA . PHE A 1 189 ? -2.873 -4.307 15.673 1.00 95.00 189 PHE A CA 1
ATOM 1476 C C . PHE A 1 189 ? -2.000 -5.056 14.667 1.00 95.00 189 PHE A C 1
ATOM 1478 O O . PHE A 1 189 ? -1.328 -6.016 15.043 1.00 95.00 189 PHE A O 1
ATOM 1485 N N . GLU A 1 190 ? -1.989 -4.614 13.413 1.00 96.50 190 GLU A N 1
ATOM 1486 C CA . GLU A 1 190 ? -1.166 -5.225 12.366 1.00 96.50 190 GLU A CA 1
ATOM 1487 C C . GLU A 1 190 ? -0.597 -4.163 11.417 1.00 96.50 190 GLU A C 1
ATOM 1489 O O . GLU A 1 190 ? -1.253 -3.145 11.166 1.00 96.50 190 GLU A O 1
ATOM 1494 N N . LEU A 1 191 ? 0.619 -4.390 10.901 1.00 98.12 191 LEU A N 1
ATOM 1495 C CA . LEU A 1 191 ? 1.294 -3.501 9.946 1.00 98.12 191 LEU A CA 1
ATOM 1496 C C . LEU A 1 191 ? 1.453 -4.186 8.583 1.00 98.12 191 LEU A C 1
ATOM 1498 O O . LEU A 1 191 ? 2.397 -4.936 8.337 1.00 98.12 191 LEU A O 1
ATOM 1502 N N . TYR A 1 192 ? 0.574 -3.837 7.654 1.00 98.31 192 TYR A N 1
ATOM 1503 C CA . TYR A 1 192 ? 0.574 -4.363 6.297 1.00 98.31 192 TYR A CA 1
ATOM 1504 C C . TYR A 1 192 ? 1.522 -3.591 5.374 1.00 98.31 192 TYR A C 1
ATOM 1506 O O . TYR A 1 192 ? 1.573 -2.358 5.385 1.00 98.31 192 TYR A O 1
ATOM 1514 N N . GLY A 1 193 ? 2.221 -4.323 4.504 1.00 98.12 193 GLY A N 1
ATOM 1515 C CA . GLY A 1 193 ? 2.889 -3.764 3.331 1.00 98.12 193 GLY A CA 1
ATOM 1516 C C . GLY A 1 193 ? 1.985 -3.847 2.108 1.00 98.12 193 GLY A C 1
ATOM 1517 O O . GLY A 1 193 ? 1.807 -4.935 1.566 1.00 98.12 193 GLY A O 1
ATOM 1518 N N . PHE A 1 194 ? 1.441 -2.720 1.663 1.00 98.31 194 PHE A N 1
ATOM 1519 C CA . PHE A 1 194 ? 0.648 -2.642 0.437 1.00 98.31 194 PHE A CA 1
ATOM 1520 C C . PHE A 1 194 ? 1.563 -2.404 -0.763 1.00 98.31 194 PHE A C 1
ATOM 1522 O O . PHE A 1 194 ? 2.357 -1.461 -0.751 1.00 98.31 194 PHE A O 1
ATOM 1529 N N . ASP A 1 195 ? 1.439 -3.232 -1.799 1.00 97.81 195 ASP A N 1
ATOM 1530 C CA . ASP A 1 195 ? 2.195 -3.091 -3.043 1.00 97.81 195 ASP A CA 1
ATOM 1531 C C . ASP A 1 195 ? 1.247 -2.603 -4.145 1.00 97.81 195 ASP A C 1
ATOM 1533 O O . ASP A 1 195 ? 0.293 -3.297 -4.498 1.00 97.81 195 ASP A O 1
ATOM 1537 N N . ILE A 1 196 ? 1.478 -1.395 -4.668 1.00 98.44 196 ILE A N 1
ATOM 1538 C CA . ILE A 1 196 ? 0.584 -0.728 -5.628 1.00 98.44 196 ILE A CA 1
ATOM 1539 C C . ILE A 1 196 ? 1.359 -0.309 -6.877 1.00 98.44 196 ILE A C 1
ATOM 1541 O O . ILE A 1 196 ? 2.384 0.363 -6.784 1.00 98.44 196 ILE A O 1
ATOM 1545 N N . LEU A 1 197 ? 0.834 -0.650 -8.053 1.00 98.25 197 LEU A N 1
ATOM 1546 C CA . LEU A 1 197 ? 1.304 -0.139 -9.343 1.00 98.25 197 LEU A CA 1
ATOM 1547 C C . LEU A 1 197 ? 0.395 1.001 -9.809 1.00 98.25 197 LEU A C 1
ATOM 1549 O O . LEU A 1 197 ? -0.823 0.902 -9.695 1.00 98.25 197 LEU A O 1
ATOM 1553 N N . ILE A 1 198 ? 0.973 2.061 -10.365 1.00 97.44 198 ILE A N 1
ATOM 1554 C CA . ILE A 1 198 ? 0.227 3.127 -11.046 1.00 97.44 198 ILE A CA 1
ATOM 1555 C C . ILE A 1 198 ? 0.351 2.900 -12.561 1.00 97.44 198 ILE A C 1
ATOM 1557 O O . ILE A 1 198 ? 1.433 2.545 -13.031 1.00 97.44 198 ILE A O 1
ATOM 1561 N N . ASP A 1 199 ? -0.731 3.074 -13.324 1.00 95.88 199 ASP A N 1
ATOM 1562 C CA . ASP A 1 199 ? -0.716 3.027 -14.798 1.00 95.88 199 ASP A CA 1
ATOM 1563 C C . ASP A 1 199 ? -0.516 4.409 -15.456 1.00 95.88 199 ASP A C 1
ATOM 1565 O O . ASP A 1 199 ? -0.449 5.439 -14.780 1.00 95.88 199 ASP A O 1
ATOM 1569 N N . GLU A 1 200 ? -0.395 4.450 -16.787 1.00 92.81 200 GLU A N 1
ATOM 1570 C CA . GLU A 1 200 ? -0.245 5.707 -17.542 1.00 92.81 200 GLU A CA 1
ATOM 1571 C C . GLU A 1 200 ? -1.435 6.682 -17.347 1.00 92.81 200 GLU A C 1
ATOM 1573 O O . GLU A 1 200 ? -1.258 7.892 -17.468 1.00 92.81 200 GLU A O 1
ATOM 1578 N N . GLN A 1 201 ? -2.627 6.184 -16.979 1.00 92.81 201 GLN A N 1
ATOM 1579 C CA . GLN A 1 201 ? -3.819 6.974 -16.619 1.00 92.81 201 GLN A CA 1
ATOM 1580 C C . GLN A 1 201 ? -3.854 7.385 -15.128 1.00 92.81 201 GLN A C 1
ATOM 1582 O O . GLN A 1 201 ? -4.881 7.850 -14.610 1.00 92.81 201 GLN A O 1
ATOM 1587 N N . LEU A 1 202 ? -2.735 7.228 -14.412 1.00 93.88 202 LEU A N 1
ATOM 1588 C CA . LEU A 1 202 ? -2.581 7.515 -12.984 1.00 93.88 202 LEU A CA 1
ATOM 1589 C C . LEU A 1 202 ? -3.561 6.741 -12.086 1.00 93.88 202 LEU A C 1
ATOM 1591 O O . LEU A 1 202 ? -3.845 7.161 -10.962 1.00 93.88 202 LEU A O 1
ATOM 1595 N N . LYS A 1 203 ? -4.113 5.620 -12.555 1.00 96.06 203 LYS A N 1
ATOM 1596 C CA . LYS A 1 203 ? -4.965 4.753 -11.744 1.00 96.06 203 LYS A CA 1
ATOM 1597 C C . LYS A 1 203 ? -4.073 3.807 -10.924 1.00 96.06 203 LYS A C 1
ATOM 1599 O O . LYS A 1 203 ? -3.228 3.119 -11.497 1.00 96.06 203 LYS A O 1
ATOM 1604 N N . PRO A 1 204 ? -4.264 3.729 -9.595 1.00 97.88 204 PRO A N 1
ATOM 1605 C CA . PRO A 1 204 ? -3.592 2.739 -8.768 1.00 97.88 204 PRO A CA 1
ATOM 1606 C C . PRO A 1 204 ? -4.257 1.361 -8.893 1.00 97.88 204 PRO A C 1
ATOM 1608 O O . PRO A 1 204 ? -5.485 1.232 -8.916 1.00 97.88 204 PRO A O 1
ATOM 1611 N N . TRP A 1 205 ? -3.425 0.327 -8.915 1.00 98.06 205 TRP A N 1
ATOM 1612 C CA . TRP A 1 205 ? -3.791 -1.084 -8.930 1.00 98.06 205 TRP A CA 1
ATOM 1613 C C . TRP A 1 205 ? -3.073 -1.803 -7.788 1.00 98.06 205 TRP A C 1
ATOM 1615 O O . TRP A 1 205 ? -1.847 -1.744 -7.685 1.00 98.06 205 TRP A O 1
ATOM 1625 N N . LEU A 1 206 ? -3.830 -2.497 -6.941 1.00 97.75 206 LEU A N 1
ATOM 1626 C CA . LEU A 1 206 ? -3.277 -3.342 -5.884 1.00 97.75 206 LEU A CA 1
ATOM 1627 C C . LEU A 1 206 ? -2.617 -4.586 -6.501 1.00 97.75 206 LEU A C 1
ATOM 1629 O O . LEU A 1 206 ? -3.246 -5.281 -7.295 1.00 97.75 206 LEU A O 1
ATOM 1633 N N . LEU A 1 207 ? -1.360 -4.859 -6.142 1.00 95.06 207 LEU A N 1
ATOM 1634 C CA . LEU A 1 207 ? -0.604 -6.028 -6.606 1.00 95.06 207 LEU A CA 1
ATOM 1635 C C . LEU A 1 207 ? -0.620 -7.185 -5.599 1.00 95.06 207 LEU A C 1
ATOM 1637 O O . LEU A 1 207 ? -0.631 -8.346 -6.013 1.00 95.06 207 LEU A O 1
ATOM 1641 N N . GLU A 1 208 ? -0.525 -6.868 -4.305 1.00 93.19 208 GLU A N 1
ATOM 1642 C CA . GLU A 1 208 ? -0.526 -7.800 -3.167 1.00 93.19 208 GLU A CA 1
ATOM 1643 C C . GLU A 1 208 ? -0.596 -7.036 -1.830 1.00 93.19 208 GLU A C 1
ATOM 1645 O O . GLU A 1 208 ? -0.262 -5.848 -1.765 1.00 93.19 208 GLU A O 1
ATOM 1650 N N . VAL A 1 209 ? -0.992 -7.734 -0.758 1.00 95.62 209 VAL A N 1
ATOM 1651 C CA . VAL A 1 209 ? -0.908 -7.247 0.628 1.00 95.62 209 VAL A CA 1
ATOM 1652 C C . VAL A 1 209 ? -0.008 -8.186 1.435 1.00 95.62 209 VAL A C 1
ATOM 1654 O O . VAL A 1 209 ? -0.307 -9.360 1.650 1.00 95.62 209 VAL A O 1
ATOM 1657 N N . ASN A 1 210 ? 1.128 -7.661 1.883 1.00 93.56 210 ASN A N 1
ATOM 1658 C CA . ASN A 1 210 ? 2.115 -8.392 2.667 1.00 93.56 210 ASN A CA 1
ATOM 1659 C C . ASN A 1 210 ? 1.779 -8.296 4.167 1.00 93.56 210 ASN A C 1
ATOM 1661 O O . ASN A 1 210 ? 1.849 -7.204 4.730 1.00 93.56 210 ASN A O 1
ATOM 1665 N N . LEU A 1 211 ? 1.497 -9.434 4.823 1.00 90.00 211 LEU A N 1
ATOM 1666 C CA . LEU A 1 211 ? 1.308 -9.525 6.288 1.00 90.00 211 LEU A CA 1
ATOM 1667 C C . LEU A 1 211 ? 2.583 -9.213 7.088 1.00 90.00 211 LEU A C 1
ATOM 1669 O O . LEU A 1 211 ? 2.534 -8.958 8.281 1.00 90.00 211 LEU A O 1
ATOM 1673 N N . SER A 1 212 ? 3.751 -9.305 6.456 1.00 88.19 212 SER A N 1
ATOM 1674 C CA . SER A 1 212 ? 5.040 -9.060 7.106 1.00 88.19 212 SER A CA 1
ATOM 1675 C C . SER A 1 212 ? 5.945 -8.279 6.151 1.00 88.19 212 SER A C 1
ATOM 1677 O O . SER A 1 212 ? 6.784 -8.875 5.468 1.00 88.19 212 SER A O 1
ATOM 1679 N N . PRO A 1 213 ? 5.755 -6.950 6.019 1.00 91.94 213 PRO A N 1
ATOM 1680 C CA . PRO A 1 213 ? 6.614 -6.119 5.185 1.00 91.94 213 PRO A CA 1
ATOM 1681 C C . PRO A 1 213 ? 8.079 -6.216 5.630 1.00 91.94 213 PRO A C 1
ATOM 1683 O O . PRO A 1 213 ? 8.384 -6.224 6.818 1.00 91.94 213 PRO A O 1
ATOM 1686 N N . SER A 1 214 ? 9.014 -6.253 4.673 1.00 89.19 214 SER A N 1
ATOM 1687 C CA . SER A 1 214 ? 10.447 -6.322 4.995 1.00 89.19 214 SER A CA 1
ATOM 1688 C C . SER A 1 214 ? 10.943 -5.036 5.669 1.00 89.19 214 SER A C 1
ATOM 1690 O O . SER A 1 214 ? 11.180 -4.014 5.009 1.00 89.19 214 SER A O 1
ATOM 1692 N N . LEU A 1 215 ? 11.145 -5.127 6.984 1.00 91.88 215 LEU A N 1
ATOM 1693 C CA . LEU A 1 215 ? 11.715 -4.080 7.832 1.00 91.88 215 LEU A CA 1
ATOM 1694 C C . LEU A 1 215 ? 13.255 -4.006 7.761 1.00 91.88 215 LEU A C 1
ATOM 1696 O O . LEU A 1 215 ? 13.845 -3.157 8.415 1.00 91.88 215 LEU A O 1
ATOM 1700 N N . GLY A 1 216 ? 13.913 -4.854 6.958 1.00 89.81 216 GLY A N 1
ATOM 1701 C CA . GLY A 1 216 ? 15.370 -4.822 6.777 1.00 89.81 216 GLY A CA 1
ATOM 1702 C C . GLY A 1 216 ? 15.863 -3.511 6.152 1.00 89.81 216 GLY A C 1
ATOM 1703 O O . GLY A 1 216 ? 15.230 -2.982 5.233 1.00 89.81 216 GLY A O 1
ATOM 1704 N N . CYS A 1 217 ? 16.988 -2.995 6.646 1.00 90.19 217 CYS A N 1
ATOM 1705 C CA . CYS A 1 217 ? 17.531 -1.690 6.272 1.00 90.19 217 CYS A CA 1
ATOM 1706 C C . CYS A 1 217 ? 18.792 -1.833 5.405 1.00 90.19 217 CYS A C 1
ATOM 1708 O O . CYS A 1 217 ? 19.909 -1.678 5.886 1.00 90.19 217 CYS A O 1
ATOM 1710 N N . ASP A 1 218 ? 18.604 -2.168 4.125 1.00 87.00 218 ASP A N 1
ATOM 1711 C CA . ASP A 1 218 ? 19.697 -2.423 3.172 1.00 87.00 218 ASP A CA 1
ATOM 1712 C C . ASP A 1 218 ? 20.325 -1.138 2.576 1.00 87.00 218 ASP A C 1
ATOM 1714 O O . ASP A 1 218 ? 21.305 -1.221 1.836 1.00 87.00 218 ASP A O 1
ATOM 1718 N N . THR A 1 219 ? 19.741 0.037 2.836 1.00 86.94 219 THR A N 1
ATOM 1719 C CA . THR A 1 219 ? 20.221 1.369 2.414 1.00 86.94 219 THR A CA 1
ATOM 1720 C C . THR A 1 219 ? 19.891 2.419 3.488 1.00 86.94 219 THR A C 1
ATOM 1722 O O . THR A 1 219 ? 18.894 2.238 4.193 1.00 86.94 219 THR A O 1
ATOM 1725 N N . PRO A 1 220 ? 20.632 3.540 3.599 1.00 89.94 220 PRO A N 1
ATOM 1726 C CA . PRO A 1 220 ? 20.358 4.593 4.589 1.00 89.94 220 PRO A CA 1
ATOM 1727 C C . PRO A 1 220 ? 18.924 5.145 4.535 1.00 89.94 220 PRO A C 1
ATOM 1729 O O . PRO A 1 220 ? 18.317 5.394 5.577 1.00 89.94 220 PRO A O 1
ATOM 1732 N N . LEU A 1 221 ? 18.341 5.230 3.333 1.00 89.88 221 LEU A N 1
ATOM 1733 C CA . LEU A 1 221 ? 16.941 5.606 3.123 1.00 89.88 221 LEU A CA 1
ATOM 1734 C C . LEU A 1 221 ? 15.943 4.619 3.766 1.00 89.88 221 LEU A C 1
ATOM 1736 O O . LEU A 1 221 ? 14.935 5.050 4.326 1.00 89.88 221 LEU A O 1
ATOM 1740 N N . ASP A 1 222 ? 16.220 3.304 3.739 1.00 92.06 222 ASP A N 1
ATOM 1741 C CA . ASP A 1 222 ? 15.401 2.333 4.484 1.00 92.06 222 ASP A CA 1
ATOM 1742 C C . ASP A 1 222 ? 15.490 2.611 5.988 1.00 92.06 222 ASP A C 1
ATOM 1744 O O . ASP A 1 222 ? 14.468 2.585 6.667 1.00 92.06 222 ASP A O 1
ATOM 1748 N N . THR A 1 223 ? 16.698 2.871 6.504 1.00 93.56 223 THR A N 1
ATOM 1749 C CA . THR A 1 223 ? 16.933 3.126 7.932 1.00 93.56 223 THR A CA 1
ATOM 1750 C C . THR A 1 223 ? 16.142 4.339 8.405 1.00 93.56 223 THR A C 1
ATOM 1752 O O . THR A 1 223 ? 15.397 4.226 9.379 1.00 93.56 223 THR A O 1
ATOM 1755 N N . ARG A 1 224 ? 16.244 5.469 7.690 1.00 93.00 224 ARG A N 1
ATOM 1756 C CA . ARG A 1 224 ? 15.519 6.722 7.966 1.00 93.00 224 ARG A CA 1
ATOM 1757 C C . ARG A 1 224 ? 14.007 6.486 8.017 1.00 93.00 224 ARG A C 1
ATOM 1759 O O . ARG A 1 224 ? 13.386 6.712 9.052 1.00 93.00 224 ARG A O 1
ATOM 1766 N N . LEU A 1 225 ? 13.429 5.956 6.937 1.00 94.62 225 LEU A N 1
ATOM 1767 C CA . LEU A 1 225 ? 11.978 5.787 6.811 1.00 94.62 225 LEU A CA 1
ATOM 1768 C C . LEU A 1 225 ? 11.424 4.738 7.786 1.00 94.62 225 LEU A C 1
ATOM 1770 O O . LEU A 1 225 ? 10.430 4.986 8.465 1.00 94.62 225 LEU A O 1
ATOM 1774 N N . LYS A 1 226 ? 12.051 3.558 7.878 1.00 96.06 226 LYS A N 1
ATOM 1775 C CA . LYS A 1 226 ? 11.494 2.428 8.642 1.00 96.06 226 LYS A CA 1
ATOM 1776 C C . LYS A 1 226 ? 11.665 2.594 10.147 1.00 96.06 226 LYS A C 1
ATOM 1778 O O . LYS A 1 226 ? 10.795 2.143 10.885 1.00 96.06 226 LYS A O 1
ATOM 1783 N N . SER A 1 227 ? 12.737 3.240 10.614 1.00 96.19 227 SER A N 1
ATOM 1784 C CA . SER A 1 227 ? 12.901 3.521 12.049 1.00 96.19 227 SER A CA 1
ATOM 1785 C C . SER A 1 227 ? 11.875 4.544 12.544 1.00 96.19 227 SER A C 1
ATOM 1787 O O . SER A 1 227 ? 11.216 4.281 13.549 1.00 96.19 227 SER A O 1
ATOM 1789 N N . ALA A 1 228 ? 11.654 5.632 11.796 1.00 96.56 228 ALA A N 1
ATOM 1790 C CA . ALA A 1 228 ? 10.600 6.608 12.075 1.00 96.56 228 ALA A CA 1
ATOM 1791 C C . ALA A 1 228 ? 9.206 5.955 12.064 1.00 96.56 228 ALA A C 1
ATOM 1793 O O . ALA A 1 228 ? 8.482 6.028 13.054 1.00 96.56 228 ALA A O 1
ATOM 1794 N N . MET A 1 229 ? 8.878 5.207 11.005 1.00 98.00 229 MET A N 1
ATOM 1795 C CA . MET A 1 229 ? 7.599 4.502 10.875 1.00 98.00 229 MET A CA 1
ATOM 1796 C C . MET A 1 229 ? 7.359 3.473 11.998 1.00 98.00 229 MET A C 1
ATOM 1798 O O . MET A 1 229 ? 6.228 3.324 12.457 1.00 98.00 229 MET A O 1
ATOM 1802 N N . LEU A 1 230 ? 8.395 2.774 12.484 1.00 96.81 230 LEU A N 1
ATOM 1803 C CA . LEU A 1 230 ? 8.263 1.862 13.630 1.00 96.81 230 LEU A CA 1
ATOM 1804 C C . LEU A 1 230 ? 8.089 2.609 14.959 1.00 96.81 230 LEU A C 1
ATOM 1806 O O . LEU A 1 230 ? 7.266 2.193 15.774 1.00 96.81 230 LEU A O 1
ATOM 1810 N N . ALA A 1 231 ? 8.815 3.707 15.183 1.00 96.06 231 ALA A N 1
ATOM 1811 C CA . ALA A 1 231 ? 8.652 4.533 16.379 1.00 96.06 231 ALA A CA 1
ATOM 1812 C C . ALA A 1 231 ? 7.244 5.154 16.445 1.00 96.06 231 ALA A C 1
ATOM 1814 O O . ALA A 1 231 ? 6.571 5.071 17.478 1.00 96.06 231 ALA A O 1
ATOM 1815 N N . ASP A 1 232 ? 6.760 5.684 15.321 1.00 97.56 232 ASP A N 1
ATOM 1816 C CA . ASP A 1 232 ? 5.400 6.200 15.177 1.00 97.56 232 ASP A CA 1
ATOM 1817 C C . ASP A 1 232 ? 4.346 5.102 15.364 1.00 97.56 232 ASP A C 1
ATOM 1819 O O . ASP A 1 232 ? 3.330 5.347 16.007 1.00 97.56 232 ASP A O 1
ATOM 1823 N N . LEU A 1 233 ? 4.583 3.876 14.877 1.00 97.44 233 LEU A N 1
ATOM 1824 C CA . LEU A 1 233 ? 3.654 2.753 15.048 1.00 97.44 233 LEU A CA 1
ATOM 1825 C C . LEU A 1 233 ? 3.503 2.365 16.524 1.00 97.44 233 LEU A C 1
ATOM 1827 O O . LEU A 1 233 ? 2.381 2.242 17.016 1.00 97.44 233 LEU A O 1
ATOM 1831 N N . LEU A 1 234 ? 4.621 2.199 17.240 1.00 95.19 234 LEU A N 1
ATOM 1832 C CA . LEU A 1 234 ? 4.624 1.868 18.670 1.00 95.19 234 LEU A CA 1
ATOM 1833 C C . LEU A 1 234 ? 3.943 2.974 19.501 1.00 95.19 234 LEU A C 1
ATOM 1835 O O . LEU A 1 234 ? 3.180 2.681 20.428 1.00 95.19 234 LEU A O 1
ATOM 1839 N N . THR A 1 235 ? 4.150 4.235 19.111 1.00 95.12 235 THR A N 1
ATOM 1840 C CA . THR A 1 235 ? 3.503 5.406 19.720 1.00 95.12 235 THR A CA 1
ATOM 1841 C C . THR A 1 235 ? 1.999 5.433 19.428 1.00 95.12 235 THR A C 1
ATOM 1843 O O . THR A 1 235 ? 1.199 5.544 20.358 1.00 95.12 235 THR A O 1
ATOM 1846 N N . LEU A 1 236 ? 1.591 5.245 18.167 1.00 96.31 236 LEU A N 1
ATOM 1847 C CA . LEU A 1 236 ? 0.198 5.171 17.714 1.00 96.31 236 LEU A CA 1
ATOM 1848 C C . LEU A 1 236 ? -0.589 4.140 18.528 1.00 96.31 236 LEU A C 1
ATOM 1850 O O . LEU A 1 236 ? -1.593 4.487 19.157 1.00 96.31 236 LEU A O 1
ATOM 1854 N N . VAL A 1 237 ? -0.116 2.892 18.594 1.00 94.44 237 VAL A N 1
ATOM 1855 C CA . VAL A 1 237 ? -0.809 1.842 19.361 1.00 94.44 237 VAL A CA 1
ATOM 1856 C C . VAL A 1 237 ? -0.813 2.147 20.862 1.00 94.44 237 VAL A C 1
ATOM 1858 O O . VAL A 1 237 ? -1.788 1.840 21.544 1.00 94.44 237 VAL A O 1
ATOM 1861 N N . GLY A 1 238 ? 0.180 2.898 21.350 1.00 91.75 238 GLY A N 1
ATOM 1862 C CA . GLY A 1 238 ? 0.276 3.359 22.735 1.00 91.75 238 GLY A CA 1
ATOM 1863 C C . GLY A 1 238 ? 0.993 2.369 23.645 1.00 91.75 238 GLY A C 1
ATOM 1864 O O . GLY A 1 238 ? 0.621 2.236 24.809 1.00 91.75 238 GLY A O 1
ATOM 1865 N N . LEU A 1 239 ? 1.997 1.658 23.120 1.00 85.38 239 LEU A N 1
ATOM 1866 C CA . LEU A 1 239 ? 2.856 0.802 23.934 1.00 85.38 239 LEU A CA 1
ATOM 1867 C C . LEU A 1 239 ? 3.746 1.690 24.823 1.00 85.38 239 LEU A C 1
ATOM 1869 O O . LEU A 1 239 ? 4.516 2.492 24.292 1.00 85.38 239 LEU A O 1
ATOM 1873 N N . PRO A 1 240 ? 3.657 1.591 26.163 1.00 78.69 240 PRO A N 1
ATOM 1874 C CA . PRO A 1 240 ? 4.431 2.449 27.047 1.00 78.69 240 PRO A CA 1
ATOM 1875 C C . PRO A 1 240 ? 5.918 2.085 26.991 1.00 78.69 240 PRO A C 1
ATOM 1877 O O . PRO A 1 240 ? 6.294 0.922 27.151 1.00 78.69 240 PRO A O 1
ATOM 1880 N N . ALA A 1 241 ? 6.772 3.096 26.831 1.00 74.94 241 ALA A N 1
ATOM 1881 C CA . ALA A 1 241 ? 8.211 2.955 27.009 1.00 74.94 241 ALA A CA 1
ATOM 1882 C C . ALA A 1 241 ? 8.522 2.738 28.502 1.00 74.94 241 ALA A C 1
ATOM 1884 O O . ALA A 1 241 ? 8.621 3.687 29.276 1.00 74.94 241 ALA A O 1
ATOM 1885 N N . VAL A 1 242 ? 8.630 1.474 28.915 1.00 79.00 242 VAL A N 1
ATOM 1886 C CA . VAL A 1 242 ? 9.019 1.093 30.280 1.00 79.00 242 VAL A CA 1
ATOM 1887 C C . VAL A 1 242 ? 10.536 0.953 30.339 1.00 79.00 242 VAL A C 1
ATOM 1889 O O . VAL A 1 242 ? 11.077 -0.034 29.835 1.00 79.00 242 VAL A O 1
ATOM 1892 N N . ASP A 1 243 ? 11.209 1.909 30.981 1.00 78.56 243 ASP A N 1
ATOM 1893 C CA . ASP A 1 243 ? 12.642 1.817 31.276 1.00 78.56 243 ASP A CA 1
ATOM 1894 C C . ASP A 1 243 ? 12.917 0.547 32.117 1.00 78.56 243 ASP A C 1
ATOM 1896 O O . ASP A 1 243 ? 12.339 0.407 33.204 1.00 78.56 243 ASP A O 1
ATOM 1900 N N . PRO A 1 244 ? 13.780 -0.382 31.651 1.00 77.38 244 PRO A N 1
ATOM 1901 C CA . PRO A 1 244 ? 14.173 -1.578 32.392 1.00 77.38 244 PRO A CA 1
ATOM 1902 C C . PRO A 1 244 ? 14.665 -1.313 33.820 1.00 77.38 244 PRO A C 1
ATOM 1904 O O . PRO A 1 244 ? 14.428 -2.157 34.679 1.00 77.38 244 PRO A O 1
ATOM 1907 N N . VAL A 1 245 ? 15.301 -0.165 34.082 1.00 78.50 245 VAL A N 1
ATOM 1908 C CA . VAL A 1 245 ? 15.802 0.235 35.409 1.00 78.50 245 VAL A CA 1
ATOM 1909 C C . VAL A 1 245 ? 14.657 0.652 36.338 1.00 78.50 245 VAL A C 1
ATOM 1911 O O . VAL A 1 245 ? 14.697 0.377 37.533 1.00 78.50 245 VAL A O 1
ATOM 1914 N N . THR A 1 246 ? 13.592 1.250 35.793 1.00 71.81 246 THR A N 1
ATOM 1915 C CA . THR A 1 246 ? 12.381 1.609 36.559 1.00 71.81 246 THR A CA 1
ATOM 1916 C C . THR A 1 246 ? 11.404 0.455 36.765 1.00 71.81 246 THR A C 1
ATOM 1918 O O . THR A 1 246 ? 10.409 0.622 37.476 1.00 71.81 246 THR A O 1
ATOM 1921 N N . ARG A 1 247 ? 11.644 -0.721 36.163 1.00 63.94 247 ARG A N 1
ATOM 1922 C CA . ARG A 1 247 ? 10.797 -1.893 36.412 1.00 63.94 247 ARG A CA 1
ATOM 1923 C C . ARG A 1 247 ? 10.860 -2.222 37.903 1.00 63.94 247 ARG A C 1
ATOM 1925 O O . ARG A 1 247 ? 11.944 -2.545 38.388 1.00 63.94 247 ARG A O 1
ATOM 1932 N N . PRO A 1 248 ? 9.733 -2.209 38.638 1.00 62.28 248 PRO A N 1
ATOM 1933 C CA . PRO A 1 248 ? 9.755 -2.628 40.026 1.00 62.28 248 PRO A CA 1
ATOM 1934 C C . PRO A 1 248 ? 10.202 -4.088 40.068 1.00 62.28 248 PRO A C 1
ATOM 1936 O O . PRO A 1 248 ? 9.539 -4.967 39.511 1.00 62.28 248 PRO A O 1
ATOM 1939 N N . HIS A 1 249 ? 11.329 -4.357 40.729 1.00 56.34 249 HIS A N 1
ATOM 1940 C CA . HIS A 1 249 ? 11.698 -5.720 41.075 1.00 56.34 249 HIS A CA 1
ATOM 1941 C C . HIS A 1 249 ? 10.549 -6.308 41.896 1.00 56.34 249 HIS A C 1
ATOM 1943 O O . HIS A 1 249 ? 10.342 -5.919 43.045 1.00 56.34 249 HIS A O 1
ATOM 1949 N N . HIS A 1 250 ? 9.802 -7.252 41.319 1.00 52.47 250 HIS A N 1
ATOM 1950 C CA . HIS A 1 250 ? 8.858 -8.058 42.079 1.00 52.47 250 HIS A CA 1
ATOM 1951 C C . HIS A 1 250 ? 9.652 -8.893 43.087 1.00 52.47 250 HIS A C 1
ATOM 1953 O O . HIS A 1 250 ? 10.095 -10.001 42.792 1.00 52.47 250 HIS A O 1
ATOM 1959 N N . HIS A 1 251 ? 9.849 -8.345 44.288 1.00 44.78 251 HIS A N 1
ATOM 1960 C CA . HIS A 1 251 ? 10.299 -9.112 45.435 1.00 44.78 251 HIS A CA 1
ATOM 1961 C C . HIS A 1 251 ? 9.347 -10.294 45.611 1.00 44.78 251 HIS A C 1
ATOM 1963 O O . HIS A 1 251 ? 8.152 -10.119 45.860 1.00 44.78 251 HIS A O 1
ATOM 1969 N N . HIS A 1 252 ? 9.890 -11.504 45.477 1.00 43.41 252 HIS A N 1
ATOM 1970 C CA . HIS A 1 252 ? 9.191 -12.740 45.792 1.00 43.41 252 HIS A CA 1
ATOM 1971 C C . HIS A 1 252 ? 8.983 -12.827 47.310 1.00 43.41 252 HIS A C 1
ATOM 1973 O O . HIS A 1 252 ? 9.681 -13.562 48.004 1.00 43.41 252 HIS A O 1
ATOM 1979 N N . HIS A 1 253 ? 8.019 -12.066 47.838 1.00 43.31 253 HIS A N 1
ATOM 1980 C CA . HIS A 1 253 ? 7.587 -12.204 49.221 1.00 43.31 253 HIS A CA 1
ATOM 1981 C C . HIS A 1 253 ? 6.950 -13.580 49.414 1.00 43.31 253 HIS A C 1
ATOM 1983 O O . HIS A 1 253 ? 5.813 -13.845 49.020 1.00 43.31 253 HIS A O 1
ATOM 1989 N N . THR A 1 254 ? 7.728 -14.456 50.036 1.00 44.53 254 THR A N 1
ATOM 1990 C CA . THR A 1 254 ? 7.420 -15.836 50.392 1.00 44.53 254 THR A CA 1
ATOM 1991 C C . THR A 1 254 ? 6.290 -15.920 51.419 1.00 44.53 254 THR A C 1
ATOM 1993 O O . THR A 1 254 ? 6.507 -16.160 52.604 1.00 44.53 254 THR A O 1
ATOM 1996 N N . ARG A 1 255 ? 5.038 -15.797 50.964 1.00 40.91 255 ARG A N 1
ATOM 1997 C CA . ARG A 1 255 ? 3.874 -16.251 51.741 1.00 40.91 255 ARG A CA 1
ATOM 1998 C C . ARG A 1 255 ? 3.726 -17.768 51.633 1.00 40.91 255 ARG A C 1
ATOM 2000 O O . ARG A 1 255 ? 2.895 -18.277 50.885 1.00 40.91 255 ARG A O 1
ATOM 2007 N N . HIS A 1 256 ? 4.535 -18.489 52.405 1.00 43.06 256 HIS A N 1
ATOM 2008 C CA . HIS A 1 256 ? 4.188 -19.853 52.793 1.00 43.06 256 HIS A CA 1
ATOM 2009 C C . HIS A 1 256 ? 2.970 -19.821 53.723 1.00 43.06 256 HIS A C 1
ATOM 2011 O O . HIS A 1 256 ? 2.983 -19.078 54.700 1.00 43.06 256 HIS A O 1
ATOM 2017 N N . LEU A 1 257 ? 1.958 -20.640 53.420 1.00 37.53 257 LEU A N 1
ATOM 2018 C CA . LEU A 1 257 ? 1.332 -21.646 54.302 1.00 37.53 257 LEU A CA 1
ATOM 2019 C C . LEU A 1 257 ? 0.082 -22.224 53.595 1.00 37.53 257 LEU A C 1
ATOM 2021 O O . LEU A 1 257 ? -0.729 -21.468 53.079 1.00 37.53 257 LEU A O 1
ATOM 2025 N N . HIS A 1 258 ? -0.009 -23.561 53.544 1.00 36.47 258 HIS A N 1
ATOM 2026 C CA . HIS A 1 258 ? -1.151 -24.435 53.170 1.00 36.47 258 HIS A CA 1
ATOM 2027 C C . HIS A 1 258 ? -2.202 -23.873 52.178 1.00 36.47 258 HIS A C 1
ATOM 2029 O O . HIS A 1 258 ? -3.044 -23.068 52.550 1.00 36.47 258 HIS A O 1
ATOM 2035 N N . SER A 1 259 ? -2.259 -24.238 50.890 1.00 36.50 259 SER A N 1
ATOM 2036 C CA . SER A 1 259 ? -2.064 -25.534 50.202 1.00 36.50 259 SER A CA 1
ATOM 2037 C C . SER A 1 259 ? -3.094 -26.626 50.533 1.00 36.50 259 SER A C 1
ATOM 2039 O O . SER A 1 259 ? -2.921 -27.389 51.479 1.00 36.50 259 SER A O 1
ATOM 2041 N N . THR A 1 260 ? -4.116 -26.742 49.678 1.00 38.28 260 THR A N 1
ATOM 2042 C CA . THR A 1 260 ? -4.637 -28.011 49.116 1.00 38.28 260 THR A CA 1
ATOM 2043 C C . THR A 1 260 ? -5.486 -27.697 47.875 1.00 38.28 260 THR A C 1
ATOM 2045 O O . THR A 1 260 ? -6.535 -27.089 48.010 1.00 38.28 260 THR A O 1
ATOM 2048 N N . LEU A 1 261 ? -5.016 -28.069 46.675 1.00 35.72 261 LEU A N 1
ATOM 2049 C CA . LEU A 1 261 ? -5.735 -28.283 45.392 1.00 35.72 261 LEU A CA 1
ATOM 2050 C C . LEU A 1 261 ? -4.672 -28.758 44.344 1.00 35.72 261 LEU A C 1
ATOM 2052 O O . LEU A 1 261 ? -3.476 -28.627 44.619 1.00 35.72 261 LEU A O 1
ATOM 2056 N N . PRO A 1 262 ? -5.036 -29.404 43.211 1.00 39.03 262 PRO A N 1
ATOM 2057 C CA . PRO A 1 262 ? -4.192 -30.461 42.630 1.00 39.03 262 PRO A CA 1
ATOM 2058 C C . PRO A 1 262 ? -3.078 -30.040 41.658 1.00 39.03 262 PRO A C 1
ATOM 2060 O O . PRO A 1 262 ? -2.944 -28.895 41.235 1.00 39.03 262 PRO A O 1
ATOM 2063 N N . GLN A 1 263 ? -2.279 -31.043 41.281 1.00 35.44 263 GLN A N 1
ATOM 2064 C CA . GLN A 1 263 ? -1.038 -30.926 40.517 1.00 35.44 263 GLN A CA 1
ATOM 2065 C C . GLN A 1 263 ? -1.156 -30.196 39.165 1.00 35.44 263 GLN A C 1
ATOM 2067 O O . GLN A 1 263 ? -1.878 -30.595 38.249 1.00 35.44 263 GLN A O 1
ATOM 2072 N N . ARG A 1 264 ? -0.283 -29.195 39.021 1.00 35.16 264 ARG A N 1
ATOM 2073 C CA . ARG A 1 264 ? 0.230 -28.596 37.779 1.00 35.16 264 ARG A CA 1
ATOM 2074 C C . ARG A 1 264 ? 0.442 -29.641 36.667 1.00 35.16 264 ARG A C 1
ATOM 2076 O O . ARG A 1 264 ? 1.418 -30.389 36.705 1.00 35.16 264 ARG A O 1
ATOM 2083 N N . ARG A 1 265 ? -0.399 -29.634 35.625 1.00 34.94 265 ARG A N 1
ATOM 2084 C CA . ARG A 1 265 ? -0.090 -30.336 34.363 1.00 34.94 265 ARG A CA 1
ATOM 2085 C C . ARG A 1 265 ? 1.108 -29.668 33.682 1.00 34.94 265 ARG A C 1
ATOM 2087 O O . ARG A 1 265 ? 1.182 -28.443 33.602 1.00 34.94 265 ARG A O 1
ATOM 2094 N N . HIS A 1 266 ? 2.047 -30.476 33.198 1.00 33.94 266 HIS A N 1
ATOM 2095 C CA . HIS A 1 266 ? 3.265 -29.990 32.553 1.00 33.94 266 HIS A CA 1
ATOM 2096 C C . HIS A 1 266 ? 2.956 -29.519 31.123 1.00 33.94 266 HIS A C 1
ATOM 2098 O O . HIS A 1 266 ? 2.646 -30.328 30.252 1.00 33.94 266 HIS A O 1
ATOM 2104 N N . LEU A 1 267 ? 3.053 -28.212 30.866 1.00 35.91 267 LEU A N 1
ATOM 2105 C CA . LEU A 1 267 ? 3.019 -27.652 29.511 1.00 35.91 267 LEU A CA 1
ATOM 2106 C C . LEU A 1 267 ? 4.387 -27.858 28.847 1.00 35.91 267 LEU A C 1
ATOM 2108 O O . LEU A 1 267 ? 5.249 -26.982 28.862 1.00 35.91 267 LEU A O 1
ATOM 2112 N N . THR A 1 268 ? 4.603 -29.051 28.299 1.00 33.16 268 T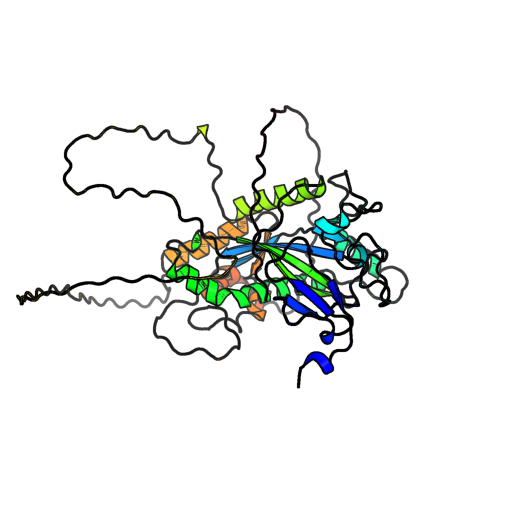HR A N 1
ATOM 2113 C CA . THR A 1 268 ? 5.753 -29.342 27.436 1.00 33.16 268 THR A CA 1
ATOM 2114 C C . THR A 1 268 ? 5.518 -28.812 26.025 1.00 33.16 268 THR A C 1
ATOM 2116 O O . THR A 1 268 ? 4.488 -29.113 25.428 1.00 33.16 268 THR A O 1
ATOM 2119 N N . THR A 1 269 ? 6.520 -28.109 25.493 1.00 31.70 269 THR A N 1
ATOM 2120 C CA . THR A 1 269 ? 6.790 -27.890 24.059 1.00 31.70 269 THR A CA 1
ATOM 2121 C C . THR A 1 269 ? 5.635 -27.329 23.219 1.00 31.70 269 THR A C 1
ATOM 2123 O O . THR A 1 269 ? 4.737 -28.047 22.781 1.00 31.70 269 THR A O 1
ATOM 2126 N N . ALA A 1 270 ? 5.718 -26.038 22.884 1.00 31.31 270 ALA A N 1
ATOM 2127 C CA . ALA A 1 270 ? 4.802 -25.404 21.938 1.00 31.31 270 ALA A CA 1
ATOM 2128 C C . ALA A 1 270 ? 4.767 -26.153 20.590 1.00 31.31 270 ALA A C 1
ATOM 2130 O O . ALA A 1 270 ? 5.804 -26.348 19.949 1.00 31.31 270 ALA A O 1
ATOM 2131 N N . ARG A 1 271 ? 3.568 -26.536 20.129 1.00 28.61 271 ARG A N 1
ATOM 2132 C CA . ARG A 1 271 ? 3.370 -27.078 18.777 1.00 28.61 271 ARG A CA 1
ATOM 2133 C C . ARG A 1 271 ? 3.583 -25.974 17.740 1.00 28.61 271 ARG A C 1
ATOM 2135 O O . ARG A 1 271 ? 2.657 -25.249 17.391 1.00 28.61 271 ARG A O 1
ATOM 2142 N N . ARG A 1 272 ? 4.808 -25.892 17.215 1.00 27.14 272 ARG A N 1
ATOM 2143 C CA . ARG A 1 272 ? 5.109 -25.264 15.922 1.00 27.14 272 ARG A CA 1
ATOM 2144 C C . ARG A 1 272 ? 4.216 -25.925 14.865 1.00 27.14 272 ARG A C 1
ATOM 2146 O O . ARG A 1 272 ? 4.412 -27.098 14.561 1.00 27.14 272 ARG A O 1
ATOM 2153 N N . VAL A 1 273 ? 3.240 -25.195 14.329 1.00 26.66 273 VAL A N 1
ATOM 2154 C CA . VAL A 1 273 ? 2.375 -25.701 13.253 1.00 26.66 273 VAL A CA 1
ATOM 2155 C C . VAL A 1 273 ? 3.185 -25.732 11.957 1.00 26.66 273 VAL A C 1
ATOM 2157 O O . VAL A 1 273 ? 3.459 -24.694 11.362 1.00 26.66 273 VAL A O 1
ATOM 2160 N N . GLN A 1 274 ? 3.606 -26.929 11.553 1.00 26.86 274 GLN A N 1
ATOM 2161 C CA . GLN A 1 274 ? 4.114 -27.207 10.211 1.00 26.86 274 GLN A CA 1
ATOM 2162 C C . GLN A 1 274 ? 2.943 -27.688 9.351 1.00 26.86 274 GLN A C 1
ATOM 2164 O O . GLN A 1 274 ? 2.296 -28.662 9.726 1.00 26.86 274 GLN A O 1
ATOM 2169 N N . SER A 1 275 ? 2.710 -27.037 8.209 1.00 24.84 275 SER A N 1
ATOM 2170 C CA . SER A 1 275 ? 1.720 -27.464 7.211 1.00 24.84 275 SER A CA 1
ATOM 2171 C C . SER A 1 275 ? 2.203 -27.139 5.795 1.00 24.84 275 SER A C 1
ATOM 2173 O O . SER A 1 275 ? 1.752 -26.176 5.182 1.00 24.84 275 SER A O 1
ATOM 2175 N N . ALA A 1 276 ? 3.132 -27.951 5.293 1.00 22.81 276 ALA A N 1
ATOM 2176 C CA . ALA A 1 276 ? 3.409 -28.132 3.870 1.00 22.81 276 ALA A CA 1
ATOM 2177 C C . ALA A 1 276 ? 3.943 -29.562 3.654 1.00 22.81 276 ALA A C 1
ATOM 2179 O O . ALA A 1 276 ? 4.575 -30.119 4.550 1.00 22.81 276 ALA A O 1
ATOM 2180 N N . ASP A 1 277 ? 3.671 -30.108 2.471 1.00 27.41 277 ASP A N 1
ATOM 2181 C CA . ASP A 1 277 ? 4.261 -31.307 1.858 1.00 27.41 277 ASP A CA 1
ATOM 2182 C C . ASP A 1 277 ? 4.009 -32.707 2.479 1.00 27.41 277 ASP A C 1
ATOM 2184 O O . ASP A 1 277 ? 4.809 -33.268 3.222 1.00 27.41 277 ASP A O 1
ATOM 2188 N N . SER A 1 278 ? 2.953 -33.334 1.939 1.00 25.30 278 SER A N 1
ATOM 2189 C CA . SER A 1 278 ? 3.045 -34.595 1.164 1.00 25.30 278 SER A CA 1
ATOM 2190 C C . SER A 1 278 ? 2.835 -35.991 1.799 1.00 25.30 278 SER A C 1
ATOM 2192 O O . SER A 1 278 ? 3.149 -36.301 2.943 1.00 25.30 278 SER A O 1
ATOM 2194 N N . LEU A 1 279 ? 2.234 -36.834 0.949 1.00 22.53 279 LEU A N 1
ATOM 2195 C CA . LEU A 1 279 ? 1.720 -38.212 1.084 1.00 22.53 279 LEU A CA 1
ATOM 2196 C C . LEU A 1 279 ? 2.815 -39.291 0.833 1.00 22.53 279 LEU A C 1
ATOM 2198 O O . LEU A 1 279 ? 3.869 -38.926 0.314 1.00 22.53 279 LEU A O 1
ATOM 2202 N N . PRO A 1 280 ? 2.551 -40.624 0.938 1.00 31.20 280 PRO A N 1
ATOM 2203 C CA . PRO A 1 280 ? 1.682 -41.398 1.858 1.00 31.20 280 PRO A CA 1
ATOM 2204 C C . PRO A 1 280 ? 2.313 -42.740 2.375 1.00 31.20 280 PRO A C 1
ATOM 2206 O O . PRO A 1 280 ? 3.388 -43.137 1.936 1.00 31.20 280 PRO A O 1
ATOM 2209 N N . SER A 1 281 ? 1.553 -43.528 3.175 1.00 23.14 281 SER A N 1
ATOM 2210 C CA . SER A 1 281 ? 1.325 -45.006 3.024 1.00 23.14 281 SER A CA 1
ATOM 2211 C C . SER A 1 281 ? 1.527 -45.952 4.253 1.00 23.14 281 SER A C 1
ATOM 2213 O O . SER A 1 281 ? 2.228 -45.648 5.208 1.00 23.14 281 SER A O 1
ATOM 2215 N N . VAL A 1 282 ? 0.896 -47.142 4.152 1.00 25.78 282 VAL A N 1
ATOM 2216 C CA . VAL A 1 282 ? 1.017 -48.436 4.898 1.00 25.78 282 VAL A CA 1
ATOM 2217 C C . VAL A 1 282 ? 0.502 -48.618 6.359 1.00 25.78 282 VAL A C 1
ATOM 2219 O O . VAL A 1 282 ? 1.219 -48.496 7.343 1.00 25.78 282 VAL A O 1
ATOM 2222 N N . LYS A 1 283 ? -0.743 -49.124 6.437 1.00 24.84 283 LYS A N 1
ATOM 2223 C CA . LYS A 1 283 ? -1.381 -50.128 7.347 1.00 24.84 283 LYS A CA 1
ATOM 2224 C C . LYS A 1 283 ? -0.619 -50.785 8.539 1.00 24.84 283 LYS A C 1
ATOM 2226 O O . LYS A 1 283 ? 0.350 -51.506 8.316 1.00 24.84 283 LYS A O 1
ATOM 2231 N N . LYS A 1 284 ? -1.278 -50.820 9.720 1.00 26.69 284 LYS A N 1
ATOM 2232 C CA . LYS A 1 284 ? -1.766 -52.004 10.522 1.00 26.69 284 LYS A CA 1
ATOM 2233 C C . LYS A 1 284 ? -2.447 -51.484 11.820 1.00 26.69 284 LYS A C 1
ATOM 2235 O O . LYS A 1 284 ? -1.972 -50.485 12.337 1.00 26.69 284 LYS A O 1
ATOM 2240 N N . GLN A 1 285 ? -3.603 -51.918 12.359 1.00 23.89 285 GLN A N 1
ATOM 2241 C CA . GLN A 1 285 ? -4.336 -53.199 12.562 1.00 23.89 285 GLN A CA 1
ATOM 2242 C C . GLN A 1 285 ? -4.058 -53.972 13.881 1.00 23.89 285 GLN A C 1
ATOM 2244 O O . GLN A 1 285 ? -3.237 -54.881 13.882 1.00 23.89 285 GLN A O 1
ATOM 2249 N N . SER A 1 286 ? -4.840 -53.666 14.936 1.00 25.70 286 SER A N 1
ATOM 2250 C CA . SER A 1 286 ? -5.404 -54.569 15.986 1.00 25.70 286 SER A CA 1
ATOM 2251 C C . SER A 1 286 ? -6.220 -53.707 16.988 1.00 25.70 286 SER A C 1
ATOM 2253 O O . SER A 1 286 ? -5.701 -52.681 17.412 1.00 25.70 286 SER A O 1
ATOM 2255 N N . SER A 1 287 ? -7.527 -53.873 17.264 1.00 25.56 287 SER A N 1
ATOM 2256 C CA . SER A 1 287 ? -8.237 -54.934 18.033 1.00 25.56 287 SER A CA 1
ATOM 2257 C C . SER A 1 287 ? -7.685 -55.152 19.456 1.00 25.56 287 SER A C 1
ATOM 2259 O O . SER A 1 287 ? -6.499 -55.437 19.572 1.00 25.56 287 SER A O 1
ATOM 2261 N N . SER A 1 288 ? -8.449 -55.104 20.562 1.00 26.42 288 SER A N 1
ATOM 2262 C CA . SER A 1 288 ? -9.893 -54.824 20.813 1.00 26.42 288 SER A CA 1
ATOM 2263 C C . SER A 1 288 ? -10.057 -54.216 22.254 1.00 26.42 288 SER A C 1
ATOM 2265 O O . SER A 1 288 ? -9.089 -53.613 22.700 1.00 26.42 288 SER A O 1
ATOM 2267 N N . SER A 1 289 ? -11.150 -54.185 23.050 1.00 26.64 289 SER A N 1
ATOM 2268 C CA . SER A 1 289 ? -12.393 -54.983 23.207 1.00 26.64 289 SER A CA 1
ATOM 2269 C C . SER A 1 289 ? -13.509 -54.215 23.978 1.00 26.64 289 SER A C 1
ATOM 2271 O O . SER A 1 289 ? -13.312 -53.086 24.413 1.00 26.64 289 SER A O 1
ATOM 2273 N N . ALA A 1 290 ? -14.670 -54.863 24.173 1.00 27.20 290 ALA A N 1
ATOM 2274 C CA . ALA A 1 290 ? -15.768 -54.541 25.115 1.00 27.20 290 ALA A CA 1
ATOM 2275 C C . ALA A 1 290 ? -15.359 -54.746 26.608 1.00 27.20 290 ALA A C 1
ATOM 2277 O O . ALA A 1 290 ? -14.318 -55.351 26.844 1.00 27.20 290 ALA A O 1
ATOM 2278 N N . SER A 1 291 ? -16.063 -54.342 27.685 1.00 26.69 291 SER A N 1
ATOM 2279 C CA . SER A 1 291 ? -17.360 -53.650 27.966 1.00 26.69 291 SER A CA 1
ATOM 2280 C C . SER A 1 291 ? -17.274 -53.035 29.410 1.00 26.69 291 SER A C 1
ATOM 2282 O O . SER A 1 291 ? -16.156 -52.938 29.903 1.00 26.69 291 SER A O 1
ATOM 2284 N N . SER A 1 292 ? -18.284 -52.584 30.185 1.00 27.42 292 SER A N 1
ATOM 2285 C CA . SER A 1 292 ? -19.756 -52.752 30.195 1.00 27.42 292 SER A CA 1
ATOM 2286 C C . SER A 1 292 ? -20.517 -51.623 30.954 1.00 27.42 292 SER A C 1
ATOM 2288 O O . SER A 1 292 ? -20.017 -50.513 31.107 1.00 27.42 292 SER A O 1
ATOM 2290 N N . SER A 1 293 ? -21.769 -51.897 31.346 1.00 26.11 293 SER A N 1
ATOM 2291 C CA . SER A 1 293 ? -22.809 -51.046 31.954 1.00 26.11 293 SER A CA 1
ATOM 2292 C C . SER A 1 293 ? -22.841 -50.988 33.493 1.00 26.11 293 SER A C 1
ATOM 2294 O O . SER A 1 293 ? -22.711 -52.033 34.128 1.00 26.11 293 SER A O 1
ATOM 2296 N N . SER A 1 294 ? -23.282 -49.857 34.069 1.00 26.86 294 SER A N 1
ATOM 2297 C CA . SER A 1 294 ? -24.298 -49.839 35.150 1.00 26.86 294 SER A CA 1
ATOM 2298 C C . SER A 1 294 ? -24.972 -48.456 35.314 1.00 26.86 294 SER A C 1
ATOM 2300 O O . SER A 1 294 ? -24.593 -47.480 34.670 1.00 26.86 294 SER A O 1
ATOM 2302 N N . SER A 1 295 ? -26.055 -48.410 36.094 1.00 25.91 295 SER A N 1
ATOM 2303 C CA . SER A 1 295 ? -27.145 -47.420 36.061 1.00 25.91 295 SER A CA 1
ATOM 2304 C C . SER A 1 295 ? -27.076 -46.260 37.073 1.00 25.91 295 SER A C 1
ATOM 2306 O O . SER A 1 295 ? -26.713 -46.466 38.224 1.00 25.91 295 SER A O 1
ATOM 2308 N N . SER A 1 296 ? -27.610 -45.104 36.653 1.00 25.95 296 SER A N 1
ATOM 2309 C CA . SER A 1 296 ? -28.546 -44.207 37.375 1.00 25.95 296 SER A CA 1
ATOM 2310 C C . SER A 1 296 ? -28.366 -43.862 38.868 1.00 25.95 296 SER A C 1
ATOM 2312 O O . SER A 1 296 ? -28.600 -44.713 39.717 1.00 25.95 296 SER A O 1
ATOM 2314 N N . VAL A 1 297 ? -28.284 -42.554 39.177 1.00 27.70 297 VAL A N 1
ATOM 2315 C CA . VAL A 1 297 ? -29.167 -41.871 40.164 1.00 27.70 297 VAL A CA 1
ATOM 2316 C C . VAL A 1 297 ? -29.414 -40.418 39.704 1.00 27.70 297 VAL A C 1
ATOM 2318 O O . VAL A 1 297 ? -28.516 -39.786 39.152 1.00 27.70 297 VAL A O 1
ATOM 2321 N N . ASN A 1 298 ? -30.614 -39.874 39.934 1.00 26.47 298 ASN A N 1
ATOM 2322 C CA . ASN A 1 298 ? -30.920 -38.448 39.740 1.00 26.47 298 ASN A CA 1
ATOM 2323 C C . ASN A 1 298 ? -30.327 -37.582 40.865 1.00 26.47 298 ASN A C 1
ATOM 2325 O O . ASN A 1 298 ? -30.371 -37.989 42.023 1.00 26.47 298 ASN A O 1
ATOM 2329 N N . ASN A 1 299 ? -29.986 -36.319 40.580 1.00 28.75 299 ASN A N 1
ATOM 2330 C CA . ASN A 1 299 ? -30.390 -35.251 41.501 1.00 28.75 299 ASN A CA 1
ATOM 2331 C C . ASN A 1 299 ? -30.572 -33.897 40.796 1.00 28.75 299 ASN A C 1
ATOM 2333 O O . ASN A 1 299 ? -29.723 -33.468 40.018 1.00 28.75 299 ASN A O 1
ATOM 2337 N N . SER A 1 300 ? -31.681 -33.223 41.089 1.00 26.52 300 SER A N 1
ATOM 2338 C CA . SER A 1 300 ? -32.056 -31.919 40.534 1.00 26.52 300 SER A CA 1
ATOM 2339 C C . SER A 1 300 ? -32.051 -30.868 41.637 1.00 26.52 300 SER A C 1
ATOM 2341 O O . SER A 1 300 ? -32.760 -31.034 42.627 1.00 26.52 300 SER A O 1
ATOM 2343 N N . LEU A 1 301 ? -31.326 -29.763 41.457 1.00 28.05 301 LEU A N 1
ATOM 2344 C CA . LEU A 1 301 ? -31.339 -28.645 42.403 1.00 28.05 301 LEU A CA 1
ATOM 2345 C C . LEU A 1 301 ? -31.350 -27.305 41.663 1.00 28.05 301 LEU A C 1
ATOM 2347 O O . LEU A 1 301 ? -30.348 -26.834 41.132 1.00 28.05 301 LEU A O 1
ATOM 2351 N N . SER A 1 302 ? -32.535 -26.703 41.624 1.00 25.91 302 SER A N 1
ATOM 2352 C CA . SER A 1 302 ? -32.788 -25.349 41.138 1.00 25.91 302 SER A CA 1
ATOM 2353 C C . SER A 1 302 ? -32.305 -24.290 42.131 1.00 25.91 302 SER A C 1
ATOM 2355 O O . SE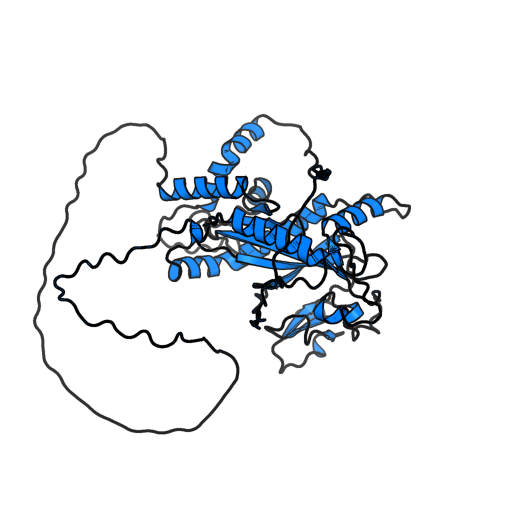R A 1 302 ? -32.424 -24.471 43.342 1.00 25.91 302 SER A O 1
ATOM 2357 N N . SER A 1 303 ? -31.871 -23.127 41.643 1.00 27.48 303 SER A N 1
ATOM 2358 C CA . SER A 1 303 ? -31.766 -21.914 42.467 1.00 27.48 303 SER A CA 1
ATOM 2359 C C . SER A 1 303 ? -31.981 -20.653 41.634 1.00 27.48 303 SER A C 1
ATOM 2361 O O . SER A 1 303 ? -31.095 -20.176 40.931 1.00 27.48 303 SER A O 1
ATOM 2363 N N . SER A 1 304 ? -33.192 -20.113 41.730 1.00 27.84 304 SER A N 1
ATOM 2364 C CA . SER A 1 304 ? -33.603 -18.830 41.161 1.00 27.84 304 SER A CA 1
ATOM 2365 C C . SER A 1 304 ? -32.945 -17.644 41.871 1.00 27.84 304 SER A C 1
ATOM 2367 O O . SER A 1 304 ? -32.873 -17.632 43.101 1.00 27.84 304 SER A O 1
ATOM 2369 N N . ARG A 1 305 ? -32.610 -16.578 41.132 1.00 28.36 305 ARG A N 1
ATOM 2370 C CA . ARG A 1 305 ? -32.416 -15.233 41.705 1.00 28.36 305 ARG A CA 1
ATOM 2371 C C . ARG A 1 305 ? -33.226 -14.174 40.958 1.00 28.36 305 ARG A C 1
ATOM 2373 O O . ARG A 1 305 ? -32.741 -13.524 40.046 1.00 28.36 305 ARG A O 1
ATOM 2380 N N . LEU A 1 306 ? -34.480 -14.090 41.400 1.00 29.47 306 LEU A N 1
ATOM 2381 C CA . LEU A 1 306 ? -35.324 -12.902 41.571 1.00 29.47 306 LEU A CA 1
ATOM 2382 C C . LEU A 1 306 ? -35.075 -11.675 40.677 1.00 29.47 306 LEU A C 1
ATOM 2384 O O . LEU A 1 306 ? -34.072 -10.975 40.779 1.00 29.47 306 LEU A O 1
ATOM 2388 N N . THR A 1 307 ? -36.130 -11.326 39.947 1.00 27.86 307 THR A N 1
ATOM 2389 C CA . THR A 1 307 ? -36.438 -9.967 39.494 1.00 27.86 307 THR A CA 1
ATOM 2390 C C . THR A 1 307 ? -36.551 -8.980 40.660 1.00 27.86 307 THR A C 1
ATOM 2392 O O . THR A 1 307 ? -37.208 -9.282 41.656 1.00 27.86 307 THR A O 1
ATOM 2395 N N . SER A 1 308 ? -36.061 -7.753 40.480 1.00 27.89 308 SER A N 1
ATOM 2396 C CA . SER A 1 308 ? -36.428 -6.601 41.316 1.00 27.89 308 SER A CA 1
ATOM 2397 C C . SER A 1 308 ? -36.702 -5.373 40.442 1.00 27.89 308 SER A C 1
ATOM 2399 O O . SER A 1 308 ? -35.814 -4.566 40.172 1.00 27.89 308 SER A O 1
ATOM 2401 N N . SER A 1 309 ? -37.941 -5.251 39.966 1.00 29.59 309 SER A N 1
ATOM 2402 C CA . SER A 1 309 ? -38.431 -4.068 39.256 1.00 29.59 309 SER A CA 1
ATOM 2403 C C . SER A 1 309 ? -38.776 -2.955 40.245 1.00 29.59 309 SER A C 1
ATOM 2405 O O . SER A 1 309 ? -39.711 -3.104 41.031 1.00 29.59 309 SER A O 1
ATOM 2407 N N . ALA A 1 310 ? -38.073 -1.827 40.169 1.00 29.06 310 ALA A N 1
ATOM 2408 C CA . ALA A 1 310 ? -38.445 -0.590 40.846 1.00 29.06 310 ALA A CA 1
ATOM 2409 C C . ALA A 1 310 ? -38.499 0.538 39.808 1.00 29.06 310 ALA A C 1
ATOM 2411 O O . ALA A 1 310 ? -37.467 1.001 39.324 1.00 29.06 310 ALA A O 1
ATOM 2412 N N . SER A 1 311 ? -39.710 0.938 39.423 1.00 30.11 311 SER A N 1
ATOM 2413 C CA . SER A 1 311 ? -39.924 2.021 38.463 1.00 30.11 311 SER A CA 1
ATOM 2414 C C . SER A 1 311 ? -39.475 3.355 39.051 1.00 30.11 311 SER A C 1
ATOM 2416 O O . SER A 1 311 ? -39.889 3.710 40.152 1.00 30.11 311 SER A O 1
ATOM 2418 N N . ASN A 1 312 ? -38.721 4.142 38.285 1.00 26.84 312 ASN A N 1
ATOM 2419 C CA . ASN A 1 312 ? -38.629 5.576 38.531 1.00 26.84 312 ASN A CA 1
ATOM 2420 C C . ASN A 1 312 ? -38.611 6.326 37.195 1.00 26.84 312 ASN A C 1
ATOM 2422 O O . ASN A 1 312 ? -37.635 6.264 36.448 1.00 26.84 312 ASN A O 1
ATOM 2426 N N . ASN A 1 313 ? -39.721 6.991 36.873 1.00 35.72 313 ASN A N 1
ATOM 2427 C CA . ASN A 1 313 ? -39.837 7.798 35.664 1.00 35.72 313 ASN A CA 1
ATOM 2428 C C . ASN A 1 313 ? -39.018 9.078 35.828 1.00 35.72 313 ASN A C 1
ATOM 2430 O O . ASN A 1 313 ? -39.324 9.896 36.691 1.00 35.72 313 ASN A O 1
ATOM 2434 N N . ASN A 1 314 ? -38.050 9.305 34.942 1.00 28.17 314 ASN A N 1
ATOM 2435 C CA . ASN A 1 314 ? -37.549 10.650 34.684 1.00 28.17 314 ASN A CA 1
ATOM 2436 C C . ASN A 1 314 ? -37.108 10.781 33.225 1.00 28.17 314 ASN A C 1
ATOM 2438 O O . ASN A 1 314 ? -36.192 10.097 32.770 1.00 28.17 314 ASN A O 1
ATOM 2442 N N . ASN A 1 315 ? -37.772 11.673 32.489 1.00 36.84 315 ASN A N 1
ATOM 2443 C CA . ASN A 1 315 ? -37.442 11.966 31.100 1.00 36.84 315 ASN A CA 1
ATOM 2444 C C . ASN A 1 315 ? -36.155 12.791 31.032 1.00 36.84 315 ASN A C 1
ATOM 2446 O O . ASN A 1 315 ? -36.179 14.002 31.240 1.00 36.84 315 ASN A O 1
ATOM 2450 N N . ASN A 1 316 ? -35.041 12.149 30.686 1.00 30.91 316 ASN A N 1
ATOM 2451 C CA . ASN A 1 316 ? -33.863 12.850 30.188 1.00 30.91 316 ASN A CA 1
ATOM 2452 C C . ASN A 1 316 ? -33.115 11.939 29.203 1.00 30.91 316 ASN A C 1
ATOM 2454 O O . ASN A 1 316 ? -32.465 10.976 29.606 1.00 30.91 316 ASN A O 1
ATOM 2458 N N . SER A 1 317 ? -33.244 12.198 27.898 1.00 34.28 317 SER A N 1
ATOM 2459 C CA . SER A 1 317 ? -32.822 11.298 26.806 1.00 34.28 317 SER A CA 1
ATOM 2460 C C . SER A 1 317 ? -31.309 11.302 26.519 1.00 34.28 317 SER A C 1
ATOM 2462 O O . SER A 1 317 ? -30.862 11.125 25.385 1.00 34.28 317 SER A O 1
ATOM 2464 N N . SER A 1 318 ? -30.499 11.441 27.567 1.00 38.12 318 SER A N 1
ATOM 2465 C CA . SER A 1 318 ? -29.046 11.285 27.522 1.00 38.12 318 SER A CA 1
ATOM 2466 C C . SER A 1 318 ? -28.684 9.800 27.538 1.00 38.12 318 SER A C 1
ATOM 2468 O O . SER A 1 318 ? -28.538 9.206 28.604 1.00 38.12 318 SER A O 1
ATOM 2470 N N . GLN A 1 319 ? -28.534 9.187 26.357 1.00 52.59 319 GLN A N 1
ATOM 2471 C CA . GLN A 1 319 ? -28.086 7.793 26.233 1.00 52.59 319 GLN A CA 1
ATOM 2472 C C . GLN A 1 319 ? -26.732 7.589 26.935 1.00 52.59 319 GLN A C 1
ATOM 2474 O O . GLN A 1 319 ? -25.680 7.989 26.426 1.00 52.59 319 GLN A O 1
ATOM 2479 N N . HIS A 1 320 ? -26.762 6.952 28.106 1.00 58.75 320 HIS A N 1
ATOM 2480 C CA . HIS A 1 320 ? -25.573 6.654 28.892 1.00 58.75 320 HIS A CA 1
ATOM 2481 C C . HIS A 1 320 ? -24.785 5.513 28.234 1.00 58.75 320 HIS A C 1
ATOM 2483 O O . HIS A 1 320 ? -25.060 4.333 28.449 1.00 58.75 320 HIS A O 1
ATOM 2489 N N . LEU A 1 321 ? -23.800 5.878 27.412 1.00 76.06 321 LEU A N 1
ATOM 2490 C CA . LEU A 1 321 ? -22.913 4.938 26.724 1.00 76.06 321 LEU A CA 1
ATOM 2491 C C . LEU A 1 321 ? -22.230 3.995 27.730 1.00 76.06 321 LEU A C 1
ATOM 2493 O O . LEU A 1 321 ? -21.821 4.423 28.811 1.00 76.06 321 LEU A O 1
ATOM 2497 N N . SER A 1 322 ? -22.069 2.720 27.359 1.00 84.94 322 SER A N 1
ATOM 2498 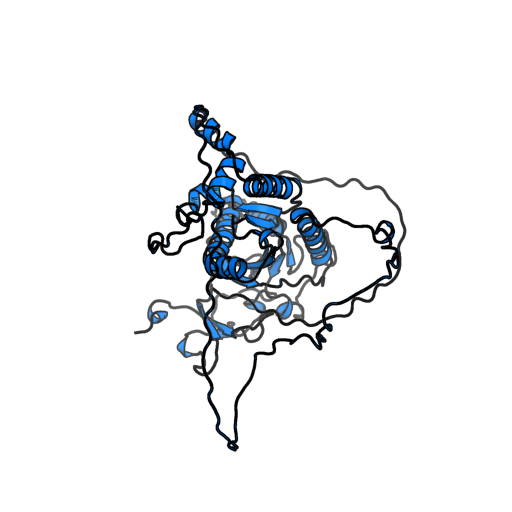C CA . SER A 1 322 ? -21.305 1.760 28.167 1.00 84.94 322 SER A CA 1
ATOM 2499 C C . SER A 1 322 ? -19.879 2.269 28.420 1.00 84.94 322 SER A C 1
ATOM 2501 O O . SER A 1 322 ? -19.278 2.915 27.554 1.00 84.94 322 SER A O 1
ATOM 2503 N N . SER A 1 323 ? -19.317 1.938 29.585 1.00 85.94 323 SER A N 1
ATOM 2504 C CA . SER A 1 323 ? -17.928 2.237 29.958 1.00 85.94 323 SER A CA 1
ATOM 2505 C C . SER A 1 323 ? -16.926 1.776 28.894 1.00 85.94 323 SER A C 1
ATOM 2507 O O . SER A 1 323 ? -15.947 2.476 28.635 1.00 85.94 323 SER A O 1
ATOM 2509 N N . ASP A 1 324 ? -17.202 0.657 28.222 1.00 85.38 324 ASP A N 1
ATOM 2510 C CA . ASP A 1 324 ? -16.391 0.143 27.116 1.00 85.38 324 ASP A CA 1
ATOM 2511 C C . ASP A 1 324 ? -16.457 1.014 25.865 1.00 85.38 324 ASP A C 1
ATOM 2513 O O . ASP A 1 324 ? -15.425 1.295 25.261 1.00 85.38 324 ASP A O 1
ATOM 2517 N N . ILE A 1 325 ? -17.635 1.534 25.520 1.00 88.25 325 ILE A N 1
ATOM 2518 C CA . ILE A 1 325 ? -17.811 2.450 24.385 1.00 88.25 325 ILE A CA 1
ATOM 2519 C C . ILE A 1 325 ? -17.132 3.797 24.691 1.00 88.25 325 ILE A C 1
ATOM 2521 O O . ILE A 1 325 ? -16.460 4.369 23.833 1.00 88.25 325 ILE A O 1
ATOM 2525 N N . VAL A 1 326 ? -17.223 4.286 25.934 1.00 90.44 326 VAL A N 1
ATOM 2526 C CA . VAL A 1 326 ? -16.495 5.489 26.384 1.00 90.44 326 VAL A CA 1
ATOM 2527 C C . VAL A 1 326 ? -14.975 5.270 26.328 1.00 90.44 326 VAL A C 1
ATOM 2529 O O . VAL A 1 326 ? -14.245 6.146 25.858 1.00 90.44 326 VAL A O 1
ATOM 2532 N N . ARG A 1 327 ? -14.490 4.092 26.747 1.00 90.19 327 ARG A N 1
ATOM 2533 C CA . ARG A 1 327 ? -13.080 3.676 26.649 1.00 90.19 327 ARG A CA 1
ATOM 2534 C C . ARG A 1 327 ? -12.614 3.592 25.191 1.00 90.19 327 ARG A C 1
ATOM 2536 O O . ARG A 1 327 ? -11.576 4.157 24.867 1.00 90.19 327 ARG A O 1
ATOM 2543 N N . MET A 1 328 ? -13.400 2.976 24.312 1.00 91.56 328 MET A N 1
ATOM 2544 C CA . MET A 1 328 ? -13.160 2.880 22.867 1.00 91.56 328 MET A CA 1
ATOM 2545 C C . MET A 1 328 ? -13.025 4.266 22.216 1.00 91.56 328 MET A C 1
ATOM 2547 O O . MET A 1 328 ? -12.032 4.532 21.540 1.00 91.56 328 MET A O 1
ATOM 2551 N N . ILE A 1 329 ? -13.969 5.182 22.467 1.00 93.06 329 ILE A N 1
ATOM 2552 C CA . ILE A 1 329 ? -13.930 6.552 21.923 1.00 93.06 329 ILE A CA 1
ATOM 2553 C C . ILE A 1 329 ? -12.702 7.312 22.443 1.00 93.06 329 ILE A C 1
ATOM 2555 O O . ILE A 1 329 ? -12.011 7.966 21.659 1.00 93.06 329 ILE A O 1
ATOM 2559 N N . ARG A 1 330 ? -12.395 7.214 23.746 1.00 93.31 330 ARG A N 1
ATOM 2560 C CA . ARG A 1 330 ? -11.200 7.837 24.341 1.00 93.31 330 ARG A CA 1
ATOM 2561 C C . ARG A 1 330 ? -9.918 7.297 23.704 1.00 93.31 330 ARG A C 1
ATOM 2563 O O . ARG A 1 330 ? -9.057 8.085 23.326 1.00 93.31 330 ARG A O 1
ATOM 2570 N N . ASN A 1 331 ? -9.819 5.980 23.536 1.00 92.25 331 ASN A N 1
ATOM 2571 C CA . ASN A 1 331 ? -8.672 5.330 22.910 1.00 92.25 331 ASN A CA 1
ATOM 2572 C C . ASN A 1 331 ? -8.499 5.784 21.454 1.00 92.25 331 ASN A C 1
ATOM 2574 O O . ASN A 1 331 ? -7.389 6.136 21.074 1.00 92.25 331 ASN A O 1
ATOM 2578 N N . ALA A 1 332 ? -9.571 5.853 20.660 1.00 94.44 332 ALA A N 1
ATOM 2579 C CA . ALA A 1 332 ? -9.512 6.284 19.261 1.00 94.44 332 ALA A CA 1
ATOM 2580 C C . ALA A 1 332 ? -9.166 7.779 19.081 1.00 94.44 332 ALA A C 1
ATOM 2582 O O . ALA A 1 332 ? -8.525 8.146 18.091 1.00 94.44 332 ALA A O 1
ATOM 2583 N N . LYS A 1 333 ? -9.549 8.648 20.032 1.00 95.44 333 LYS A N 1
ATOM 2584 C CA . LYS A 1 333 ? -9.086 10.050 20.076 1.00 95.44 333 LYS A CA 1
ATOM 2585 C C . LYS A 1 333 ? -7.599 10.123 20.436 1.00 95.44 333 LYS A C 1
ATOM 2587 O O . LYS A 1 333 ? -6.812 10.632 19.642 1.00 95.44 333 LYS A O 1
ATOM 2592 N N . ALA A 1 334 ? -7.193 9.473 21.526 1.00 94.56 334 ALA A N 1
ATOM 2593 C CA . ALA A 1 334 ? -5.803 9.458 21.978 1.00 94.56 334 ALA A CA 1
ATOM 2594 C C . ALA A 1 334 ? -4.835 8.760 20.995 1.00 94.56 334 ALA A C 1
ATOM 2596 O O . ALA A 1 334 ? -3.675 9.153 20.914 1.00 94.56 334 ALA A O 1
ATOM 2597 N N . GLN A 1 335 ? -5.282 7.748 20.234 1.00 94.94 335 GLN A N 1
ATOM 2598 C CA . GLN A 1 335 ? -4.530 7.161 19.111 1.00 94.94 335 GLN A CA 1
ATOM 2599 C C . GLN A 1 335 ? -4.290 8.210 18.018 1.00 94.94 335 GLN A C 1
ATOM 2601 O O . GLN A 1 335 ? -3.178 8.349 17.524 1.00 94.94 335 GLN A O 1
ATOM 2606 N N . PHE A 1 336 ? -5.322 8.974 17.643 1.00 95.56 336 PHE A N 1
ATOM 2607 C CA . PHE A 1 336 ? -5.226 10.008 16.611 1.00 95.56 336 PHE A CA 1
ATOM 2608 C C . PHE A 1 336 ? -4.369 11.211 17.029 1.00 95.56 336 PHE A C 1
ATOM 2610 O O . PHE A 1 336 ? -3.704 11.804 16.183 1.00 95.56 336 PHE A O 1
ATOM 2617 N N . GLU A 1 337 ? -4.344 11.560 18.312 1.00 96.00 337 GLU A N 1
ATOM 2618 C CA . GLU A 1 337 ? -3.485 12.624 18.848 1.00 96.00 337 GLU A CA 1
ATOM 2619 C C . GLU A 1 337 ? -1.994 12.255 18.758 1.00 96.00 337 GLU A C 1
ATOM 2621 O O . GLU A 1 337 ? -1.189 13.071 18.315 1.00 96.00 337 GLU A O 1
ATOM 2626 N N . ARG A 1 338 ? -1.628 11.007 19.089 1.00 95.38 338 ARG A N 1
ATOM 2627 C CA . ARG A 1 338 ? -0.228 10.533 19.163 1.00 95.38 338 ARG A CA 1
ATOM 2628 C C . ARG A 1 338 ? 0.290 9.787 17.923 1.00 95.38 338 ARG A C 1
ATOM 2630 O O . ARG A 1 338 ? 1.345 9.168 17.977 1.00 95.38 338 ARG A O 1
ATOM 2637 N N . ARG A 1 339 ? -0.459 9.803 16.820 1.00 95.38 339 ARG A N 1
ATOM 2638 C CA . ARG A 1 339 ? -0.256 8.943 15.633 1.00 95.38 339 ARG A CA 1
ATOM 2639 C C . ARG A 1 339 ? 1.073 9.117 14.867 1.00 95.38 339 ARG A C 1
ATOM 2641 O O . ARG A 1 339 ? 1.325 8.334 13.959 1.00 95.38 339 ARG A O 1
ATOM 2648 N N . GLY A 1 340 ? 1.881 10.137 15.162 1.00 96.25 340 GLY A N 1
ATOM 2649 C CA . GLY A 1 340 ? 3.084 10.446 14.374 1.00 96.25 340 GLY A CA 1
ATOM 2650 C C . GLY A 1 340 ? 2.760 10.713 12.898 1.00 96.25 340 GLY A C 1
ATOM 2651 O O . GLY A 1 340 ? 1.734 11.335 12.601 1.00 96.25 340 GLY A O 1
ATOM 2652 N N . GLY A 1 341 ? 3.584 10.194 11.984 1.00 97.00 341 GLY A N 1
ATOM 2653 C CA . GLY A 1 341 ? 3.364 10.248 10.531 1.00 97.00 341 GLY A CA 1
ATOM 2654 C C . GLY A 1 341 ? 2.219 9.369 9.997 1.00 97.00 341 GLY A C 1
ATOM 2655 O O . GLY A 1 341 ? 2.006 9.300 8.788 1.00 97.00 341 GLY A O 1
ATOM 2656 N N . PHE A 1 342 ? 1.446 8.678 10.845 1.00 98.50 342 PHE A N 1
ATOM 2657 C CA . PHE A 1 342 ? 0.274 7.921 10.390 1.00 98.50 342 PHE A CA 1
ATOM 2658 C C . PHE A 1 342 ? -0.944 8.827 10.134 1.00 98.50 342 PHE A C 1
ATOM 2660 O O . PHE A 1 342 ? -1.423 9.547 11.009 1.00 98.50 342 PHE A O 1
ATOM 2667 N N . ILE A 1 343 ? -1.530 8.735 8.942 1.00 97.81 343 ILE A N 1
ATOM 2668 C CA . ILE A 1 343 ? -2.752 9.431 8.522 1.00 97.81 343 ILE A CA 1
ATOM 2669 C C . ILE A 1 343 ? -3.945 8.479 8.678 1.00 97.81 343 ILE A C 1
ATOM 2671 O O . ILE A 1 343 ? -3.961 7.400 8.089 1.00 97.81 343 ILE A O 1
ATOM 2675 N N . ARG A 1 344 ? -4.975 8.862 9.449 1.00 98.00 344 ARG A N 1
ATOM 2676 C CA . ARG A 1 344 ? -6.196 8.045 9.608 1.00 98.00 344 ARG A CA 1
ATOM 2677 C C . ARG A 1 344 ? -7.086 8.151 8.370 1.00 98.00 344 ARG A C 1
ATOM 2679 O O . ARG A 1 344 ? -7.853 9.106 8.243 1.00 98.00 344 ARG A O 1
ATOM 2686 N N . ILE A 1 345 ? -7.014 7.151 7.497 1.00 98.12 345 ILE A N 1
ATOM 2687 C CA . ILE A 1 345 ? -7.824 7.076 6.274 1.00 98.12 345 ILE A CA 1
ATOM 2688 C C . ILE A 1 345 ? -9.241 6.551 6.563 1.00 98.12 345 ILE A C 1
ATOM 2690 O O . ILE A 1 345 ? -10.204 6.983 5.923 1.00 98.12 345 ILE A O 1
ATOM 2694 N N . PHE A 1 346 ? -9.415 5.716 7.597 1.00 97.75 346 PHE A N 1
ATOM 2695 C CA . PHE A 1 346 ? -10.731 5.294 8.092 1.00 97.75 346 PHE A CA 1
ATOM 2696 C C . PHE A 1 346 ? -10.771 5.210 9.636 1.00 97.75 346 PHE A C 1
ATOM 2698 O O . PHE A 1 346 ? -9.826 4.696 10.231 1.00 97.75 346 PHE A O 1
ATOM 2705 N N . PRO A 1 347 ? -11.842 5.676 10.309 1.00 96.31 347 PRO A N 1
ATOM 2706 C CA . PRO A 1 347 ? -12.905 6.521 9.776 1.00 96.31 347 PRO A CA 1
ATOM 2707 C C . PRO A 1 347 ? -12.426 7.974 9.586 1.00 96.31 347 PRO A C 1
ATOM 2709 O O . PRO A 1 347 ? -11.705 8.543 10.415 1.00 96.31 347 PRO A O 1
ATOM 2712 N N . SER A 1 348 ? -12.875 8.591 8.496 1.00 94.56 348 SER A N 1
ATOM 2713 C CA . SER A 1 348 ? -12.817 10.032 8.227 1.00 94.56 348 SER A CA 1
ATOM 2714 C C . SER A 1 348 ? -14.148 10.472 7.593 1.00 94.56 348 SER A C 1
ATOM 2716 O O . SER A 1 348 ? -14.874 9.603 7.110 1.00 94.56 348 SER A O 1
ATOM 2718 N N . PRO A 1 349 ? -14.507 11.771 7.555 1.00 93.25 349 PRO 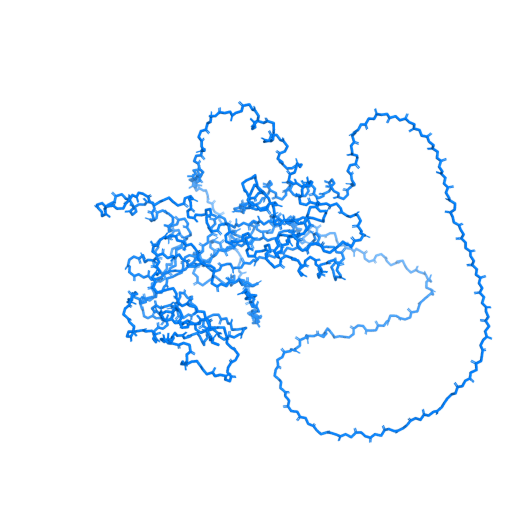A N 1
ATOM 2719 C CA . PRO A 1 349 ? -15.791 12.197 6.989 1.00 93.25 349 PRO A CA 1
ATOM 2720 C C . PRO A 1 349 ? -15.984 11.763 5.526 1.00 93.25 349 PRO A C 1
ATOM 2722 O O . PRO A 1 349 ? -17.051 11.277 5.157 1.00 93.25 349 PRO A O 1
ATOM 2725 N N . GLU A 1 350 ? -14.931 11.853 4.706 1.00 91.69 350 GLU A N 1
ATOM 2726 C CA . GLU A 1 350 ? -14.985 11.442 3.298 1.00 91.69 350 GLU A CA 1
ATOM 2727 C C . GLU A 1 350 ? -14.982 9.919 3.120 1.00 91.69 350 GLU A C 1
ATOM 2729 O O . GLU A 1 350 ? -15.723 9.411 2.277 1.00 91.69 350 GLU A O 1
ATOM 2734 N N . SER A 1 351 ? -14.219 9.159 3.918 1.00 94.62 351 SER A N 1
ATOM 2735 C CA . SER A 1 351 ? -14.281 7.693 3.829 1.00 94.62 351 SER A CA 1
ATOM 2736 C C . SER A 1 351 ? -15.591 7.142 4.398 1.00 94.62 351 SER A C 1
ATOM 2738 O O . SER A 1 351 ? -16.145 6.207 3.830 1.00 94.62 351 SER A O 1
ATOM 2740 N N . TRP A 1 352 ? -16.180 7.774 5.416 1.00 93.75 352 TRP A N 1
ATOM 2741 C CA . TRP A 1 352 ? -17.511 7.421 5.913 1.00 93.75 352 TRP A CA 1
ATOM 2742 C C . TRP A 1 352 ? -18.604 7.664 4.868 1.00 93.75 352 TRP A C 1
ATOM 2744 O O . TRP A 1 352 ? -19.402 6.771 4.584 1.00 93.75 352 TRP A O 1
ATOM 2754 N N . LYS A 1 353 ? -18.602 8.841 4.231 1.00 93.56 353 LYS A N 1
ATOM 2755 C CA . LYS A 1 353 ? -19.510 9.205 3.129 1.00 93.56 353 LYS A CA 1
ATOM 2756 C C . LYS A 1 353 ? -19.461 8.219 1.954 1.00 93.56 353 LYS A C 1
ATOM 2758 O O . LYS A 1 353 ? -20.469 8.025 1.285 1.00 93.56 353 LYS A O 1
ATOM 2763 N N . ARG A 1 354 ? -18.301 7.597 1.709 1.00 92.62 354 ARG A N 1
ATOM 2764 C CA . ARG A 1 354 ? -18.080 6.613 0.633 1.00 92.62 354 ARG A CA 1
ATOM 2765 C C . ARG A 1 354 ? -18.385 5.171 1.044 1.00 92.62 354 ARG A C 1
ATOM 2767 O O . ARG A 1 354 ? -18.877 4.409 0.218 1.00 92.62 354 ARG A O 1
ATOM 2774 N N . TYR A 1 355 ? -18.076 4.792 2.286 1.00 93.75 355 TYR A N 1
ATOM 2775 C CA . TYR A 1 355 ? -18.014 3.384 2.698 1.00 93.75 355 TYR A CA 1
ATOM 2776 C C . TYR A 1 355 ? -19.043 2.944 3.741 1.00 93.75 355 TYR A C 1
ATOM 2778 O O . TYR A 1 355 ? -19.230 1.744 3.914 1.00 93.75 355 TYR A O 1
ATOM 2786 N N . SER A 1 356 ? -19.767 3.863 4.385 1.00 91.25 356 SER A N 1
ATOM 2787 C CA . SER A 1 356 ? -20.818 3.503 5.355 1.00 91.25 356 SER A CA 1
ATOM 2788 C C . SER A 1 356 ? -21.945 2.647 4.760 1.00 91.25 356 SER A C 1
ATOM 2790 O O . SER A 1 356 ? -22.497 1.812 5.465 1.00 91.25 356 SER A O 1
ATOM 2792 N N . ALA A 1 357 ? -22.228 2.774 3.458 1.00 90.50 357 ALA A N 1
ATOM 2793 C CA . ALA A 1 357 ? -23.186 1.930 2.735 1.00 90.50 357 ALA A CA 1
ATOM 2794 C C . ALA A 1 357 ? -22.718 0.471 2.510 1.00 90.50 357 ALA A C 1
ATOM 2796 O O . ALA A 1 357 ? -23.509 -0.361 2.074 1.00 90.50 357 ALA A O 1
ATOM 2797 N N . PHE A 1 358 ? -21.449 0.162 2.801 1.00 90.75 358 PHE A N 1
ATOM 2798 C CA . PHE A 1 358 ? -20.878 -1.191 2.787 1.00 90.75 358 PHE A CA 1
ATOM 2799 C C . PHE A 1 358 ? -20.648 -1.731 4.207 1.00 90.75 358 PHE A C 1
ATOM 2801 O O . PHE A 1 358 ? -19.898 -2.689 4.381 1.00 90.75 358 PHE A O 1
ATOM 2808 N N . LEU A 1 359 ? -21.244 -1.105 5.225 1.00 90.94 359 LEU A N 1
ATOM 2809 C CA . LEU A 1 359 ? -21.319 -1.626 6.587 1.00 90.94 359 LEU A CA 1
ATOM 2810 C C . LEU A 1 359 ? -22.742 -2.125 6.835 1.00 90.94 359 LEU A C 1
ATOM 2812 O O . LEU A 1 359 ? -23.709 -1.431 6.518 1.00 90.94 359 LEU A O 1
ATOM 2816 N N . ASP A 1 360 ? -22.880 -3.299 7.442 1.00 90.06 360 ASP A N 1
ATOM 2817 C CA . ASP A 1 360 ? -24.167 -3.772 7.940 1.00 90.06 360 ASP A CA 1
ATOM 2818 C C . ASP A 1 360 ? -24.741 -2.759 8.957 1.00 90.06 360 ASP A C 1
ATOM 2820 O O . ASP A 1 360 ? -24.028 -2.340 9.877 1.00 90.06 360 ASP A O 1
ATOM 2824 N N . PRO A 1 361 ? -26.006 -2.321 8.818 1.00 86.38 361 PRO A N 1
ATOM 2825 C CA . PRO A 1 361 ? -26.536 -1.224 9.624 1.00 86.38 361 PRO A CA 1
ATOM 2826 C C . PRO A 1 361 ? -26.675 -1.578 11.110 1.00 86.38 361 PRO A C 1
ATOM 2828 O O . PRO A 1 361 ? -26.573 -0.679 11.946 1.00 86.38 361 PRO A O 1
ATOM 2831 N N . VAL A 1 362 ? -26.869 -2.858 11.448 1.00 86.50 362 VAL A N 1
ATOM 2832 C CA . VAL A 1 362 ? -27.084 -3.322 12.828 1.00 86.50 362 VAL A CA 1
ATOM 2833 C C . VAL A 1 362 ? -25.751 -3.522 13.544 1.00 86.50 362 VAL A C 1
ATOM 2835 O O . VAL A 1 362 ? -25.517 -2.927 14.593 1.00 86.50 362 VAL A O 1
ATOM 2838 N N . THR A 1 363 ? -24.874 -4.332 12.957 1.00 87.94 363 THR A N 1
ATOM 2839 C CA . THR A 1 363 ? -23.609 -4.788 13.553 1.00 87.94 363 THR A CA 1
ATOM 2840 C C . THR A 1 363 ? -22.433 -3.862 13.255 1.00 87.94 363 THR A C 1
ATOM 2842 O O . THR A 1 363 ? -21.480 -3.814 14.022 1.00 87.94 363 THR A O 1
ATOM 2845 N N . GLY A 1 364 ? -22.473 -3.112 12.151 1.00 88.62 364 GLY A N 1
ATOM 2846 C CA . GLY A 1 364 ? -21.345 -2.308 11.676 1.00 88.62 364 GLY A CA 1
ATOM 2847 C C . GLY A 1 364 ? -20.237 -3.102 10.978 1.00 88.62 364 GLY A C 1
ATOM 2848 O O . GLY A 1 364 ? -19.226 -2.500 10.617 1.00 88.62 364 GLY A O 1
ATOM 2849 N N . VAL A 1 365 ? -20.398 -4.414 10.773 1.00 90.75 365 VAL A N 1
ATOM 2850 C CA . VAL A 1 365 ? -19.425 -5.267 10.066 1.00 90.75 365 VAL A CA 1
ATOM 2851 C C . VAL A 1 365 ? -19.484 -4.991 8.554 1.00 90.75 365 VAL A C 1
ATOM 2853 O O . VAL A 1 365 ? -20.585 -4.871 8.016 1.00 90.75 365 VAL A O 1
ATOM 2856 N N . PRO A 1 366 ? -18.349 -4.897 7.831 1.00 90.19 366 PRO A N 1
ATOM 2857 C CA . PRO A 1 366 ? -18.366 -4.734 6.377 1.00 90.19 366 PRO A CA 1
ATOM 2858 C C . PRO A 1 366 ? -19.111 -5.861 5.642 1.00 90.19 366 PRO A C 1
ATOM 2860 O O . PRO A 1 366 ? -18.982 -7.029 6.002 1.00 9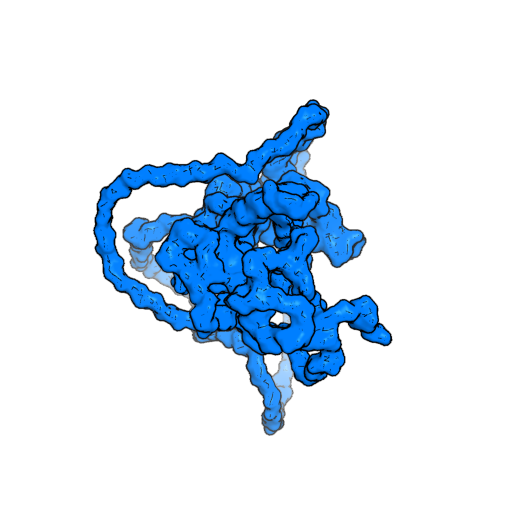0.19 366 PRO A O 1
ATOM 2863 N N . CYS A 1 367 ? -19.874 -5.539 4.596 1.00 82.88 367 CYS A N 1
ATOM 2864 C CA . CYS A 1 367 ? -20.690 -6.510 3.863 1.00 82.88 367 CYS A CA 1
ATOM 2865 C C . CYS A 1 367 ? -20.565 -6.365 2.335 1.00 82.88 367 CYS A C 1
ATOM 2867 O O . CYS A 1 367 ? -20.548 -5.265 1.779 1.00 82.88 367 CYS A O 1
ATOM 2869 N N . LEU A 1 368 ? -20.464 -7.507 1.647 1.00 70.06 368 LEU A N 1
ATOM 2870 C CA . LEU A 1 368 ? -20.353 -7.617 0.192 1.00 70.06 368 LEU A CA 1
ATOM 2871 C C . LEU A 1 368 ? -21.175 -8.833 -0.288 1.00 70.06 368 LEU A C 1
ATOM 2873 O O . LEU A 1 368 ? -20.901 -9.939 0.179 1.00 70.06 368 LEU A O 1
ATOM 2877 N N . PRO A 1 369 ? -22.130 -8.675 -1.226 1.00 57.44 369 PRO A N 1
ATOM 2878 C CA . PRO A 1 369 ? -22.682 -7.412 -1.723 1.00 57.44 369 PRO A CA 1
ATOM 2879 C C . PRO A 1 369 ? -23.537 -6.694 -0.652 1.00 57.44 369 PRO A C 1
ATOM 2881 O O . PRO A 1 369 ? -24.018 -7.336 0.285 1.00 57.44 369 PRO A O 1
ATOM 2884 N N . PRO A 1 370 ? -23.783 -5.377 -0.788 1.00 49.72 370 PRO A N 1
ATOM 2885 C CA . PRO A 1 370 ? -24.712 -4.667 0.087 1.00 49.72 370 PRO A CA 1
ATOM 2886 C C . PRO A 1 370 ? -26.145 -5.192 -0.121 1.00 49.72 370 PRO A C 1
ATOM 2888 O O . PRO A 1 370 ? -26.758 -4.945 -1.159 1.00 49.72 370 PRO A O 1
ATOM 2891 N N . GLY A 1 371 ? -26.670 -5.930 0.863 1.00 48.97 371 GLY A N 1
ATOM 2892 C CA . GLY A 1 371 ? -28.065 -6.397 0.891 1.00 48.97 371 GLY A CA 1
ATOM 2893 C C . GLY A 1 371 ? -28.300 -7.807 1.446 1.00 48.97 371 GLY A C 1
ATOM 2894 O O . GLY A 1 371 ? -29.418 -8.105 1.852 1.00 48.97 371 GLY A O 1
ATOM 2895 N N . SER A 1 372 ? -27.288 -8.680 1.516 1.00 45.50 372 SER A N 1
ATOM 2896 C CA . SER A 1 372 ? -27.464 -10.082 1.943 1.00 45.50 372 SER A CA 1
ATOM 2897 C C . SER A 1 372 ? -27.214 -10.313 3.443 1.00 45.50 372 SER A C 1
ATOM 2899 O O . SER A 1 372 ? -26.378 -11.135 3.822 1.00 45.50 372 SER A O 1
ATOM 2901 N N . ALA A 1 373 ? -27.937 -9.591 4.304 1.00 41.41 373 ALA A N 1
ATOM 2902 C CA . ALA A 1 373 ? -27.917 -9.798 5.754 1.00 41.41 373 ALA A CA 1
ATOM 2903 C C . ALA A 1 373 ? -29.000 -10.811 6.178 1.00 41.41 373 ALA A C 1
ATOM 2905 O O . ALA A 1 373 ? -30.182 -10.478 6.248 1.00 41.41 373 ALA A O 1
ATOM 2906 N N . ASN A 1 374 ? -28.605 -12.053 6.481 1.00 40.34 374 ASN A N 1
ATOM 2907 C CA . ASN A 1 374 ? -29.500 -13.010 7.141 1.00 40.34 374 ASN A CA 1
ATOM 2908 C C . ASN A 1 374 ? -29.675 -12.618 8.614 1.00 40.34 374 ASN A C 1
ATOM 2910 O O . ASN A 1 374 ? -28.694 -12.465 9.343 1.00 40.34 374 ASN A O 1
ATOM 2914 N N . LEU A 1 375 ? -30.926 -12.464 9.052 1.00 45.94 375 LEU A N 1
ATOM 2915 C CA . LEU A 1 375 ? -31.251 -11.951 10.381 1.00 45.94 375 LEU A CA 1
ATOM 2916 C C . LEU A 1 375 ? -30.851 -12.948 11.485 1.00 45.94 375 LEU A C 1
ATOM 2918 O O . LEU A 1 375 ? -31.480 -13.991 11.652 1.00 45.94 375 LEU A O 1
ATOM 2922 N N . SER A 1 376 ? -29.832 -12.598 12.272 1.00 39.56 376 SER A N 1
ATOM 2923 C CA . SER A 1 376 ? -29.448 -13.310 13.495 1.00 39.56 376 SER A CA 1
ATOM 2924 C C . SER A 1 376 ? -29.668 -12.394 14.697 1.00 39.56 376 SER A C 1
ATOM 2926 O O . SER A 1 376 ? -29.082 -11.314 14.775 1.00 39.56 376 SER A O 1
ATOM 2928 N N . MET A 1 377 ? -30.546 -12.787 15.626 1.00 42.41 377 MET A N 1
ATOM 2929 C CA . MET A 1 377 ? -30.884 -11.957 16.785 1.00 42.41 377 MET A CA 1
ATOM 2930 C C . MET A 1 377 ? -29.804 -12.005 17.870 1.00 42.41 377 MET A C 1
ATOM 2932 O O . MET A 1 377 ? -29.878 -12.793 18.808 1.00 42.41 377 MET A O 1
ATOM 2936 N N . LEU A 1 378 ? -28.853 -11.077 17.780 1.00 43.94 378 LEU A N 1
ATOM 2937 C CA . LEU A 1 378 ? -28.028 -10.610 18.893 1.00 43.94 378 LEU A CA 1
ATOM 2938 C C . LEU A 1 378 ? -27.825 -9.100 18.729 1.00 43.94 378 LEU A C 1
ATOM 2940 O O . LEU A 1 378 ? -27.080 -8.652 17.861 1.00 43.94 378 LEU A O 1
ATOM 2944 N N . ALA A 1 379 ? -28.528 -8.309 19.543 1.00 51.94 379 ALA A N 1
ATOM 2945 C CA . ALA A 1 379 ? -28.494 -6.851 19.474 1.00 51.94 379 ALA A CA 1
ATOM 2946 C C . ALA A 1 379 ? -27.169 -6.300 20.031 1.00 51.94 379 ALA A C 1
ATOM 2948 O O . ALA A 1 379 ? -27.078 -5.934 21.202 1.00 51.94 379 ALA A O 1
ATOM 2949 N N . ASN A 1 380 ? -26.146 -6.236 19.179 1.00 54.53 380 ASN A N 1
ATOM 2950 C CA . ASN A 1 380 ? -24.876 -5.573 19.458 1.00 54.53 380 ASN A CA 1
ATOM 2951 C C . ASN A 1 380 ? -24.728 -4.327 18.584 1.00 54.53 380 ASN A C 1
ATOM 2953 O O . ASN A 1 380 ? -25.132 -4.310 17.426 1.00 54.53 380 ASN A O 1
ATOM 2957 N N . HIS A 1 381 ? -24.204 -3.263 19.185 1.00 76.44 381 HIS A N 1
ATOM 2958 C CA . HIS A 1 381 ? -24.248 -1.913 18.633 1.00 76.44 381 HIS A CA 1
ATOM 2959 C C . HIS A 1 381 ? -23.279 -1.752 17.456 1.00 76.44 381 HIS A C 1
ATOM 2961 O O . HIS A 1 381 ? -22.128 -2.159 17.567 1.00 76.44 381 HIS A O 1
ATOM 2967 N N . ASN A 1 382 ? -23.694 -1.044 16.402 1.00 89.12 382 ASN A N 1
ATOM 2968 C CA . ASN A 1 382 ? -22.828 -0.611 15.302 1.00 89.12 382 ASN A CA 1
ATOM 2969 C C . ASN A 1 382 ? -21.709 0.327 15.812 1.00 89.12 382 ASN A C 1
ATOM 2971 O O . ASN A 1 382 ? -21.863 1.554 15.853 1.00 89.12 382 ASN A O 1
ATOM 2975 N N . LEU A 1 383 ? -20.581 -0.253 16.240 1.00 91.50 383 LEU A N 1
ATOM 2976 C CA . LEU A 1 383 ? -19.475 0.482 16.862 1.00 91.50 383 LEU A CA 1
ATOM 2977 C C . LEU A 1 383 ? -18.834 1.467 15.885 1.00 91.50 383 LEU A C 1
ATOM 2979 O O . LEU A 1 383 ? -18.441 2.561 16.289 1.00 91.50 383 LEU A O 1
ATOM 2983 N N . ASN A 1 384 ? -18.792 1.117 14.597 1.00 93.56 384 ASN A N 1
ATOM 2984 C CA . ASN A 1 384 ? -18.335 1.989 13.518 1.00 93.56 384 ASN A CA 1
ATOM 2985 C C . ASN A 1 384 ? -19.155 3.292 13.449 1.00 93.56 384 ASN A C 1
ATOM 2987 O O . ASN A 1 384 ? -18.579 4.384 13.446 1.00 93.56 384 ASN A O 1
ATOM 2991 N N . LEU A 1 385 ? -20.490 3.198 13.470 1.00 92.56 385 LEU A N 1
ATOM 2992 C CA . LEU A 1 385 ? -21.389 4.357 13.446 1.00 92.56 385 LEU A CA 1
ATOM 2993 C C . LEU A 1 385 ? -21.245 5.218 14.708 1.00 92.56 385 LEU A C 1
ATOM 2995 O O . LEU A 1 385 ? -21.128 6.441 14.605 1.00 92.56 385 LEU A O 1
ATOM 2999 N N . ILE A 1 386 ? -21.210 4.591 15.888 1.00 92.12 386 ILE A N 1
ATOM 3000 C CA . ILE A 1 386 ? -21.045 5.299 17.166 1.00 92.12 386 ILE A CA 1
ATOM 3001 C C . ILE A 1 386 ? -19.691 6.017 17.214 1.00 92.12 386 ILE A C 1
ATOM 3003 O O . ILE A 1 386 ? -19.625 7.185 17.608 1.00 92.12 386 ILE A O 1
ATOM 3007 N N . LEU A 1 387 ? -18.615 5.355 16.779 1.00 93.56 387 LEU A N 1
ATOM 3008 C CA . LEU A 1 387 ? -17.287 5.955 16.722 1.00 93.56 387 LEU A CA 1
ATOM 3009 C C . LEU A 1 387 ? -17.270 7.155 15.768 1.00 93.56 387 LEU A C 1
ATOM 3011 O O . LEU A 1 387 ? -16.819 8.228 16.166 1.00 93.56 387 LEU A O 1
ATOM 3015 N N . HIS A 1 388 ? -17.806 7.017 14.551 1.00 93.88 388 HIS A N 1
ATOM 3016 C CA . HIS A 1 388 ? -17.889 8.122 13.594 1.00 93.88 388 HIS A CA 1
ATOM 3017 C C . HIS A 1 388 ? -18.653 9.324 14.175 1.00 93.88 388 HIS A C 1
ATOM 3019 O O . HIS A 1 388 ? -18.122 10.436 14.215 1.00 93.88 388 HIS A O 1
ATOM 3025 N N . GLN A 1 389 ? -19.859 9.105 14.711 1.00 92.00 389 GLN A N 1
ATOM 3026 C CA . GLN A 1 389 ? -20.673 10.165 15.320 1.00 92.00 389 GLN A CA 1
ATOM 3027 C C . GLN A 1 389 ? -19.952 10.883 16.474 1.00 92.00 389 GLN A C 1
ATOM 3029 O O . GLN A 1 389 ? -20.071 12.097 16.610 1.00 92.00 389 GLN A O 1
ATOM 3034 N N . LYS A 1 390 ? -19.186 10.165 17.307 1.00 93.12 390 LYS A N 1
ATOM 3035 C CA . LYS A 1 390 ? -18.487 10.737 18.478 1.00 93.12 390 LYS A CA 1
ATOM 3036 C C . LYS A 1 390 ? -17.085 11.292 18.169 1.00 93.12 390 LYS A C 1
ATOM 3038 O O . LYS A 1 390 ? -16.496 11.968 19.022 1.00 93.12 390 LYS A O 1
ATOM 3043 N N . LEU A 1 391 ? -16.560 11.041 16.967 1.00 92.31 391 LEU A N 1
ATOM 3044 C CA . LEU A 1 391 ? -15.343 11.663 16.432 1.00 92.31 391 LEU A CA 1
ATOM 3045 C C . LEU A 1 391 ? -15.617 12.936 15.615 1.00 92.31 391 LEU A C 1
ATOM 3047 O O . LEU A 1 391 ? -14.745 13.798 15.590 1.00 92.31 391 LEU A O 1
ATOM 3051 N N . PHE A 1 392 ? -16.780 13.057 14.961 1.00 90.56 392 PHE A N 1
ATOM 3052 C CA . PHE A 1 392 ? -17.048 14.114 13.969 1.00 90.56 392 PHE A CA 1
ATOM 3053 C C . PHE A 1 392 ? -18.363 14.892 14.186 1.00 90.56 392 PHE A C 1
ATOM 3055 O O . PHE A 1 392 ? -18.865 15.508 13.247 1.00 90.56 392 PHE A O 1
ATOM 3062 N N . ALA A 1 393 ? -18.914 14.884 15.406 1.00 78.69 393 ALA A N 1
ATOM 3063 C CA . ALA A 1 393 ? -20.186 15.537 15.755 1.00 78.69 393 ALA A CA 1
ATOM 3064 C C . ALA A 1 393 ? -20.290 17.000 15.270 1.00 78.69 393 ALA A C 1
ATOM 3066 O O . ALA A 1 393 ? -21.327 17.412 14.746 1.00 78.69 393 ALA A O 1
ATOM 3067 N N . ASP A 1 394 ? -19.200 17.758 15.379 1.00 61.28 394 ASP A N 1
ATOM 3068 C CA . ASP A 1 394 ? -19.150 19.186 15.045 1.00 61.28 394 ASP A CA 1
ATOM 3069 C C . ASP A 1 394 ? -19.233 19.431 13.523 1.00 61.28 394 ASP A C 1
ATOM 3071 O O . ASP A 1 394 ? -19.822 20.410 13.062 1.00 61.28 394 ASP A O 1
ATOM 3075 N N . VAL A 1 395 ? -18.732 18.486 12.714 1.00 57.03 395 VAL A N 1
ATOM 3076 C CA . VAL A 1 395 ? -18.778 18.544 11.239 1.00 57.03 395 VAL A CA 1
ATOM 3077 C C . VAL A 1 395 ? -20.219 18.430 10.732 1.00 57.03 395 VAL A C 1
ATOM 3079 O O . VAL A 1 395 ? -20.599 19.088 9.764 1.00 57.03 395 VAL A O 1
ATOM 3082 N N . THR A 1 396 ? -21.053 17.633 11.410 1.00 47.03 396 THR A N 1
ATOM 3083 C CA . THR A 1 396 ? -22.490 17.514 11.106 1.00 47.03 396 THR A CA 1
ATOM 3084 C C . THR A 1 396 ? -23.314 18.756 11.453 1.00 47.03 396 THR A C 1
ATOM 3086 O O . THR A 1 396 ? -24.424 18.884 10.937 1.00 47.03 396 THR A O 1
ATOM 3089 N N . VAL A 1 397 ? -22.793 19.671 12.278 1.00 44.81 397 VAL A N 1
ATOM 3090 C CA . VAL A 1 397 ? -23.426 20.974 12.544 1.00 44.81 397 VAL A CA 1
ATOM 3091 C C . VAL A 1 397 ? -23.024 21.973 11.459 1.00 44.81 397 VAL A C 1
ATOM 3093 O O . VAL A 1 397 ? -23.889 22.494 10.761 1.00 44.81 397 VAL A O 1
ATOM 3096 N N . LEU A 1 398 ? -21.718 22.155 11.234 1.00 42.75 398 LEU A N 1
ATOM 3097 C CA . LEU A 1 398 ? -21.192 23.141 10.279 1.00 42.75 398 LEU A CA 1
ATOM 3098 C C . LEU A 1 398 ? -21.673 22.910 8.835 1.00 42.75 398 LEU A C 1
ATOM 3100 O O . LEU A 1 398 ? -21.970 23.870 8.128 1.00 42.75 398 LEU A O 1
ATOM 3104 N N . ASN A 1 399 ? -21.855 21.655 8.407 1.00 40.72 399 ASN A N 1
ATOM 3105 C CA . ASN A 1 399 ? -22.395 21.332 7.077 1.00 40.72 399 ASN A CA 1
ATOM 3106 C C . ASN A 1 399 ? -23.883 21.706 6.871 1.00 40.72 399 ASN A C 1
ATOM 3108 O O . ASN A 1 399 ? -24.409 21.474 5.783 1.00 40.72 399 ASN A O 1
ATOM 3112 N N . ARG A 1 400 ? -24.579 22.267 7.873 1.00 39.94 400 ARG A N 1
ATOM 3113 C CA . ARG A 1 400 ? -25.905 22.894 7.698 1.00 39.94 400 ARG A CA 1
ATOM 3114 C C . ARG A 1 400 ? -25.849 24.404 7.462 1.00 39.94 400 ARG A C 1
ATOM 3116 O O . ARG A 1 400 ? -26.840 24.961 7.005 1.00 39.94 400 ARG A O 1
ATOM 3123 N N . GLU A 1 401 ? -24.719 25.045 7.748 1.00 35.19 401 GLU A N 1
ATOM 3124 C CA . GLU A 1 401 ? -24.551 26.504 7.672 1.00 35.19 401 GLU A CA 1
ATOM 3125 C C . GLU A 1 401 ? -23.531 26.910 6.592 1.00 35.19 401 GLU A C 1
ATOM 3127 O O . GLU A 1 401 ? -23.682 27.945 5.946 1.00 35.19 401 GLU A O 1
ATOM 3132 N N . ALA A 1 402 ? -22.528 26.067 6.324 1.00 34.28 402 ALA A N 1
ATOM 3133 C CA . ALA A 1 402 ? -21.457 26.330 5.366 1.00 34.28 402 ALA A CA 1
ATOM 3134 C C . ALA A 1 402 ? -21.780 25.860 3.932 1.00 34.28 402 ALA A C 1
ATOM 3136 O O . ALA A 1 402 ? -21.204 24.895 3.423 1.00 34.28 402 ALA A O 1
ATOM 3137 N N . VAL A 1 403 ? -22.651 26.593 3.232 1.00 38.31 403 VAL A N 1
ATOM 3138 C CA . VAL A 1 403 ? -22.555 26.664 1.762 1.00 38.31 403 VAL A CA 1
ATOM 3139 C C . VAL A 1 403 ? -21.350 27.546 1.406 1.00 38.31 403 VAL A C 1
ATOM 3141 O O . VAL A 1 403 ? -21.127 28.576 2.034 1.00 38.31 403 VAL A O 1
ATOM 3144 N N . THR A 1 404 ? -20.585 27.154 0.381 1.00 36.12 404 THR A N 1
ATOM 3145 C CA . THR A 1 404 ? -19.362 27.826 -0.119 1.00 36.12 404 THR A CA 1
ATOM 3146 C C . THR A 1 404 ? -18.213 28.023 0.884 1.00 36.12 404 THR A C 1
ATOM 3148 O O . THR A 1 404 ? -18.138 29.034 1.567 1.00 36.12 404 THR A O 1
ATOM 3151 N N . ILE A 1 405 ? -17.222 27.123 0.826 1.00 29.38 405 ILE A N 1
ATOM 3152 C CA . ILE A 1 405 ? -15.774 27.419 0.887 1.00 29.38 405 ILE A CA 1
ATOM 3153 C C . ILE A 1 405 ? -15.023 26.249 0.215 1.00 29.38 405 ILE A C 1
ATOM 3155 O O . ILE A 1 405 ? -15.468 25.102 0.271 1.00 29.38 405 ILE A O 1
ATOM 3159 N N . ALA A 1 406 ? -13.918 26.537 -0.480 1.00 27.47 406 ALA A N 1
ATOM 3160 C CA . ALA A 1 406 ? -13.136 25.548 -1.232 1.00 27.47 406 ALA A CA 1
ATOM 3161 C C . ALA A 1 406 ? -12.220 24.690 -0.322 1.00 27.47 406 ALA A C 1
ATOM 3163 O O . ALA A 1 406 ? -11.823 25.150 0.752 1.00 27.47 406 ALA A O 1
ATOM 3164 N N . PRO A 1 407 ? -11.842 23.457 -0.724 1.00 32.31 407 PRO A N 1
ATOM 3165 C CA . PRO A 1 407 ? -10.992 22.590 0.092 1.00 32.31 407 PRO A CA 1
ATOM 3166 C C . PRO A 1 407 ? -9.570 23.155 0.239 1.00 32.31 407 PRO A C 1
ATOM 3168 O O . PRO A 1 407 ? -8.848 23.331 -0.741 1.00 32.31 407 PRO A O 1
ATOM 3171 N N . ALA A 1 408 ? -9.151 23.403 1.482 1.00 29.36 408 ALA A N 1
ATOM 3172 C CA . ALA A 1 408 ? -7.823 23.925 1.787 1.00 29.36 408 ALA A CA 1
ATOM 3173 C C . ALA A 1 408 ? -6.707 22.904 1.494 1.00 29.36 408 ALA A C 1
ATOM 3175 O O . ALA A 1 408 ? -6.807 21.722 1.834 1.00 29.36 408 ALA A O 1
ATOM 3176 N N . CYS A 1 409 ? -5.618 23.393 0.898 1.00 27.56 409 CYS A N 1
ATOM 3177 C CA . CYS A 1 409 ? -4.460 22.597 0.497 1.00 27.56 409 CYS A CA 1
ATOM 3178 C C . CYS A 1 409 ? -3.810 21.880 1.697 1.00 27.56 409 CYS A C 1
ATOM 3180 O O . CYS A 1 409 ? -3.490 22.512 2.703 1.00 27.56 409 CYS A O 1
ATOM 3182 N N . ARG A 1 410 ? -3.557 20.570 1.580 1.00 39.28 410 ARG A N 1
ATOM 3183 C CA . ARG A 1 410 ? -2.822 19.779 2.582 1.00 39.28 410 ARG A CA 1
ATOM 3184 C C . ARG A 1 410 ? -1.516 19.247 2.000 1.00 39.28 410 ARG A C 1
ATOM 3186 O O . ARG A 1 410 ? -1.523 18.171 1.417 1.00 39.28 410 ARG A O 1
ATOM 3193 N N . LEU A 1 411 ? -0.427 20.004 2.170 1.00 33.41 411 LEU A N 1
ATOM 3194 C CA . LEU A 1 411 ? 0.974 19.537 2.196 1.00 33.41 411 LEU A CA 1
ATOM 3195 C C . LEU A 1 411 ? 1.911 20.746 2.406 1.00 33.41 411 LEU A C 1
ATOM 3197 O O . LEU A 1 411 ? 2.512 21.259 1.465 1.00 33.41 411 LEU A O 1
ATOM 3201 N N . SER A 1 412 ? 2.016 21.239 3.645 1.00 28.81 412 SER A N 1
ATOM 3202 C CA . SER A 1 412 ? 2.915 22.355 3.987 1.00 28.81 412 SER A CA 1
ATOM 3203 C C . SER A 1 412 ? 3.391 22.307 5.445 1.00 28.81 412 SER A C 1
ATOM 3205 O O . SER A 1 412 ? 3.032 23.150 6.266 1.00 28.81 412 SER A O 1
ATOM 3207 N N . SER A 1 413 ? 4.226 21.321 5.770 1.00 28.92 413 SER A N 1
ATOM 3208 C CA . SER A 1 413 ? 5.002 21.296 7.019 1.00 28.92 413 SER A CA 1
ATOM 3209 C C . SER A 1 413 ? 6.425 20.796 6.774 1.00 28.92 413 SER A C 1
ATOM 3211 O O . SER A 1 413 ? 6.868 19.814 7.366 1.00 28.92 413 SER A O 1
ATOM 3213 N N . ALA A 1 414 ? 7.155 21.491 5.897 1.00 28.56 414 ALA A N 1
ATOM 3214 C CA . ALA A 1 414 ? 8.605 21.357 5.834 1.00 28.56 414 ALA A CA 1
ATOM 3215 C C . ALA A 1 414 ? 9.198 21.859 7.163 1.00 28.56 414 ALA A C 1
ATOM 3217 O O . ALA A 1 414 ? 9.254 23.064 7.412 1.00 28.56 414 ALA A O 1
ATOM 3218 N N . ARG A 1 415 ? 9.592 20.937 8.047 1.00 30.98 415 ARG A N 1
ATOM 3219 C CA . ARG A 1 415 ? 10.321 21.271 9.275 1.00 30.98 415 ARG A CA 1
ATOM 3220 C C . ARG A 1 415 ? 11.798 21.453 8.943 1.00 30.98 415 ARG A C 1
ATOM 3222 O O . ARG A 1 415 ? 12.542 20.481 8.890 1.00 30.98 415 ARG A O 1
ATOM 3229 N N . THR A 1 416 ? 12.218 22.699 8.749 1.00 26.69 416 THR A N 1
ATOM 3230 C CA . THR A 1 416 ? 13.640 23.053 8.661 1.00 26.69 416 THR A CA 1
ATOM 3231 C C . THR A 1 416 ? 14.345 22.673 9.964 1.00 26.69 416 THR A C 1
ATOM 3233 O O . THR A 1 416 ? 14.026 23.209 11.025 1.00 26.69 416 THR A O 1
ATOM 3236 N N . SER A 1 417 ? 15.295 21.743 9.896 1.00 27.72 417 SER A N 1
ATOM 3237 C CA . SER A 1 417 ? 16.093 21.301 11.040 1.00 27.72 417 SER A CA 1
ATOM 3238 C C . SER A 1 417 ? 17.313 22.202 11.246 1.00 27.72 417 SER A C 1
ATOM 3240 O O . SER A 1 417 ? 18.228 22.202 10.422 1.00 27.72 417 SER A O 1
ATOM 3242 N N . CYS A 1 418 ? 17.362 22.925 12.365 1.00 24.20 418 CYS A N 1
ATOM 3243 C CA . CYS A 1 418 ? 18.574 23.612 12.821 1.00 24.20 418 CYS A CA 1
ATOM 3244 C C . CYS A 1 418 ? 19.386 22.700 13.756 1.00 24.20 418 CYS A C 1
ATOM 3246 O O . CYS A 1 418 ? 18.819 21.977 14.574 1.00 24.20 418 CYS A O 1
ATOM 3248 N N . ILE A 1 419 ? 20.712 22.728 13.618 1.00 28.28 419 ILE A N 1
ATOM 3249 C CA . ILE A 1 419 ? 21.642 21.792 14.270 1.00 28.28 419 ILE A CA 1
ATOM 3250 C C . ILE A 1 419 ? 22.044 22.277 15.672 1.00 28.28 419 ILE A C 1
ATOM 3252 O O . ILE A 1 419 ? 22.353 23.451 15.863 1.00 28.28 419 ILE A O 1
ATOM 3256 N N . ALA A 1 420 ? 22.148 21.341 16.619 1.00 24.84 420 ALA A N 1
ATOM 3257 C CA . ALA A 1 420 ? 22.960 21.455 17.833 1.00 24.84 420 ALA A CA 1
ATOM 3258 C C . ALA A 1 420 ? 23.638 20.098 18.116 1.00 24.84 420 ALA A C 1
ATOM 3260 O O . ALA A 1 420 ? 23.131 19.053 17.708 1.00 24.84 420 ALA A O 1
ATOM 3261 N N . THR A 1 421 ? 24.816 20.101 18.744 1.00 24.83 421 THR A N 1
ATOM 3262 C CA . THR A 1 421 ? 25.786 18.991 18.646 1.00 24.83 421 THR A CA 1
ATOM 3263 C C . THR A 1 421 ? 26.061 18.221 19.942 1.00 24.83 421 THR A C 1
ATOM 3265 O O . THR A 1 421 ? 26.043 18.803 21.021 1.00 24.83 421 THR A O 1
ATOM 3268 N N . SER A 1 422 ? 26.529 16.973 19.760 1.00 24.55 422 SER A N 1
ATOM 3269 C CA . SER A 1 422 ? 27.581 16.253 20.526 1.00 24.55 422 SER A CA 1
ATOM 3270 C C . SER A 1 422 ? 27.215 15.021 21.391 1.00 24.55 422 SER A C 1
ATOM 3272 O O . SER A 1 422 ? 26.705 15.151 22.493 1.00 24.55 422 SER A O 1
ATOM 3274 N N . ALA A 1 423 ? 27.660 13.850 20.889 1.00 24.02 423 ALA A N 1
ATOM 3275 C CA . ALA A 1 423 ? 28.249 12.685 21.593 1.00 24.02 423 ALA A CA 1
ATOM 3276 C C . ALA A 1 423 ? 27.431 11.882 22.650 1.00 24.02 423 ALA A C 1
ATOM 3278 O O . ALA A 1 423 ? 26.443 12.377 23.179 1.00 24.02 423 ALA A O 1
ATOM 3279 N N . PRO A 1 424 ? 27.869 10.654 23.038 1.00 28.17 424 PRO A N 1
ATOM 3280 C CA . PRO A 1 424 ? 28.821 9.720 22.409 1.00 28.17 424 PRO A CA 1
ATOM 3281 C C . PRO A 1 424 ? 28.162 8.373 21.991 1.00 28.17 424 PRO A C 1
ATOM 3283 O O . PRO A 1 424 ? 26.954 8.189 22.109 1.00 28.17 424 PRO A O 1
ATOM 3286 N N . SER A 1 425 ? 28.951 7.406 21.503 1.00 28.02 425 SER A N 1
ATOM 3287 C CA . SER A 1 425 ? 28.476 6.067 21.099 1.00 28.02 425 SER A CA 1
ATOM 3288 C C . SER A 1 425 ? 28.434 5.037 22.243 1.00 28.02 425 SER A C 1
ATOM 3290 O O . SER A 1 425 ? 29.169 5.159 23.226 1.00 28.02 425 SER A O 1
ATOM 3292 N N . PRO A 1 426 ? 27.644 3.958 22.071 1.00 31.11 426 PRO A N 1
ATOM 3293 C CA . PRO A 1 426 ? 28.080 2.644 22.548 1.00 31.11 426 PRO A CA 1
ATOM 3294 C C . PRO A 1 426 ? 27.874 1.492 21.536 1.00 31.11 426 PRO A C 1
ATOM 3296 O O . PRO A 1 426 ? 26.772 1.225 21.069 1.00 31.11 426 PRO A O 1
ATOM 3299 N N . ARG A 1 427 ? 28.991 0.806 21.265 1.00 24.84 427 ARG A N 1
ATOM 3300 C CA . ARG A 1 427 ? 29.209 -0.618 20.913 1.00 24.84 427 ARG A CA 1
ATOM 3301 C C . ARG A 1 427 ? 28.009 -1.529 20.575 1.00 24.84 427 ARG A C 1
ATOM 3303 O O . ARG A 1 427 ? 27.151 -1.785 21.412 1.00 24.84 427 ARG A O 1
ATOM 3310 N N . ASP A 1 428 ? 28.125 -2.163 19.408 1.00 25.09 428 ASP A N 1
ATOM 3311 C CA . ASP A 1 428 ? 27.896 -3.594 19.131 1.00 25.09 428 ASP A CA 1
ATOM 3312 C C . ASP A 1 428 ? 26.752 -4.325 19.862 1.00 25.09 428 ASP A C 1
ATOM 3314 O O . ASP A 1 428 ? 26.931 -4.912 20.930 1.00 25.09 428 ASP A O 1
ATOM 3318 N N . ILE A 1 429 ? 25.606 -4.450 19.182 1.00 24.22 429 ILE A N 1
ATOM 3319 C CA . ILE A 1 429 ? 24.605 -5.490 19.462 1.00 24.22 429 ILE A CA 1
ATOM 3320 C C . ILE A 1 429 ? 24.425 -6.340 18.200 1.00 24.22 429 ILE A C 1
ATOM 3322 O O . ILE A 1 429 ? 23.856 -5.894 17.203 1.00 24.22 429 ILE A O 1
ATOM 3326 N N . ALA A 1 430 ? 24.909 -7.583 18.242 1.00 22.56 430 ALA A N 1
ATOM 3327 C CA . ALA A 1 430 ? 24.785 -8.528 17.138 1.00 22.56 430 ALA A CA 1
ATOM 3328 C C . ALA A 1 430 ? 23.338 -9.041 17.008 1.00 22.56 430 ALA A C 1
ATOM 3330 O O . ALA A 1 430 ? 22.897 -9.914 17.759 1.00 22.56 430 ALA A O 1
ATOM 3331 N N . LEU A 1 431 ? 22.593 -8.513 16.035 1.00 22.56 431 LEU A N 1
ATOM 3332 C CA . LEU A 1 431 ? 21.248 -8.988 15.708 1.00 22.56 431 LEU A CA 1
ATOM 3333 C C . LEU A 1 431 ? 21.312 -10.317 14.945 1.00 22.56 431 LEU A C 1
ATOM 3335 O O . LEU A 1 431 ? 21.604 -10.361 13.750 1.00 22.56 431 LEU A O 1
ATOM 3339 N N . VAL A 1 432 ? 21.001 -11.410 15.645 1.00 21.41 432 VAL A N 1
ATOM 3340 C CA . VAL A 1 432 ? 20.876 -12.750 15.056 1.00 21.41 432 VAL A CA 1
ATOM 3341 C C . VAL A 1 432 ? 19.731 -12.763 14.042 1.00 21.41 432 VAL A C 1
ATOM 3343 O O . VAL A 1 432 ? 18.559 -12.615 14.393 1.00 21.41 432 VAL A O 1
ATOM 3346 N N . SER A 1 433 ? 20.066 -12.978 12.772 1.00 22.22 433 SER A N 1
ATOM 3347 C CA . SER A 1 433 ? 19.092 -13.102 11.690 1.00 22.22 433 SER A CA 1
ATOM 3348 C C . SER A 1 433 ? 18.198 -14.328 11.892 1.00 22.22 433 SER A C 1
ATOM 3350 O O . SER A 1 433 ? 18.684 -15.460 11.887 1.00 22.22 433 SER A O 1
ATOM 3352 N N . THR A 1 434 ? 16.887 -14.120 11.996 1.00 22.75 434 THR A N 1
ATOM 3353 C CA . THR A 1 434 ? 15.894 -15.202 12.033 1.00 22.75 434 THR A CA 1
ATOM 3354 C C . THR A 1 434 ? 15.056 -15.181 10.758 1.00 22.75 434 THR A C 1
ATOM 3356 O O . THR A 1 434 ? 14.415 -14.191 10.414 1.00 22.75 434 THR A O 1
ATOM 3359 N N . THR A 1 435 ? 15.089 -16.282 10.011 1.00 23.64 435 THR A N 1
ATOM 3360 C CA . THR A 1 435 ? 14.365 -16.445 8.747 1.00 23.64 435 THR A CA 1
ATOM 3361 C C . THR A 1 435 ? 12.938 -16.933 8.993 1.00 23.64 435 THR A C 1
ATOM 3363 O O . THR A 1 435 ? 12.666 -18.131 8.996 1.00 23.64 435 THR A O 1
ATOM 3366 N N . SER A 1 436 ? 12.000 -16.002 9.172 1.00 25.95 436 SER A N 1
ATOM 3367 C CA . SER A 1 436 ? 10.567 -16.299 9.067 1.00 25.95 436 SER A CA 1
ATOM 3368 C C . SER A 1 436 ? 10.121 -16.340 7.598 1.00 25.95 436 SER A C 1
ATOM 3370 O O . SER A 1 436 ? 10.575 -15.555 6.760 1.00 25.95 436 SER A O 1
ATOM 3372 N N . ALA A 1 437 ? 9.233 -17.282 7.272 1.00 24.89 437 ALA A N 1
ATOM 3373 C CA . ALA A 1 437 ? 8.559 -17.327 5.980 1.00 24.89 437 ALA A CA 1
ATOM 3374 C C . ALA A 1 437 ? 7.350 -16.380 6.005 1.00 24.89 437 ALA A C 1
ATOM 3376 O O . ALA A 1 437 ? 6.526 -16.452 6.915 1.00 24.89 437 ALA A O 1
ATOM 3377 N N . SER A 1 438 ? 7.253 -15.487 5.020 1.00 31.56 438 SER A N 1
ATOM 3378 C CA . SER A 1 438 ? 6.137 -14.547 4.892 1.00 31.56 438 SER A CA 1
ATOM 3379 C C . SER A 1 438 ? 4.978 -15.200 4.142 1.00 31.56 438 SER A C 1
ATOM 3381 O O . SER A 1 438 ? 5.100 -15.454 2.945 1.00 31.56 438 SER A O 1
ATOM 3383 N N . THR A 1 439 ? 3.855 -15.426 4.821 1.00 26.53 439 THR A N 1
ATOM 3384 C CA . THR A 1 439 ? 2.578 -15.742 4.167 1.00 26.53 439 THR A CA 1
ATOM 3385 C C . THR A 1 439 ? 1.921 -14.432 3.732 1.00 26.53 439 THR A C 1
ATOM 3387 O O . THR A 1 439 ? 1.689 -13.560 4.568 1.00 26.53 439 THR A O 1
ATOM 3390 N N . SER A 1 440 ? 1.611 -14.275 2.447 1.00 31.03 440 SER A N 1
ATOM 3391 C CA . SER A 1 440 ? 0.860 -13.114 1.945 1.00 31.03 440 SER A CA 1
ATOM 3392 C C . SER A 1 440 ? -0.618 -13.460 1.794 1.00 31.03 440 SER A C 1
ATOM 3394 O O . SER A 1 440 ? -0.946 -14.531 1.284 1.00 31.03 440 SER A O 1
ATOM 3396 N N . LEU A 1 441 ? -1.509 -12.544 2.188 1.00 25.50 441 LEU A N 1
ATOM 3397 C CA . LEU A 1 441 ? -2.919 -12.631 1.810 1.00 25.50 441 LEU A CA 1
ATOM 3398 C C . LEU A 1 441 ? -3.057 -12.137 0.368 1.00 25.50 441 LEU A C 1
ATOM 3400 O O . LEU A 1 441 ? -2.738 -10.988 0.055 1.00 25.50 441 LEU A O 1
ATOM 3404 N N . GLN A 1 442 ? -3.519 -13.024 -0.506 1.00 31.11 442 GLN A N 1
ATOM 3405 C CA . GLN A 1 442 ? -3.918 -12.693 -1.870 1.00 31.11 442 GLN A CA 1
ATOM 3406 C C . GLN A 1 442 ? -5.449 -12.578 -1.909 1.00 31.11 442 GLN A C 1
ATOM 3408 O O . GLN A 1 442 ? -6.145 -13.385 -1.290 1.00 31.11 442 GLN A O 1
ATOM 3413 N N . LEU A 1 443 ? -5.928 -11.528 -2.582 1.00 29.27 443 LEU A N 1
ATOM 3414 C CA . LEU A 1 443 ? -7.333 -11.237 -2.889 1.00 29.27 443 LEU A CA 1
ATOM 3415 C C . LEU A 1 443 ? -7.634 -11.644 -4.337 1.00 29.27 443 LEU A C 1
ATOM 3417 O O . LEU A 1 443 ? -6.707 -11.490 -5.165 1.00 29.27 443 LEU A O 1
#

Radius of gyration: 28.48 Å; chains: 1; bounding box: 69×83×81 Å

pLDDT: mean 71.95, std 27.8, range [21.41, 98.75]

Sequence (443 aa):
MTCHYRQRGPWIVKPVASSRGRGIYIVNSPDEVPVEESVVVAKYIDKPLLIAGHKCDLRLYVAVTSYDPLIIYMYEEGLVRFATVKYDAGRKHLWNPCMHLCNYSINKHHSDYIKSDDPEAEDVGHKWTLSALLRHLRKRGGGGDGGGAVDTGQLMQRIEEAVVKAIMATAPPIIAACNLFVPHSHNCFELYGFDILIDEQLKPWLLEVNLSPSLGCDTPLDTRLKSAMLADLLTLVGLPAVDPVTRPHHHHHTRHLHSTLPQRRHLTTARRVQSADSLPSVKKQSSSSASSSSSSVNNSLSSSRLTSSASNNNNNSSQHLSSDIVRMIRNAKAQFERRGGFIRIFPSPESWKRYSAFLDPVTGVPCLPPGSANLSMLANHNLNLILHQKLFADVTVLNREAVTIAPACRLSSARTSCIATSAPSPRDIALVSTTSASTSLQL

Organism: Laodelphax striatellus (NCBI:txid195883)

Secondary structure (DSSP, 8-state):
--GGGG--S-EEEEETT--TTTT-EEESSGGGS-TTS-EEEEE--SSB-EETTEEEEEEEEEEEEEETTEEEEEEEEEEEEE-SSPPP-STT-TT-HHHH---HHHHTTSTT------SS-TTSTTEEEHHHHHHHHHHHTTSSSSPPP--HHHHHHHHHHHHHHHHHHHHHHHHHHHHHH-TTGGG--EEEEEEEEEBTT--EEEEEEESS-----SSHHHHHHHHHHHHHHHHHHT-----TTTS-------------S-------------------------------------------------------------HHHHHHHHHHHHHHHS-TTEEEEES-HHHHHHHGGGB-TTT--B-SSTT-----------HHHHHHHHHHTTHHHHTTT----PPPP-----------------------------PEEP-

Foldseek 3Di:
DDPCVVDFAKKWKAAALDDLCPPIAIDRGPVPDDPPGRIDIGGAQLFFDDDVQWFKKKWWKKKFLALVVTWIWTFLKTKIFTQQDGEDSDPPCRGPCSRRPRRCSRRVPDPSQDDDQDQVPQQDGGMHMPVNVVVVQQVVQPDDDPHHGDPVVVLVVLVLVVVVVVCLVVSPVVVVCCVVPPPCRSLDMFMKTWMWTAGPVSHIDTDFIFRDPDLDPPHSNSVVVSVQQVVLNCQLSPPDPDDPVNPPPPDPPDPDDDDDDDDDDDPPDDPPDDDDDDDDDDDDDDDDDDDDDDDDDDDDDDDDDDDDDDDDDDDDPPPDDDPVLVVVLVSVVSSVVSNRSIDTSPPDPVCCVVQVQQADQQQRRGHPPRPPDDDDDDRDHNSSVSSCCSVCVVVVVVVVPDDDDDDDDPDDDPDDDDDDDDDDDDDDDDDDDDDDRIRTDDD

InterPro domains:
  IPR004344 Tubulin-tyrosine ligase/Tubulin polyglutamylase [PF03133] (7-236)
  IPR004344 Tubulin-tyrosine ligase/Tubulin polyglutamylase [PS51221] (1-249)